Protein AF-0000000084540636 (afdb_homodimer)

Structure (mmCIF, N/CA/C/O backbone):
data_AF-0000000084540636-model_v1
#
loop_
_entity.id
_entity.type
_entity.pdbx_description
1 polymer 'Two-component response regulator, modulated diguanylate cyclase'
#
loop_
_atom_site.group_PDB
_atom_site.id
_atom_site.type_symbol
_atom_site.label_atom_id
_atom_site.label_alt_id
_atom_site.label_comp_id
_atom_site.label_asym_id
_atom_site.label_entity_id
_atom_site.label_seq_id
_atom_site.pdbx_PDB_ins_code
_atom_site.Cartn_x
_atom_site.Cartn_y
_atom_site.Cartn_z
_atom_site.occupancy
_atom_site.B_iso_or_equiv
_atom_site.auth_seq_id
_atom_site.auth_comp_id
_atom_site.auth_asym_id
_atom_site.auth_atom_id
_atom_site.pdbx_PDB_model_num
ATOM 1 N N . MET A 1 1 ? 13.938 2.492 -4.941 1 37.38 1 MET A N 1
ATOM 2 C CA . MET A 1 1 ? 12.57 2.135 -5.297 1 37.38 1 MET A CA 1
ATOM 3 C C . MET A 1 1 ? 12.508 0.732 -5.891 1 37.38 1 MET A C 1
ATOM 5 O O . MET A 1 1 ? 11.641 -0.064 -5.527 1 37.38 1 MET A O 1
ATOM 9 N N . GLU A 1 2 ? 13.32 0.681 -6.887 1 43.06 2 GLU A N 1
ATOM 10 C CA . GLU A 1 2 ? 13.453 -0.577 -7.617 1 43.06 2 GLU A CA 1
ATOM 11 C C . GLU A 1 2 ? 13.969 -1.69 -6.707 1 43.06 2 GLU A C 1
ATOM 13 O O . GLU A 1 2 ? 13.531 -2.836 -6.816 1 43.06 2 GLU A O 1
ATOM 18 N N . LEU A 1 3 ? 14.82 -1.256 -5.883 1 44.81 3 LEU A N 1
ATOM 19 C CA . LEU A 1 3 ? 15.523 -2.225 -5.043 1 44.81 3 LEU A CA 1
ATOM 20 C C . LEU A 1 3 ? 14.57 -2.832 -4.012 1 44.81 3 LEU A C 1
ATOM 22 O O . LEU A 1 3 ? 14.648 -4.027 -3.725 1 44.81 3 LEU A O 1
ATOM 26 N N . ILE A 1 4 ? 13.758 -1.897 -3.525 1 45.25 4 ILE A N 1
ATOM 27 C CA . ILE A 1 4 ? 12.922 -2.439 -2.457 1 45.25 4 ILE A CA 1
ATOM 28 C C . ILE A 1 4 ? 11.992 -3.508 -3.023 1 45.25 4 ILE A C 1
ATOM 30 O O . ILE A 1 4 ? 11.812 -4.57 -2.42 1 45.25 4 ILE A O 1
ATOM 34 N N . ALA A 1 5 ? 11.438 -3.191 -4.148 1 46.09 5 ALA A N 1
ATOM 35 C CA . ALA A 1 5 ? 10.562 -4.18 -4.773 1 46.09 5 ALA A CA 1
ATOM 36 C C . ALA A 1 5 ? 11.32 -5.473 -5.07 1 46.09 5 ALA A C 1
ATOM 38 O O . ALA A 1 5 ? 10.773 -6.566 -4.906 1 46.09 5 ALA A O 1
ATOM 39 N N . GLN A 1 6 ? 12.484 -5.102 -5.609 1 49.47 6 GLN A N 1
ATOM 40 C CA . GLN A 1 6 ? 13.281 -6.285 -5.91 1 49.47 6 GLN A CA 1
ATOM 41 C C . GLN A 1 6 ? 13.531 -7.113 -4.652 1 49.47 6 GLN A C 1
ATOM 43 O O . GLN A 1 6 ? 13.531 -8.344 -4.703 1 49.47 6 GLN A O 1
ATOM 48 N N . CYS A 1 7 ? 13.844 -6.273 -3.559 1 47.44 7 CYS A N 1
ATOM 49 C CA . CYS A 1 7 ? 14.25 -6.949 -2.33 1 47.44 7 CYS A CA 1
ATOM 50 C C . CYS A 1 7 ? 13.062 -7.645 -1.672 1 47.44 7 CYS A C 1
ATOM 52 O O . CYS A 1 7 ? 13.227 -8.688 -1.032 1 47.44 7 CYS A O 1
ATOM 54 N N . VAL A 1 8 ? 11.953 -6.879 -1.57 1 48.12 8 VAL A N 1
ATOM 55 C CA . VAL A 1 8 ? 10.883 -7.441 -0.75 1 48.12 8 VAL A CA 1
ATOM 56 C C . VAL A 1 8 ? 10.352 -8.711 -1.4 1 48.12 8 VAL A C 1
ATOM 58 O O . VAL A 1 8 ? 9.555 -9.438 -0.799 1 48.12 8 VAL A O 1
ATOM 61 N N . VAL A 1 9 ? 10.273 -8.68 -2.701 1 50.97 9 VAL A N 1
ATOM 62 C CA . VAL A 1 9 ? 9.852 -10.016 -3.127 1 50.97 9 VAL A CA 1
ATOM 63 C C . VAL A 1 9 ? 10.781 -11.062 -2.531 1 50.97 9 VAL A C 1
ATOM 65 O O . VAL A 1 9 ? 11.961 -11.133 -2.887 1 50.97 9 VAL A O 1
ATOM 68 N N . ASN A 1 10 ? 10.648 -11.195 -1.224 1 55.31 10 ASN A N 1
ATOM 69 C CA . ASN A 1 10 ? 11.281 -12.203 -0.383 1 55.31 10 ASN A CA 1
ATOM 70 C C . ASN A 1 10 ? 11.727 -13.414 -1.199 1 55.31 10 ASN A C 1
ATOM 72 O O . ASN A 1 10 ? 10.969 -13.914 -2.033 1 55.31 10 ASN A O 1
ATOM 76 N N . CYS A 1 11 ? 12.992 -13.508 -1.198 1 65.38 11 CYS A N 1
ATOM 77 C CA . CYS A 1 11 ? 13.664 -14.641 -1.815 1 65.38 11 CYS A CA 1
ATOM 78 C C . CYS A 1 11 ? 13.055 -15.961 -1.353 1 65.38 11 CYS A C 1
ATOM 80 O O . CYS A 1 11 ? 12.969 -16.219 -0.152 1 65.38 11 CYS A O 1
ATOM 82 N N . PHE A 1 12 ? 12.141 -16.516 -2.166 1 80.31 12 PHE A N 1
ATOM 83 C CA . PHE A 1 12 ? 11.68 -17.891 -1.961 1 80.31 12 PHE A CA 1
ATOM 84 C C . PHE A 1 12 ? 12.812 -18.75 -1.425 1 80.31 12 PHE A C 1
ATOM 86 O O . PHE A 1 12 ? 13.82 -18.953 -2.102 1 80.31 12 PHE A O 1
ATOM 93 N N . GLN A 1 13 ? 12.703 -19 -0.121 1 89.81 13 GLN A N 1
ATOM 94 C CA . GLN A 1 13 ? 13.656 -19.906 0.505 1 89.81 13 GLN A CA 1
ATOM 95 C C . GLN A 1 13 ? 12.992 -21.219 0.896 1 89.81 13 GLN A C 1
ATOM 97 O O . GLN A 1 13 ? 12.117 -21.25 1.77 1 89.81 13 GLN A O 1
ATOM 102 N N . PRO A 1 14 ? 13.469 -22.312 0.328 1 93.12 14 PRO A N 1
ATOM 103 C CA . PRO A 1 14 ? 12.82 -23.609 0.573 1 93.12 14 PRO A CA 1
ATOM 104 C C . PRO A 1 14 ? 12.719 -23.938 2.059 1 93.12 14 PRO A C 1
ATOM 106 O O . PRO A 1 14 ? 11.727 -24.531 2.492 1 93.12 14 PRO A O 1
ATOM 109 N N . GLU A 1 15 ? 13.688 -23.453 2.828 1 93.44 15 GLU A N 1
ATOM 110 C CA . GLU A 1 15 ? 13.75 -23.812 4.242 1 93.44 15 GLU A CA 1
ATOM 111 C C . GLU A 1 15 ? 12.586 -23.203 5.016 1 93.44 15 GLU A C 1
ATOM 113 O O . GLU A 1 15 ? 12.297 -23.609 6.141 1 93.44 15 GLU A O 1
ATOM 118 N N . ASN A 1 16 ? 11.953 -22.328 4.406 1 93.31 16 ASN A N 1
ATOM 119 C CA . ASN A 1 16 ? 10.867 -21.641 5.086 1 93.31 16 ASN A CA 1
ATOM 120 C C . ASN A 1 16 ? 9.539 -22.375 4.934 1 93.31 16 ASN A C 1
ATOM 122 O O . ASN A 1 16 ? 8.531 -21.984 5.508 1 93.31 16 ASN A O 1
ATOM 126 N N . PHE A 1 17 ? 9.523 -23.531 4.207 1 96.56 17 PHE A N 1
ATOM 127 C CA . PHE A 1 17 ? 8.266 -24.188 3.885 1 96.56 17 PHE A CA 1
ATOM 128 C C . PHE A 1 17 ? 8.242 -25.609 4.438 1 96.56 17 PHE A C 1
ATOM 130 O O . PHE A 1 17 ? 9.266 -26.297 4.418 1 96.56 17 PHE A O 1
ATOM 137 N N . LEU A 1 18 ? 7.105 -25.969 4.891 1 98.12 18 LEU A N 1
ATOM 138 C CA . LEU A 1 18 ? 6.859 -27.312 5.383 1 98.12 18 LEU A CA 1
ATOM 139 C C . LEU A 1 18 ? 5.953 -28.078 4.43 1 98.12 18 LEU A C 1
ATOM 141 O O . LEU A 1 18 ? 4.863 -27.625 4.09 1 98.12 18 LEU A O 1
ATOM 145 N N . ILE A 1 19 ? 6.434 -29.297 4.031 1 98.62 19 ILE A N 1
ATOM 146 C CA . ILE A 1 19 ? 5.68 -30.109 3.086 1 98.62 19 ILE A CA 1
ATOM 147 C C . ILE A 1 19 ? 5.227 -31.406 3.771 1 98.62 19 ILE A C 1
ATOM 149 O O . ILE A 1 19 ? 6.031 -32.094 4.406 1 98.62 19 ILE A O 1
ATOM 153 N N . LEU A 1 20 ? 3.926 -31.672 3.699 1 98.75 20 LEU A N 1
ATOM 154 C CA . LEU A 1 20 ? 3.385 -32.938 4.18 1 98.75 20 LEU A CA 1
ATOM 155 C C . LEU A 1 20 ? 3.344 -33.969 3.059 1 98.75 20 LEU A C 1
ATOM 157 O O . LEU A 1 20 ? 2.727 -33.75 2.016 1 98.75 20 LEU A O 1
ATOM 161 N N . ILE A 1 21 ? 4.031 -35.062 3.27 1 98.62 21 ILE A N 1
ATOM 162 C CA . ILE A 1 21 ? 4.016 -36.188 2.324 1 98.62 21 ILE A CA 1
ATOM 163 C C . ILE A 1 21 ? 3.145 -37.312 2.873 1 98.62 21 ILE A C 1
ATOM 165 O O . ILE A 1 21 ? 3.359 -37.781 3.992 1 98.62 21 ILE A O 1
ATOM 169 N N . VAL A 1 22 ? 2.176 -37.719 2.043 1 98.25 22 VAL A N 1
ATOM 170 C CA . VAL A 1 22 ? 1.222 -38.75 2.475 1 98.25 22 VAL A CA 1
ATOM 171 C C . VAL A 1 22 ? 1.275 -39.938 1.529 1 98.25 22 VAL A C 1
ATOM 173 O O . VAL A 1 22 ? 0.955 -39.812 0.344 1 98.25 22 VAL A O 1
ATOM 176 N N . ASP A 1 23 ? 1.665 -41 1.989 1 97 23 ASP A N 1
ATOM 177 C CA . ASP A 1 23 ? 1.778 -42.25 1.242 1 97 23 ASP A CA 1
ATOM 178 C C . ASP A 1 23 ? 1.755 -43.438 2.18 1 97 23 ASP A C 1
ATOM 180 O O . ASP A 1 23 ? 2.379 -43.406 3.242 1 97 23 ASP A O 1
ATOM 184 N N . ASP A 1 24 ? 1.032 -44.5 1.734 1 95.31 24 ASP A N 1
ATOM 185 C CA . ASP A 1 24 ? 0.935 -45.625 2.623 1 95.31 24 ASP A CA 1
ATOM 186 C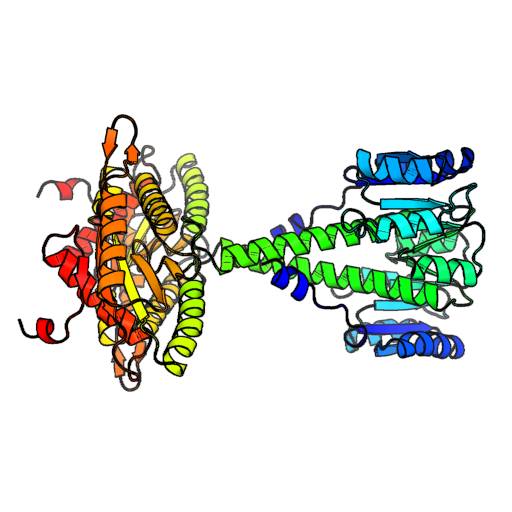 C . ASP A 1 24 ? 2.123 -46.594 2.438 1 95.31 24 ASP A C 1
ATOM 188 O O . ASP A 1 24 ? 2.324 -47.5 3.23 1 95.31 24 ASP A O 1
ATOM 192 N N . VAL A 1 25 ? 2.887 -46.375 1.412 1 95.25 25 VAL A N 1
ATOM 193 C CA . VAL A 1 25 ? 4.098 -47.156 1.162 1 95.25 25 VAL A CA 1
ATOM 194 C C . VAL A 1 25 ? 5.316 -46.375 1.661 1 95.25 25 VAL A C 1
ATOM 196 O O . VAL A 1 25 ? 5.672 -45.344 1.105 1 95.25 25 VAL A O 1
ATOM 199 N N . SER A 1 26 ? 6 -46.906 2.551 1 95.12 26 SER A N 1
ATOM 200 C CA . SER A 1 26 ? 7.098 -46.219 3.242 1 95.12 26 SER A CA 1
ATOM 201 C C . SER A 1 26 ? 8.219 -45.844 2.275 1 95.12 26 SER A C 1
ATOM 203 O O . SER A 1 26 ? 8.844 -44.781 2.418 1 95.12 26 SER A O 1
ATOM 205 N N . LYS A 1 27 ? 8.477 -46.719 1.374 1 95.69 27 LYS A N 1
ATOM 206 C CA . LYS A 1 27 ? 9.539 -46.469 0.406 1 95.69 27 LYS A CA 1
ATOM 207 C C . LYS A 1 27 ? 9.281 -45.188 -0.365 1 95.69 27 LYS A C 1
ATOM 209 O O . LYS A 1 27 ? 10.211 -44.406 -0.645 1 95.69 27 LYS A O 1
ATOM 214 N N . ASN A 1 28 ? 8.086 -44.938 -0.711 1 95.81 28 ASN A N 1
ATOM 215 C CA . ASN A 1 28 ? 7.715 -43.719 -1.42 1 95.81 28 ASN A CA 1
ATOM 216 C C . ASN A 1 28 ? 7.98 -42.469 -0.576 1 95.81 28 ASN A C 1
ATOM 218 O O . ASN A 1 28 ? 8.461 -41.469 -1.088 1 95.81 28 ASN A O 1
ATOM 222 N N . LEU A 1 29 ? 7.691 -42.562 0.691 1 96.69 29 LEU A N 1
ATOM 223 C CA . LEU A 1 29 ? 7.93 -41.469 1.617 1 96.69 29 LEU A CA 1
ATOM 224 C C . LEU A 1 29 ? 9.414 -41.125 1.686 1 96.69 29 LEU A C 1
ATOM 226 O O . LEU A 1 29 ? 9.781 -39.938 1.65 1 96.69 29 LEU A O 1
ATOM 230 N N . GLN A 1 30 ? 10.148 -42.125 1.696 1 96.19 30 GLN A N 1
ATOM 231 C CA . GLN A 1 30 ? 11.594 -41.938 1.813 1 96.19 30 GLN A CA 1
ATOM 232 C C . GLN A 1 30 ? 12.172 -41.281 0.564 1 96.19 30 GLN A C 1
ATOM 234 O O . GLN A 1 30 ? 12.961 -40.344 0.663 1 96.19 30 GLN A O 1
ATOM 239 N N . VAL A 1 31 ? 11.758 -41.812 -0.557 1 97.06 31 VAL A N 1
ATOM 240 C CA . VAL A 1 31 ? 12.281 -41.312 -1.829 1 97.06 31 VAL A CA 1
ATOM 241 C C . VAL A 1 31 ? 11.891 -39.844 -2.016 1 97.06 31 VAL A C 1
ATOM 243 O O . VAL A 1 31 ? 12.75 -39 -2.297 1 97.06 31 VAL A O 1
ATOM 246 N N . VAL A 1 32 ? 10.641 -39.531 -1.788 1 97.75 32 VAL A N 1
ATOM 247 C CA . VAL A 1 32 ? 10.141 -38.188 -1.972 1 97.75 32 VAL A CA 1
ATOM 248 C C . VAL A 1 32 ? 10.75 -37.25 -0.919 1 97.75 32 VAL A C 1
ATOM 250 O O . VAL A 1 32 ? 11.18 -36.156 -1.234 1 97.75 32 VAL A O 1
ATOM 253 N N . GLY A 1 33 ? 10.766 -37.719 0.304 1 97.75 33 GLY A N 1
ATOM 254 C CA . GLY A 1 33 ? 11.383 -36.969 1.376 1 97.75 33 GLY A CA 1
ATOM 255 C C . GLY A 1 33 ? 12.828 -36.594 1.083 1 97.75 33 GLY A C 1
ATOM 256 O O . GLY A 1 33 ? 13.234 -35.438 1.318 1 97.75 33 GLY A O 1
ATOM 257 N N . ALA A 1 34 ? 13.547 -37.531 0.508 1 97.31 34 ALA A N 1
ATOM 258 C CA . ALA A 1 34 ? 14.953 -37.312 0.186 1 97.31 34 ALA A CA 1
ATOM 259 C C . ALA A 1 34 ? 15.102 -36.25 -0.91 1 97.31 34 ALA A C 1
ATOM 261 O O . ALA A 1 34 ? 15.984 -35.406 -0.839 1 97.31 34 ALA A O 1
ATOM 262 N N . MET A 1 35 ? 14.281 -36.344 -1.886 1 96.81 35 MET A N 1
ATOM 263 C CA . MET A 1 35 ? 14.305 -35.375 -2.979 1 96.81 35 MET A CA 1
ATOM 264 C C . MET A 1 35 ? 14.086 -33.969 -2.455 1 96.81 35 MET A C 1
ATOM 266 O O . MET A 1 35 ? 14.781 -33.031 -2.863 1 96.81 35 MET A O 1
ATOM 270 N N . LEU A 1 36 ? 13.18 -33.812 -1.535 1 97.75 36 LEU A N 1
ATOM 271 C CA . LEU A 1 36 ? 12.812 -32.5 -1.003 1 97.75 36 LEU A CA 1
ATOM 272 C C . LEU A 1 36 ? 13.883 -32 -0.038 1 97.75 36 LEU A C 1
ATOM 274 O O . LEU A 1 36 ? 14.211 -30.812 -0.038 1 97.75 36 LEU A O 1
ATOM 278 N N . ASP A 1 37 ? 14.391 -32.906 0.691 1 96.44 37 ASP A N 1
ATOM 279 C CA . ASP A 1 37 ? 15.438 -32.562 1.649 1 96.44 37 ASP A CA 1
ATOM 280 C C . ASP A 1 37 ? 16.688 -32.031 0.938 1 96.44 37 ASP A C 1
ATOM 282 O O . ASP A 1 37 ? 17.375 -31.156 1.445 1 96.44 37 ASP A O 1
ATOM 286 N N . ASP A 1 38 ? 16.953 -32.531 -0.139 1 95.38 38 ASP A N 1
ATOM 287 C CA . ASP A 1 38 ? 18.141 -32.219 -0.917 1 95.38 38 ASP A CA 1
ATOM 288 C C . ASP A 1 38 ? 18.156 -30.719 -1.272 1 95.38 38 ASP A C 1
ATOM 290 O O . ASP A 1 38 ? 19.219 -30.125 -1.417 1 95.38 38 ASP A O 1
ATOM 294 N N . VAL A 1 39 ? 17 -30.203 -1.357 1 94.88 39 VAL A N 1
ATOM 295 C CA . VAL A 1 39 ? 16.953 -28.812 -1.78 1 94.88 39 VAL A CA 1
ATOM 296 C C . VAL A 1 39 ? 16.578 -27.922 -0.596 1 94.88 39 VAL A C 1
ATOM 298 O O .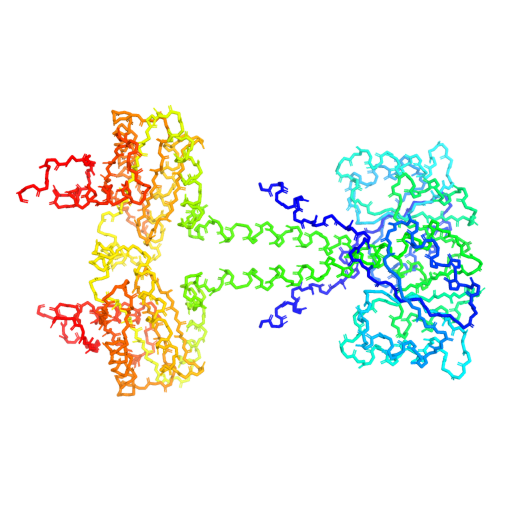 VAL A 1 39 ? 16.422 -26.703 -0.75 1 94.88 39 VAL A O 1
ATOM 301 N N . GLY A 1 40 ? 16.312 -28.516 0.541 1 96.06 40 GLY A N 1
ATOM 302 C CA . GLY A 1 40 ? 16.25 -27.719 1.764 1 96.06 40 GLY A CA 1
ATOM 303 C C . GLY A 1 40 ? 14.844 -27.609 2.324 1 96.06 40 GLY A C 1
ATOM 304 O O . GLY A 1 40 ? 14.625 -26.891 3.303 1 96.06 40 GLY A O 1
ATOM 305 N N . TYR A 1 41 ? 13.859 -28.312 1.802 1 97.62 41 TYR A N 1
ATOM 306 C CA . TYR A 1 41 ? 12.5 -28.234 2.33 1 97.62 41 TYR A CA 1
ATOM 307 C C . TYR A 1 41 ? 12.383 -28.984 3.648 1 97.62 41 TYR A C 1
ATOM 309 O O . TYR A 1 41 ? 13 -30.047 3.822 1 97.62 41 TYR A O 1
ATOM 317 N N . ALA A 1 42 ? 11.656 -28.438 4.508 1 97.5 42 ALA A N 1
ATOM 318 C CA . ALA A 1 42 ? 11.227 -29.219 5.664 1 97.5 42 ALA A CA 1
ATOM 319 C C . ALA A 1 42 ? 10.07 -30.141 5.297 1 97.5 42 ALA A C 1
ATOM 321 O O . ALA A 1 42 ? 9.203 -29.781 4.492 1 97.5 42 ALA A O 1
ATOM 322 N N . THR A 1 43 ? 10.094 -31.375 5.914 1 98.12 43 THR A N 1
ATOM 323 C CA . THR A 1 43 ? 9.047 -32.312 5.559 1 98.12 43 THR A CA 1
ATOM 324 C C . THR A 1 43 ? 8.438 -32.938 6.812 1 98.12 43 THR A C 1
ATOM 326 O O . THR A 1 43 ? 9.055 -32.969 7.875 1 98.12 43 THR A O 1
ATOM 329 N N . THR A 1 44 ? 7.227 -33.312 6.703 1 98.19 44 THR A N 1
ATOM 330 C CA . THR A 1 44 ? 6.512 -34.156 7.652 1 98.19 44 THR A CA 1
ATOM 331 C C . THR A 1 44 ? 5.723 -35.219 6.926 1 98.19 44 THR A C 1
ATOM 333 O O . THR A 1 44 ? 5.492 -35.125 5.719 1 98.19 44 THR A O 1
ATOM 336 N N . PHE A 1 45 ? 5.312 -36.312 7.719 1 98.06 45 PHE A N 1
ATOM 337 C CA . PHE A 1 45 ? 4.84 -37.5 7.016 1 98.06 45 PHE A CA 1
ATOM 338 C C . PHE A 1 45 ? 3.529 -38 7.617 1 98.06 45 PHE A C 1
ATOM 340 O O . PHE A 1 45 ? 3.264 -37.812 8.805 1 98.06 45 PHE A O 1
ATOM 347 N N . ALA A 1 46 ? 2.775 -38.594 6.762 1 97.94 46 ALA A N 1
ATOM 348 C CA . ALA A 1 46 ? 1.605 -39.375 7.145 1 97.94 46 ALA A CA 1
ATOM 349 C C . ALA A 1 46 ? 1.517 -40.656 6.328 1 97.94 46 ALA A C 1
ATOM 351 O O . ALA A 1 46 ? 1.794 -40.656 5.125 1 97.94 46 ALA A O 1
ATOM 352 N N . THR A 1 47 ? 1.05 -41.75 6.941 1 96.94 47 THR A N 1
ATOM 353 C CA . THR A 1 47 ? 1.055 -43.031 6.273 1 96.94 47 THR A CA 1
ATOM 354 C C . THR A 1 47 ? -0.367 -43.469 5.945 1 96.94 47 THR A C 1
ATOM 356 O O . THR A 1 47 ? -0.58 -44.594 5.469 1 96.94 47 THR A O 1
ATOM 359 N N . SER A 1 48 ? -1.279 -42.656 6.324 1 96.5 48 SER A N 1
ATOM 360 C CA . SER A 1 48 ? -2.68 -42.906 6.016 1 96.5 48 SER A CA 1
ATOM 361 C C . SER A 1 48 ? -3.467 -41.625 5.844 1 96.5 48 SER A C 1
ATOM 363 O O . SER A 1 48 ? -2.998 -40.562 6.227 1 96.5 48 SER A O 1
ATOM 365 N N . GLY A 1 49 ? -4.637 -41.75 5.25 1 96.56 49 GLY A N 1
ATOM 366 C CA . GLY A 1 49 ? -5.496 -40.594 5.086 1 96.56 49 GLY A CA 1
ATOM 367 C C . GLY A 1 49 ? -5.91 -39.969 6.402 1 96.56 49 GLY A C 1
ATOM 368 O O . GLY A 1 49 ? -5.906 -38.75 6.535 1 96.56 49 GLY A O 1
ATOM 369 N N . LYS A 1 50 ? -6.266 -40.781 7.273 1 96.19 50 LYS A N 1
ATOM 370 C CA . LYS A 1 50 ? -6.66 -40.312 8.594 1 96.19 50 LYS A CA 1
ATOM 371 C C . LYS A 1 50 ? -5.523 -39.562 9.266 1 96.19 50 LYS A C 1
ATOM 373 O O . LYS A 1 50 ? -5.734 -38.469 9.812 1 96.19 50 LYS A O 1
ATOM 378 N N . GLN A 1 51 ? -4.406 -40.125 9.18 1 96.94 51 GLN A N 1
ATOM 379 C CA . GLN A 1 51 ? -3.236 -39.469 9.766 1 96.94 51 GLN A CA 1
ATOM 380 C C . GLN A 1 51 ? -2.939 -38.156 9.062 1 96.94 51 GLN A C 1
ATOM 382 O O . GLN A 1 51 ? -2.506 -37.188 9.695 1 96.94 51 GLN A O 1
ATOM 387 N N . ALA A 1 52 ? -3.127 -38.156 7.812 1 97.94 52 ALA A N 1
ATOM 388 C CA . ALA A 1 52 ? -2.896 -36.938 7.031 1 97.94 52 ALA A CA 1
ATOM 389 C C . ALA A 1 52 ? -3.768 -35.781 7.531 1 97.94 52 ALA A C 1
ATOM 391 O O . ALA A 1 52 ? -3.275 -34.688 7.758 1 97.94 52 ALA A O 1
ATOM 392 N N . ILE A 1 53 ? -5.051 -36.031 7.738 1 97.19 53 ILE A N 1
ATOM 393 C CA . ILE A 1 53 ? -6.012 -35.031 8.18 1 97.19 53 ILE A CA 1
ATOM 394 C C . ILE A 1 53 ? -5.605 -34.5 9.555 1 97.19 53 ILE A C 1
ATOM 396 O O . ILE A 1 53 ? -5.617 -33.281 9.789 1 97.19 53 ILE A O 1
ATOM 400 N N . GLU A 1 54 ? -5.188 -35.375 10.383 1 96.94 54 GLU A N 1
ATOM 401 C CA . GLU A 1 54 ? -4.754 -34.969 11.719 1 96.94 54 GLU A CA 1
ATOM 402 C C . GLU A 1 54 ? -3.469 -34.156 11.656 1 96.94 54 GLU A C 1
ATOM 404 O O . GLU A 1 54 ? -3.324 -33.156 12.375 1 96.94 54 GLU A O 1
ATOM 409 N N . ARG A 1 55 ? -2.578 -34.562 10.828 1 97.56 55 ARG A N 1
ATOM 410 C CA . ARG A 1 55 ? -1.284 -33.875 10.711 1 97.56 55 ARG A CA 1
ATOM 411 C C . ARG A 1 55 ? -1.448 -32.469 10.188 1 97.56 55 ARG A C 1
ATOM 413 O O . ARG A 1 55 ? -0.726 -31.562 10.602 1 97.56 55 ARG A O 1
ATOM 420 N N . VAL A 1 56 ? -2.336 -32.25 9.305 1 98 56 VAL A N 1
ATOM 421 C CA . VAL A 1 56 ? -2.598 -30.906 8.758 1 98 56 VAL A CA 1
ATOM 422 C C . VAL A 1 56 ? -3.027 -29.969 9.875 1 98 56 VAL A C 1
ATOM 424 O O . VAL A 1 56 ? -2.572 -28.828 9.938 1 98 56 VAL A O 1
ATOM 427 N N . LYS A 1 57 ? -3.854 -30.453 10.789 1 96.25 57 LYS A N 1
ATOM 428 C CA . LYS A 1 57 ? -4.375 -29.641 11.891 1 96.25 57 LYS A CA 1
ATOM 429 C C . LYS A 1 57 ? -3.264 -29.25 12.859 1 96.25 57 LYS A C 1
ATOM 431 O O . LYS A 1 57 ? -3.27 -28.141 13.406 1 96.25 57 LYS A O 1
ATOM 436 N N . THR A 1 58 ? -2.301 -30.078 12.984 1 96.5 58 THR A N 1
ATOM 437 C CA . THR A 1 58 ? -1.294 -29.875 14.016 1 96.5 58 THR A CA 1
ATOM 438 C C . THR A 1 58 ? -0.062 -29.188 13.445 1 96.5 58 THR A C 1
ATOM 440 O O . THR A 1 58 ? 0.533 -28.328 14.094 1 96.5 58 THR A O 1
ATOM 443 N N . ALA A 1 59 ? 0.301 -29.562 12.227 1 96.75 59 ALA A N 1
ATOM 444 C CA . ALA A 1 59 ? 1.577 -29.109 11.68 1 96.75 59 ALA A CA 1
ATOM 445 C C . ALA A 1 59 ? 1.386 -27.891 10.789 1 96.75 59 ALA A C 1
ATOM 447 O O . ALA A 1 59 ? 2.334 -27.141 10.539 1 96.75 59 ALA A O 1
ATOM 448 N N . ASN A 1 60 ? 0.229 -27.734 10.203 1 95.94 60 ASN A N 1
ATOM 449 C CA . ASN A 1 60 ? -0.106 -26.609 9.32 1 95.94 60 ASN A CA 1
ATOM 450 C C . ASN A 1 60 ? 0.877 -26.516 8.156 1 95.94 60 ASN A C 1
ATOM 452 O O . ASN A 1 60 ? 1.557 -25.484 8.008 1 95.94 60 ASN A O 1
ATOM 456 N N . PRO A 1 61 ? 0.927 -27.547 7.355 1 98.25 61 PRO A N 1
ATOM 457 C CA . PRO A 1 61 ? 1.874 -27.547 6.238 1 98.25 61 PRO A CA 1
ATOM 458 C C . PRO A 1 61 ? 1.524 -26.5 5.172 1 98.25 61 PRO A C 1
ATOM 460 O O . PRO A 1 61 ? 0.375 -26.062 5.09 1 98.25 61 PRO A O 1
ATOM 463 N N . ASP A 1 62 ? 2.582 -26.172 4.359 1 97.75 62 ASP A N 1
ATOM 464 C CA . ASP A 1 62 ? 2.402 -25.203 3.283 1 97.75 62 ASP A CA 1
ATOM 465 C C . ASP A 1 62 ? 1.932 -25.891 2.002 1 97.75 62 ASP A C 1
ATOM 467 O O . ASP A 1 62 ? 1.375 -25.234 1.114 1 97.75 62 ASP A O 1
ATOM 471 N N . LEU A 1 63 ? 2.227 -27.125 1.851 1 98.56 63 LEU A N 1
ATOM 472 C CA . LEU A 1 63 ? 1.883 -27.922 0.683 1 98.56 63 LEU A CA 1
ATOM 473 C C . LEU A 1 63 ? 1.748 -29.391 1.057 1 98.56 63 LEU A C 1
ATOM 475 O O . LEU A 1 63 ? 2.455 -29.875 1.941 1 98.56 63 LEU A O 1
ATOM 479 N N . ILE A 1 64 ? 0.834 -30.078 0.383 1 98.62 64 ILE A N 1
ATOM 480 C CA . ILE A 1 64 ? 0.609 -31.5 0.657 1 98.62 64 ILE A CA 1
ATOM 481 C C . ILE A 1 64 ? 0.858 -32.312 -0.608 1 98.62 64 ILE A C 1
ATOM 483 O O . ILE A 1 64 ? 0.295 -32.031 -1.666 1 98.62 64 ILE A O 1
ATOM 487 N N . LEU A 1 65 ? 1.756 -33.25 -0.516 1 98.31 65 LEU A N 1
ATOM 488 C CA . LEU A 1 65 ? 1.889 -34.312 -1.505 1 98.31 65 LEU A CA 1
ATOM 489 C C . LEU A 1 65 ? 1.09 -35.531 -1.089 1 98.31 65 LEU A C 1
ATOM 491 O O . LEU A 1 65 ? 1.389 -36.156 -0.068 1 98.31 65 LEU A O 1
ATOM 495 N N . LEU A 1 66 ? 0.128 -35.875 -1.92 1 97.25 66 LEU A N 1
ATOM 496 C CA . LEU A 1 66 ? -0.89 -36.812 -1.479 1 97.25 66 LEU A CA 1
ATOM 497 C C . LEU A 1 66 ? -1.001 -38 -2.451 1 97.25 66 LEU A C 1
ATOM 499 O O . LEU A 1 66 ? -1.328 -37.781 -3.625 1 97.25 66 LEU A O 1
ATOM 503 N N . ASP A 1 67 ? -0.775 -39.156 -1.938 1 94.81 67 ASP A N 1
ATOM 504 C CA . ASP A 1 67 ? -0.988 -40.344 -2.748 1 94.81 67 ASP A CA 1
ATOM 505 C C . ASP A 1 67 ? -2.469 -40.531 -3.072 1 94.81 67 ASP A C 1
ATOM 507 O O . ASP A 1 67 ? -3.324 -40.375 -2.199 1 94.81 67 ASP A O 1
ATOM 511 N N . LEU A 1 68 ? -2.725 -40.875 -4.305 1 88.56 68 LEU A N 1
ATOM 512 C CA . LEU A 1 68 ? -4.102 -41.031 -4.758 1 88.56 68 LEU A CA 1
ATOM 513 C C . LEU A 1 68 ? -4.715 -42.312 -4.188 1 88.56 68 LEU A C 1
ATOM 515 O O . LEU A 1 68 ? -5.871 -42.312 -3.754 1 88.56 68 LEU A O 1
ATOM 519 N N . MET A 1 69 ? -3.924 -43.344 -4.242 1 88.19 69 MET A N 1
ATOM 520 C CA . MET A 1 69 ? -4.438 -44.656 -3.846 1 88.19 69 MET A CA 1
ATOM 521 C C . MET A 1 69 ? -3.92 -45.031 -2.465 1 88.19 69 MET A C 1
ATOM 523 O O . MET A 1 69 ? -2.748 -45.375 -2.312 1 88.19 69 MET A O 1
ATOM 527 N N . MET A 1 70 ? -4.789 -45.031 -1.494 1 89.81 70 MET A N 1
ATOM 528 C CA . MET A 1 70 ? -4.504 -45.469 -0.131 1 89.81 70 MET A CA 1
ATOM 529 C C . MET A 1 70 ? -5.68 -46.25 0.444 1 89.81 70 MET A C 1
ATOM 531 O O . MET A 1 70 ? -6.824 -46.031 0.041 1 89.81 70 MET A O 1
ATOM 535 N N . PRO A 1 71 ? -5.34 -47.156 1.359 1 91 71 PRO A N 1
ATOM 536 C CA . PRO A 1 71 ? -6.418 -47.938 1.969 1 91 71 PRO A CA 1
ATOM 537 C C . PRO A 1 71 ? -7.312 -47.094 2.883 1 91 71 PRO A C 1
ATOM 539 O O . PRO A 1 71 ? -6.906 -46.031 3.336 1 91 71 PRO A O 1
ATOM 542 N N . GLU A 1 72 ? -8.648 -47.531 3.123 1 90.56 72 GLU A N 1
ATOM 543 C CA . GLU A 1 72 ? -9.648 -46.938 4.023 1 90.56 72 GLU A CA 1
ATOM 544 C C . GLU A 1 72 ? -10.148 -45.594 3.504 1 90.56 72 GLU A C 1
ATOM 546 O O . GLU A 1 72 ? -11.234 -45.531 2.918 1 90.56 72 GLU A O 1
ATOM 551 N N . ILE A 1 73 ? -9.258 -44.562 3.68 1 91.94 73 ILE A N 1
ATOM 552 C CA . ILE A 1 73 ? -9.523 -43.25 3.123 1 91.94 73 ILE A CA 1
ATOM 553 C C . ILE A 1 73 ? -8.492 -42.938 2.041 1 91.94 73 ILE A C 1
ATOM 555 O O . ILE A 1 73 ? -7.301 -42.812 2.326 1 91.94 73 ILE A O 1
ATOM 559 N N . ASN A 1 74 ? -9.016 -42.812 0.829 1 90.5 74 ASN A N 1
ATOM 560 C CA . ASN A 1 74 ? -8.047 -42.625 -0.248 1 90.5 74 ASN A CA 1
ATOM 561 C C . ASN A 1 74 ? -7.715 -41.156 -0.436 1 90.5 74 ASN A C 1
ATOM 563 O O . ASN A 1 74 ? -8.281 -40.281 0.239 1 90.5 74 ASN A O 1
ATOM 567 N N . GLY A 1 75 ? -6.781 -40.875 -1.289 1 93.31 75 GLY A N 1
ATOM 568 C CA . GLY A 1 75 ? -6.281 -39.531 -1.479 1 93.31 75 GLY A CA 1
ATOM 569 C C . GLY A 1 75 ? -7.359 -38.531 -1.883 1 93.31 75 GLY A C 1
ATOM 570 O O . GLY A 1 75 ? -7.352 -37.375 -1.444 1 93.31 75 GLY A O 1
ATOM 571 N N . LEU A 1 76 ? -8.312 -38.969 -2.67 1 92.62 76 LEU A N 1
ATOM 572 C CA . LEU A 1 76 ? -9.391 -38.094 -3.139 1 92.62 76 LEU A CA 1
ATOM 573 C C . LEU A 1 76 ? -10.289 -37.688 -1.982 1 92.62 76 LEU A C 1
ATOM 575 O O . LEU A 1 76 ? -10.711 -36.531 -1.902 1 92.62 76 LEU A O 1
ATOM 579 N N . GLN A 1 77 ? -10.586 -38.594 -1.152 1 94.12 77 GLN A N 1
ATOM 580 C CA . GLN A 1 77 ? -11.414 -38.312 0.013 1 94.12 77 GLN A CA 1
ATOM 581 C C . GLN A 1 77 ? -10.727 -37.344 0.971 1 94.12 77 GLN A C 1
ATOM 583 O O . GLN A 1 77 ? -11.367 -36.469 1.539 1 94.12 77 GLN A O 1
ATOM 588 N N . VAL A 1 78 ? -9.453 -37.594 1.119 1 96.06 78 VAL A N 1
ATOM 589 C CA . VAL A 1 78 ? -8.672 -36.688 1.952 1 96.06 78 VAL A CA 1
ATOM 590 C C . VAL A 1 78 ? -8.742 -35.25 1.381 1 96.06 78 VAL A C 1
ATOM 592 O O . VAL A 1 78 ? -9 -34.312 2.113 1 96.06 78 VAL A O 1
ATOM 595 N N . CYS A 1 79 ? -8.508 -35.125 0.126 1 96.06 79 CYS A N 1
ATOM 596 C CA . CYS A 1 79 ? -8.531 -33.844 -0.562 1 96.06 79 CYS A CA 1
ATOM 597 C C . CYS A 1 79 ? -9.883 -33.156 -0.379 1 96.06 79 CYS A C 1
ATOM 599 O O . CYS A 1 79 ? -9.938 -31.969 -0.025 1 96.06 79 CYS A O 1
ATOM 601 N N . GLU A 1 80 ? -10.93 -33.875 -0.551 1 94.56 80 GLU A N 1
ATOM 602 C CA . GLU A 1 80 ? -12.281 -33.344 -0.391 1 94.56 80 GLU A CA 1
ATOM 603 C C . GLU A 1 80 ? -12.5 -32.812 1.023 1 94.56 80 GLU A C 1
ATOM 605 O O . GLU A 1 80 ? -13.055 -31.719 1.206 1 94.56 80 GLU A O 1
ATOM 610 N N . HIS A 1 81 ? -12.086 -33.594 1.903 1 95.62 81 HIS A N 1
ATOM 611 C CA . HIS A 1 81 ? -12.234 -33.219 3.305 1 95.62 81 HIS A CA 1
ATOM 612 C C . HIS A 1 81 ? -11.5 -31.922 3.607 1 95.62 81 HIS A C 1
ATOM 614 O O . HIS A 1 81 ? -12.062 -31.031 4.242 1 95.62 81 HIS A O 1
ATOM 620 N N . LEU A 1 82 ? -10.336 -31.781 3.178 1 96.38 82 LEU A N 1
ATOM 621 C CA . LEU A 1 82 ? -9.508 -30.609 3.475 1 96.38 82 LEU A CA 1
ATOM 622 C C . LEU A 1 82 ? -10.016 -29.375 2.74 1 96.38 82 LEU A C 1
ATOM 624 O O . LEU A 1 82 ? -10.031 -28.281 3.303 1 96.38 82 LEU A O 1
ATOM 628 N N . LYS A 1 83 ? -10.516 -29.5 1.528 1 95.94 83 LYS A N 1
ATOM 629 C CA . LYS A 1 83 ? -10.984 -28.375 0.723 1 95.94 83 LYS A CA 1
ATOM 630 C C . LYS A 1 83 ? -12.328 -27.859 1.236 1 95.94 83 LYS A C 1
ATOM 632 O O . LYS A 1 83 ? -12.688 -26.703 0.979 1 95.94 83 LYS A O 1
ATOM 637 N N . ALA A 1 84 ? -13.031 -28.656 1.964 1 94.81 84 ALA A N 1
ATOM 638 C CA . ALA A 1 84 ? -14.32 -28.266 2.525 1 94.81 84 ALA A CA 1
ATOM 639 C C . ALA A 1 84 ? -14.141 -27.391 3.756 1 94.81 84 ALA A C 1
ATOM 641 O O . ALA A 1 84 ? -15.062 -26.672 4.156 1 94.81 84 ALA A O 1
ATOM 642 N N . ASP A 1 85 ? -13.031 -27.469 4.324 1 95.25 85 ASP A N 1
ATOM 643 C CA . ASP A 1 85 ? -12.734 -26.656 5.496 1 95.25 85 ASP A CA 1
ATOM 644 C C . ASP A 1 85 ? -12.008 -25.375 5.105 1 95.25 85 ASP A C 1
ATOM 646 O O . ASP A 1 85 ? -10.875 -25.422 4.617 1 95.25 85 ASP A O 1
ATOM 650 N N . PRO A 1 86 ? -12.57 -24.25 5.395 1 93.75 86 PRO A N 1
ATOM 651 C CA . PRO A 1 86 ? -11.969 -22.969 4.992 1 93.75 86 PRO A CA 1
ATOM 652 C C . PRO A 1 86 ? -10.578 -22.766 5.582 1 93.75 86 PRO A C 1
ATOM 654 O O . PRO A 1 86 ? -9.758 -22.031 5.008 1 93.75 86 PRO A O 1
ATOM 657 N N . LEU A 1 87 ? -10.273 -23.391 6.633 1 94.38 87 LEU A N 1
ATOM 658 C CA . LEU A 1 87 ? -8.984 -23.234 7.289 1 94.38 87 LEU A CA 1
ATOM 659 C C . LEU A 1 87 ? -7.871 -23.875 6.465 1 94.38 87 LEU A C 1
ATOM 661 O O . LEU A 1 87 ? -6.727 -23.406 6.496 1 94.38 87 LEU A O 1
ATOM 665 N N . TYR A 1 88 ? -8.242 -24.953 5.695 1 96 88 TYR A N 1
ATOM 666 C CA . TYR A 1 88 ? -7.195 -25.719 5.027 1 96 88 TYR A CA 1
ATOM 667 C C . TYR A 1 88 ? -7.387 -25.688 3.514 1 96 88 TYR A C 1
ATOM 669 O O . TYR A 1 88 ? -6.551 -26.219 2.77 1 96 88 TYR A O 1
ATOM 677 N N . ALA A 1 89 ? -8.43 -25.031 3.066 1 94.5 89 ALA A N 1
ATOM 678 C CA . ALA A 1 89 ? -8.859 -25.078 1.67 1 94.5 89 ALA A CA 1
ATOM 679 C C . ALA A 1 89 ? -7.789 -24.484 0.752 1 94.5 89 ALA A C 1
ATOM 681 O O . ALA A 1 89 ? -7.66 -24.891 -0.404 1 94.5 89 ALA A O 1
ATOM 682 N N . GLU A 1 90 ? -6.961 -23.641 1.291 1 93.69 90 GLU A N 1
ATOM 683 C CA . GLU A 1 90 ? -6.023 -22.906 0.442 1 93.69 90 GLU A CA 1
ATOM 684 C C . GLU A 1 90 ? -4.688 -23.625 0.338 1 93.69 90 GLU A C 1
ATOM 686 O O . GLU A 1 90 ? -3.818 -23.234 -0.442 1 93.69 90 GLU A O 1
ATOM 691 N N . ILE A 1 91 ? -4.504 -24.688 1.11 1 97.06 91 ILE A N 1
ATOM 692 C CA . ILE A 1 91 ? -3.266 -25.453 1.02 1 97.06 91 ILE A CA 1
ATOM 693 C C . ILE A 1 91 ? -3.223 -26.203 -0.308 1 97.06 91 ILE A C 1
ATOM 695 O O . ILE A 1 91 ? -4.117 -27 -0.607 1 97.06 91 ILE A O 1
ATOM 699 N N . PRO A 1 92 ? -2.225 -25.906 -1.093 1 97.81 92 PRO A N 1
ATOM 700 C CA . PRO A 1 92 ? -2.152 -26.656 -2.352 1 97.81 92 PRO A CA 1
ATOM 701 C C . PRO A 1 92 ? -1.893 -28.141 -2.137 1 97.81 92 PRO A C 1
ATOM 703 O O . PRO A 1 92 ? -1.066 -28.516 -1.301 1 97.81 92 PRO A O 1
ATOM 706 N N . ILE A 1 93 ? -2.6 -28.953 -2.912 1 97.69 93 ILE A N 1
ATOM 707 C CA . ILE A 1 93 ? -2.453 -30.406 -2.857 1 97.69 93 ILE A CA 1
ATOM 708 C C . ILE A 1 93 ? -2.008 -30.922 -4.223 1 97.69 93 ILE A C 1
ATOM 710 O O . ILE A 1 93 ? -2.67 -30.688 -5.234 1 97.69 93 ILE A O 1
ATOM 714 N N . ILE A 1 94 ? -0.896 -31.609 -4.25 1 96.62 94 ILE A N 1
ATOM 715 C CA . ILE A 1 94 ? -0.395 -32.281 -5.441 1 96.62 94 ILE A CA 1
ATOM 716 C C . ILE A 1 94 ? -0.562 -33.781 -5.285 1 96.62 94 ILE A C 1
ATOM 718 O O . ILE A 1 94 ? -0.05 -34.375 -4.332 1 96.62 94 ILE A O 1
ATOM 722 N N . PHE A 1 95 ? -1.176 -34.375 -6.227 1 94.69 95 PHE A N 1
ATOM 723 C CA . PHE A 1 95 ? -1.392 -35.844 -6.152 1 94.69 95 PHE A CA 1
ATOM 724 C C . PHE A 1 95 ? -0.177 -36.594 -6.68 1 94.69 95 PHE A C 1
ATOM 726 O O . PHE A 1 95 ? 0.42 -36.188 -7.684 1 94.69 95 PHE A O 1
ATOM 733 N N . LEU A 1 96 ? 0.172 -37.562 -5.969 1 92.94 96 LEU A N 1
ATOM 734 C CA . LEU A 1 96 ? 1.146 -38.562 -6.43 1 92.94 96 LEU A CA 1
ATOM 735 C C . LEU A 1 96 ? 0.447 -39.781 -6.992 1 92.94 96 LEU A C 1
ATOM 737 O O . LEU A 1 96 ? -0.284 -40.469 -6.273 1 92.94 96 LEU A O 1
ATOM 741 N N . THR A 1 97 ? 0.681 -40.062 -8.32 1 86.19 97 THR A N 1
ATOM 742 C CA . THR A 1 97 ? -0.132 -41.094 -8.914 1 86.19 97 THR A CA 1
ATOM 743 C C . THR A 1 97 ? 0.737 -42.062 -9.711 1 86.19 97 THR A C 1
ATOM 745 O O . THR A 1 97 ? 1.813 -41.719 -10.188 1 86.19 97 THR A O 1
ATOM 748 N N . ALA A 1 98 ? 0.285 -43.375 -9.781 1 80.75 98 ALA A N 1
ATOM 749 C CA . ALA A 1 98 ? 0.958 -44.375 -10.586 1 80.75 98 ALA A CA 1
ATOM 750 C C . ALA A 1 98 ? 0.465 -44.344 -12.031 1 80.75 98 ALA A C 1
ATOM 752 O O . ALA A 1 98 ? 1.118 -44.906 -12.922 1 80.75 98 ALA A O 1
ATOM 753 N N . SER A 1 99 ? -0.646 -43.844 -12.141 1 74.62 99 SER A N 1
ATOM 754 C CA . SER A 1 99 ? -1.253 -43.844 -13.469 1 74.62 99 SER A CA 1
ATOM 755 C C . SER A 1 99 ? -1.52 -42.438 -13.969 1 74.62 99 SER A C 1
ATOM 757 O O . SER A 1 99 ? -1.741 -41.531 -13.172 1 74.62 99 SER A O 1
ATOM 759 N N . ASN A 1 100 ? -1.292 -42.25 -15.211 1 66.94 100 ASN A N 1
ATOM 760 C CA . ASN A 1 100 ? -1.625 -40.969 -15.82 1 66.94 100 ASN A CA 1
ATOM 761 C C . ASN A 1 100 ? -2.93 -41.062 -16.609 1 66.94 100 ASN A C 1
ATOM 763 O O . ASN A 1 100 ? -3.117 -40.344 -17.578 1 66.94 100 ASN A O 1
ATOM 767 N N . GLU A 1 101 ? -3.736 -42.031 -16.062 1 74.56 101 GLU A N 1
ATOM 768 C CA . GLU A 1 101 ? -5.023 -42.125 -16.734 1 74.56 101 GLU A CA 1
ATOM 769 C C . GLU A 1 101 ? -5.863 -40.875 -16.547 1 74.56 101 GLU A C 1
ATOM 771 O O . GLU A 1 101 ? -5.91 -40.312 -15.445 1 74.56 101 GLU A O 1
ATOM 776 N N . SER A 1 102 ? -6.504 -40.5 -17.594 1 72.75 102 SER A N 1
ATOM 777 C CA . SER A 1 102 ? -7.238 -39.219 -17.688 1 72.75 102 SER A CA 1
ATOM 778 C C . SER A 1 102 ? -8.312 -39.125 -16.609 1 72.75 102 SER A C 1
ATOM 780 O O . SER A 1 102 ? -8.539 -38.062 -16.031 1 72.75 102 SER A O 1
ATOM 782 N N . GLU A 1 103 ? -8.922 -40.219 -16.312 1 77.81 103 GLU A N 1
ATOM 783 C CA . GLU A 1 103 ? -10.023 -40.219 -15.359 1 77.81 103 GLU A CA 1
ATOM 784 C C . GLU A 1 103 ? -9.555 -39.812 -13.961 1 77.81 103 GLU A C 1
ATOM 786 O O . GLU A 1 103 ? -10.211 -39.031 -13.273 1 77.81 103 GLU A O 1
ATOM 791 N N . HIS A 1 104 ? -8.461 -40.375 -13.57 1 76.06 104 HIS A N 1
ATOM 792 C CA . HIS A 1 104 ? -7.914 -40.062 -12.25 1 76.06 104 HIS A CA 1
ATOM 793 C C . HIS A 1 104 ? -7.477 -38.594 -12.164 1 76.06 104 HIS A C 1
ATOM 795 O O . HIS A 1 104 ? -7.684 -37.938 -11.141 1 76.06 104 HIS A O 1
ATOM 801 N N . LEU A 1 105 ? -7.016 -38.156 -13.273 1 78.12 105 LEU A N 1
ATOM 802 C CA . LEU A 1 105 ? -6.555 -36.781 -13.352 1 78.12 105 LEU A CA 1
ATOM 803 C C . LEU A 1 105 ? -7.719 -35.812 -13.203 1 78.12 105 LEU A C 1
ATOM 805 O O . LEU A 1 105 ? -7.641 -34.844 -12.43 1 78.12 105 LEU A O 1
ATOM 809 N N . LEU A 1 106 ? -8.75 -36.156 -13.914 1 80.69 106 LEU A N 1
ATOM 810 C CA . LEU A 1 106 ? -9.938 -35.312 -13.891 1 80.69 106 LEU A CA 1
ATOM 811 C C . LEU A 1 106 ? -10.531 -35.25 -12.492 1 80.69 106 LEU A C 1
ATOM 813 O O . LEU A 1 106 ? -10.914 -34.156 -12.031 1 80.69 106 LEU A O 1
ATOM 817 N N . GLN A 1 107 ? -10.555 -36.344 -11.883 1 83.19 107 GLN A N 1
ATOM 818 C CA . GLN A 1 107 ? -11.125 -36.375 -10.539 1 83.19 107 GLN A CA 1
ATOM 819 C C . GLN A 1 107 ? -10.266 -35.594 -9.555 1 83.19 107 GLN A C 1
ATOM 821 O O . GLN A 1 107 ? -10.797 -34.875 -8.711 1 83.19 107 GLN A O 1
ATOM 826 N N . ALA A 1 108 ? -8.992 -35.719 -9.703 1 85.25 108 ALA A N 1
ATOM 827 C CA . ALA A 1 108 ? -8.062 -35.031 -8.812 1 85.25 108 ALA A CA 1
ATOM 828 C C . ALA A 1 108 ? -8.25 -33.531 -8.898 1 85.25 108 ALA A C 1
ATOM 830 O O . ALA A 1 108 ? -8.398 -32.844 -7.879 1 85.25 108 ALA A O 1
ATOM 831 N N . PHE A 1 109 ? -8.367 -33.031 -10.102 1 86.56 109 PHE A N 1
ATOM 832 C CA . PHE A 1 109 ? -8.492 -31.594 -10.312 1 86.56 109 PHE A CA 1
ATOM 833 C C . PHE A 1 109 ? -9.867 -31.094 -9.883 1 86.56 109 PHE A C 1
ATOM 835 O O . PHE A 1 109 ? -9.984 -30.016 -9.297 1 86.56 109 PHE A O 1
ATOM 842 N N . SER A 1 110 ? -10.867 -31.859 -10.109 1 87.38 110 SER A N 1
ATOM 843 C CA . SER A 1 110 ? -12.234 -31.484 -9.742 1 87.38 110 SER A CA 1
ATOM 844 C C . SER A 1 110 ? -12.398 -31.391 -8.234 1 87.38 110 SER A C 1
ATOM 846 O O . SER A 1 110 ? -13.219 -30.625 -7.734 1 87.38 110 SER A O 1
ATOM 848 N N . GLN A 1 111 ? -11.617 -32.156 -7.555 1 88.12 111 GLN A N 1
ATOM 849 C CA . GLN A 1 111 ? -11.734 -32.188 -6.098 1 88.12 111 GLN A CA 1
ATOM 850 C C . GLN A 1 111 ? -10.852 -31.109 -5.461 1 88.12 111 GLN A C 1
ATOM 852 O O . GLN A 1 111 ? -10.82 -30.969 -4.238 1 88.12 111 GLN A O 1
ATOM 857 N N . GLY A 1 112 ? -10.086 -30.469 -6.238 1 89.5 112 GLY A N 1
ATOM 858 C CA . GLY A 1 112 ? -9.383 -29.297 -5.715 1 89.5 112 GLY A CA 1
ATOM 859 C C . GLY A 1 112 ? -7.871 -29.453 -5.746 1 89.5 112 GLY A C 1
ATOM 860 O O . GLY A 1 112 ? -7.145 -28.594 -5.234 1 89.5 112 GLY A O 1
ATOM 861 N N . ALA A 1 113 ? -7.363 -30.562 -6.32 1 92.94 113 ALA A N 1
ATOM 862 C CA . ALA A 1 113 ? -5.922 -30.688 -6.504 1 92.94 113 ALA A CA 1
ATOM 863 C C . ALA A 1 113 ? -5.398 -29.656 -7.488 1 92.94 113 ALA A C 1
ATOM 865 O O . ALA A 1 113 ? -6.066 -29.328 -8.469 1 92.94 113 ALA A O 1
ATOM 866 N N . VAL A 1 114 ? -4.223 -29.203 -7.184 1 93.12 114 VAL A N 1
ATOM 867 C CA . VAL A 1 114 ? -3.703 -28.125 -8.031 1 93.12 114 VAL A CA 1
ATOM 868 C C . VAL A 1 114 ? -2.785 -28.719 -9.102 1 93.12 114 VAL A C 1
ATOM 870 O O . VAL A 1 114 ? -2.469 -28.047 -10.086 1 93.12 114 VAL A O 1
ATOM 873 N N . ASP A 1 115 ? -2.328 -29.953 -8.852 1 92.88 115 ASP A N 1
ATOM 874 C CA . ASP A 1 115 ? -1.404 -30.625 -9.766 1 92.88 115 ASP A CA 1
ATOM 875 C C . ASP A 1 115 ? -1.266 -32.094 -9.43 1 92.88 115 ASP A C 1
ATOM 877 O O . ASP A 1 115 ? -1.917 -32.594 -8.5 1 92.88 115 ASP A O 1
ATOM 881 N N . TYR A 1 116 ? -0.445 -32.75 -10.25 1 91.12 116 TYR A N 1
ATOM 882 C CA . TYR A 1 116 ? -0.117 -34.156 -9.984 1 91.12 116 TYR A CA 1
ATOM 883 C C . TYR A 1 116 ? 1.287 -34.469 -10.469 1 91.12 116 TYR A C 1
ATOM 885 O O . TYR A 1 116 ? 1.848 -33.75 -11.305 1 91.12 116 TYR A O 1
ATOM 893 N N . VAL A 1 117 ? 1.887 -35.5 -9.906 1 90.25 117 VAL A N 1
ATOM 894 C CA . VAL A 1 117 ? 3.168 -36.062 -10.32 1 90.25 117 VAL A CA 1
ATOM 895 C C . VAL A 1 117 ? 3.051 -37.594 -10.438 1 90.25 117 VAL A C 1
ATOM 897 O O . VAL A 1 117 ? 2.461 -38.25 -9.57 1 90.25 117 VAL A O 1
ATOM 900 N N . THR A 1 118 ? 3.654 -38.094 -11.492 1 88.06 118 THR A N 1
ATOM 901 C CA . THR A 1 118 ? 3.51 -39.531 -11.734 1 88.06 118 THR A CA 1
ATOM 902 C C . THR A 1 118 ? 4.699 -40.312 -11.164 1 88.06 118 THR A C 1
ATOM 904 O O . THR A 1 118 ? 5.828 -39.812 -11.164 1 88.06 118 THR A O 1
ATOM 907 N N . LYS A 1 119 ? 4.391 -41.531 -10.703 1 87.5 119 LYS A N 1
ATOM 908 C CA . LYS A 1 119 ? 5.414 -42.5 -10.32 1 87.5 119 LYS A CA 1
ATOM 909 C C . LYS A 1 119 ? 5.949 -43.25 -11.531 1 87.5 119 LYS A C 1
ATOM 911 O O . LYS A 1 119 ? 5.191 -43.562 -12.453 1 87.5 119 LYS A O 1
ATOM 916 N N . PRO A 1 120 ? 7.168 -43.562 -11.688 1 88.38 120 PRO A N 1
ATOM 917 C CA . PRO A 1 120 ? 8.227 -43.219 -10.742 1 88.38 120 PRO A CA 1
ATOM 918 C C . PRO A 1 120 ? 8.555 -41.719 -10.781 1 88.38 120 PRO A C 1
ATOM 920 O O . PRO A 1 120 ? 8.5 -41.094 -11.844 1 88.38 120 PRO A O 1
ATOM 923 N N . TYR A 1 121 ? 9 -41.281 -9.711 1 88.75 121 TYR A N 1
ATOM 924 C CA . TYR A 1 121 ? 9.211 -39.844 -9.531 1 88.75 121 TYR A CA 1
ATOM 925 C C . TYR A 1 121 ? 10.484 -39.375 -10.227 1 88.75 121 TYR A C 1
ATOM 927 O O . TYR A 1 121 ? 11.547 -39.969 -10.055 1 88.75 121 TYR A O 1
ATOM 935 N N . LYS A 1 122 ? 10.344 -38.406 -11.008 1 88.19 122 LYS A N 1
ATOM 936 C CA . LYS A 1 122 ? 11.508 -37.688 -11.516 1 88.19 122 LYS A CA 1
ATOM 937 C C . LYS A 1 122 ? 11.781 -36.438 -10.688 1 88.19 122 LYS A C 1
ATOM 939 O O . LYS A 1 122 ? 10.961 -35.5 -10.641 1 88.19 122 LYS A O 1
ATOM 944 N N . ALA A 1 123 ? 12.93 -36.406 -10.156 1 90.5 123 ALA A N 1
ATOM 945 C CA . ALA A 1 123 ? 13.258 -35.344 -9.18 1 90.5 123 ALA A CA 1
ATOM 946 C C . ALA A 1 123 ? 13.078 -33.969 -9.781 1 90.5 123 ALA A C 1
ATOM 948 O O . ALA A 1 123 ? 12.422 -33.094 -9.188 1 90.5 123 ALA A O 1
ATOM 949 N N . PRO A 1 124 ? 13.57 -33.656 -10.977 1 88 124 PRO A N 1
ATOM 950 C CA . PRO A 1 124 ? 13.422 -32.312 -11.523 1 88 124 PRO A CA 1
ATOM 951 C C . PRO A 1 124 ? 11.961 -31.891 -11.672 1 88 124 PRO A C 1
ATOM 953 O O . PRO A 1 124 ? 11.617 -30.719 -11.438 1 88 124 PRO A O 1
ATOM 956 N N . GLU A 1 125 ? 11.141 -32.812 -12.031 1 89.12 125 GLU A N 1
ATOM 957 C CA . GLU A 1 125 ? 9.719 -32.531 -12.219 1 89.12 125 GLU A CA 1
ATOM 958 C C . GLU A 1 125 ? 9.039 -32.25 -10.883 1 89.12 125 GLU A C 1
ATOM 960 O O . GLU A 1 125 ? 8.344 -31.25 -10.727 1 89.12 125 GLU A O 1
ATOM 965 N N . LEU A 1 126 ? 9.219 -33.219 -9.969 1 93.81 126 LEU A N 1
ATOM 966 C CA . LEU A 1 126 ? 8.594 -33.094 -8.656 1 93.81 126 LEU A CA 1
ATOM 967 C C . LEU A 1 126 ? 8.992 -31.766 -7.992 1 93.81 126 LEU A C 1
ATOM 969 O O . LEU A 1 126 ? 8.133 -31.031 -7.496 1 93.81 126 LEU A O 1
ATOM 973 N N . LEU A 1 127 ? 10.273 -31.453 -8.047 1 93.88 127 LEU A N 1
ATOM 974 C CA . LEU A 1 127 ? 10.789 -30.266 -7.383 1 93.88 127 LEU A CA 1
ATOM 975 C C . LEU A 1 127 ? 10.281 -29 -8.062 1 93.88 127 LEU A C 1
ATOM 977 O O . LEU A 1 127 ? 9.969 -28.016 -7.391 1 93.88 127 LEU A O 1
ATOM 981 N N . ALA A 1 128 ? 10.188 -28.984 -9.336 1 91.38 128 ALA A N 1
ATOM 982 C CA . ALA A 1 128 ? 9.688 -27.828 -10.07 1 91.38 128 ALA A CA 1
ATOM 983 C C . ALA A 1 128 ? 8.227 -27.547 -9.719 1 91.38 128 ALA A C 1
ATOM 985 O O . ALA A 1 128 ? 7.844 -26.391 -9.5 1 91.38 128 ALA A O 1
ATOM 986 N N . ARG A 1 129 ? 7.473 -28.594 -9.625 1 93.44 129 ARG A N 1
ATOM 987 C CA . ARG A 1 129 ? 6.047 -28.438 -9.352 1 93.44 129 ARG A CA 1
ATOM 988 C C . ARG A 1 129 ? 5.812 -27.969 -7.914 1 93.44 129 ARG A C 1
ATOM 990 O O . ARG A 1 129 ? 4.988 -27.094 -7.664 1 93.44 129 ARG A O 1
ATOM 997 N N . VAL A 1 130 ? 6.523 -28.562 -7.043 1 96.44 130 VAL A N 1
ATOM 998 C CA . VAL A 1 130 ? 6.449 -28.141 -5.645 1 96.44 130 VAL A CA 1
ATOM 999 C C . VAL A 1 130 ? 6.812 -26.672 -5.523 1 96.44 130 VAL A C 1
ATOM 1001 O O . VAL A 1 130 ? 6.09 -25.891 -4.898 1 96.44 130 VAL A O 1
ATOM 1004 N N . LYS A 1 131 ? 7.891 -26.312 -6.105 1 94.94 131 LYS A N 1
ATOM 1005 C CA . LYS A 1 131 ? 8.352 -24.922 -6.051 1 94.94 131 LYS A CA 1
ATOM 1006 C C . LYS A 1 131 ? 7.297 -23.969 -6.605 1 94.94 131 LYS A C 1
ATOM 1008 O O . LYS A 1 131 ? 7.004 -22.938 -5.996 1 94.94 131 LYS A O 1
ATOM 1013 N N . THR A 1 132 ? 6.734 -24.328 -7.688 1 95.06 132 THR A N 1
ATOM 1014 C CA . THR A 1 132 ? 5.766 -23.469 -8.367 1 95.06 132 THR A CA 1
ATOM 1015 C C . THR A 1 132 ? 4.559 -23.203 -7.473 1 95.06 132 THR A C 1
ATOM 1017 O O . THR A 1 132 ? 4.148 -22.062 -7.297 1 95.06 132 THR A O 1
ATOM 1020 N N . HIS A 1 133 ? 4.035 -24.234 -6.922 1 96.75 133 HIS A N 1
ATOM 1021 C CA . HIS A 1 133 ? 2.797 -24.078 -6.164 1 96.75 133 HIS A CA 1
ATOM 1022 C C . HIS A 1 133 ? 3.057 -23.422 -4.809 1 96.75 133 HIS A C 1
ATOM 1024 O O . HIS A 1 133 ? 2.205 -22.703 -4.293 1 96.75 133 HIS A O 1
ATOM 1030 N N . LEU A 1 134 ? 4.234 -23.656 -4.277 1 96.56 134 LEU A N 1
ATOM 1031 C CA . LEU A 1 134 ? 4.602 -22.953 -3.061 1 96.56 134 LEU A CA 1
ATOM 1032 C C . LEU A 1 134 ? 4.789 -21.469 -3.338 1 96.56 134 LEU A C 1
ATOM 1034 O O . LEU A 1 134 ? 4.328 -20.625 -2.568 1 96.56 134 LEU A O 1
ATOM 1038 N N . GLU A 1 135 ? 5.461 -21.203 -4.379 1 94.31 135 GLU A N 1
ATOM 1039 C CA . GLU A 1 135 ? 5.672 -19.812 -4.758 1 94.31 135 GLU A CA 1
ATOM 1040 C C . GLU A 1 135 ? 4.344 -19.094 -5.012 1 94.31 135 GLU A C 1
ATOM 1042 O O . GLU A 1 135 ? 4.164 -17.953 -4.613 1 94.31 135 GLU A O 1
ATOM 1047 N N . LEU A 1 136 ? 3.471 -19.797 -5.695 1 94.75 136 LEU A N 1
ATOM 1048 C CA . LEU A 1 136 ? 2.162 -19.219 -5.969 1 94.75 136 LEU A CA 1
ATOM 1049 C C . LEU A 1 136 ? 1.425 -18.906 -4.672 1 94.75 136 LEU A C 1
ATOM 1051 O O . LEU A 1 136 ? 0.919 -17.797 -4.492 1 94.75 136 LEU A O 1
ATOM 1055 N N . LYS A 1 137 ? 1.365 -19.859 -3.82 1 94.31 137 LYS A N 1
ATOM 1056 C CA . LYS A 1 137 ? 0.708 -19.641 -2.533 1 94.31 137 LYS A CA 1
ATOM 1057 C C . LYS A 1 137 ? 1.337 -18.484 -1.777 1 94.31 137 LYS A C 1
ATOM 1059 O O . LYS A 1 137 ? 0.629 -17.609 -1.275 1 94.31 137 LYS A O 1
ATOM 1064 N N . TYR A 1 138 ? 2.615 -18.516 -1.768 1 93.06 138 TYR A N 1
ATOM 1065 C CA . TYR A 1 138 ? 3.357 -17.484 -1.049 1 93.06 138 TYR A CA 1
ATOM 1066 C C . TYR A 1 138 ? 3.086 -16.109 -1.638 1 93.06 138 TYR A C 1
ATOM 1068 O O . TYR A 1 138 ? 2.791 -15.156 -0.904 1 93.06 138 TYR A O 1
ATOM 1076 N N . THR A 1 139 ? 3.199 -15.969 -2.885 1 93.25 139 THR A N 1
ATOM 1077 C CA . THR A 1 139 ? 3.006 -14.695 -3.559 1 93.25 139 THR A CA 1
ATOM 1078 C C . THR A 1 139 ? 1.578 -14.188 -3.365 1 93.25 139 THR A C 1
ATOM 1080 O O . THR A 1 139 ? 1.356 -12.992 -3.182 1 93.25 139 THR A O 1
ATOM 1083 N N . ARG A 1 140 ? 0.656 -15.07 -3.387 1 92.62 140 ARG A N 1
ATOM 1084 C CA . ARG A 1 140 ? -0.738 -14.719 -3.143 1 92.62 140 ARG A CA 1
ATOM 1085 C C . ARG A 1 140 ? -0.923 -14.164 -1.732 1 92.62 140 ARG A C 1
ATOM 1087 O O . ARG A 1 140 ? -1.605 -13.156 -1.538 1 92.62 140 ARG A O 1
ATOM 1094 N N . ASP A 1 141 ? -0.361 -14.82 -0.842 1 92.5 141 ASP A N 1
ATOM 1095 C CA . ASP A 1 141 ? -0.456 -14.391 0.548 1 92.5 141 ASP A CA 1
ATOM 1096 C C . ASP A 1 141 ? 0.173 -13.008 0.737 1 92.5 141 ASP A C 1
ATOM 1098 O O . ASP A 1 141 ? -0.391 -12.148 1.421 1 92.5 141 ASP A O 1
ATOM 1102 N N . GLU A 1 142 ? 1.289 -12.852 0.126 1 92.75 142 GLU A N 1
ATOM 1103 C CA . GLU A 1 142 ? 1.971 -11.562 0.209 1 92.75 142 GLU A CA 1
ATOM 1104 C C . GLU A 1 142 ? 1.146 -10.461 -0.444 1 92.75 142 GLU A C 1
ATOM 1106 O O . GLU A 1 142 ? 1.09 -9.336 0.063 1 92.75 142 GLU A O 1
ATOM 1111 N N . LEU A 1 143 ? 0.592 -10.797 -1.557 1 93.06 143 LEU A N 1
ATOM 1112 C CA . LEU A 1 143 ? -0.248 -9.82 -2.244 1 93.06 143 LEU A CA 1
ATOM 1113 C C . LEU A 1 143 ? -1.437 -9.422 -1.377 1 93.06 143 LEU A C 1
ATOM 1115 O O . LEU A 1 143 ? -1.736 -8.234 -1.239 1 93.06 143 LEU A O 1
ATOM 1119 N N . LYS A 1 144 ? -2.078 -10.414 -0.771 1 93.19 144 LYS A N 1
ATOM 1120 C CA . LYS A 1 144 ? -3.201 -10.133 0.121 1 93.19 144 LYS A CA 1
ATOM 1121 C C . LYS A 1 144 ? -2.789 -9.195 1.25 1 93.19 144 LYS A C 1
ATOM 1123 O O . LYS A 1 144 ? -3.488 -8.227 1.541 1 93.19 144 LYS A O 1
ATOM 1128 N N . GLN A 1 145 ? -1.693 -9.445 1.812 1 93.81 145 GLN A N 1
ATOM 1129 C CA . GLN A 1 145 ? -1.194 -8.617 2.906 1 93.81 145 GLN A CA 1
ATOM 1130 C C . GLN A 1 145 ? -0.863 -7.207 2.426 1 93.81 145 GLN A C 1
ATOM 1132 O O . GLN A 1 145 ? -1.186 -6.227 3.098 1 93.81 145 GLN A O 1
ATOM 1137 N N . ALA A 1 146 ? -0.175 -7.105 1.315 1 92.88 146 ALA A N 1
ATOM 1138 C CA . ALA A 1 146 ? 0.177 -5.809 0.744 1 92.88 146 ALA A CA 1
ATOM 1139 C C . ALA A 1 146 ? -1.07 -4.977 0.468 1 92.88 146 ALA A C 1
ATOM 1141 O O . ALA A 1 146 ? -1.086 -3.768 0.72 1 92.88 146 ALA A O 1
ATOM 1142 N N . LEU A 1 147 ? -2.068 -5.613 0.005 1 93.56 147 LEU A N 1
ATOM 1143 C CA . LEU A 1 147 ? -3.303 -4.91 -0.327 1 93.56 147 LEU A CA 1
ATOM 1144 C C . LEU A 1 147 ? -4 -4.41 0.934 1 93.56 147 LEU A C 1
ATOM 1146 O O . LEU A 1 147 ? -4.566 -3.316 0.945 1 93.56 147 LEU A O 1
ATOM 1150 N N . VAL A 1 148 ? -3.955 -5.203 1.954 1 93.62 148 VAL A N 1
ATOM 1151 C CA . VAL A 1 148 ? -4.512 -4.781 3.236 1 93.62 148 VAL A CA 1
ATOM 1152 C C . VAL A 1 148 ? -3.754 -3.562 3.756 1 93.62 148 VAL A C 1
ATOM 1154 O O . VAL A 1 148 ? -4.363 -2.584 4.191 1 93.62 148 VAL A O 1
ATOM 1157 N N . GLU A 1 149 ? -2.512 -3.602 3.738 1 93.38 149 GLU A N 1
ATOM 1158 C CA . GLU A 1 149 ? -1.681 -2.486 4.18 1 93.38 149 GLU A CA 1
ATOM 1159 C C . GLU A 1 149 ? -1.916 -1.248 3.318 1 93.38 149 GLU A C 1
ATOM 1161 O O . GLU A 1 149 ? -1.967 -0.129 3.832 1 93.38 149 GLU A O 1
ATOM 1166 N N . LEU A 1 150 ? -1.991 -1.442 2.049 1 92.62 150 LEU A N 1
ATOM 1167 C CA . LEU A 1 150 ? -2.275 -0.349 1.126 1 92.62 150 LEU A CA 1
ATOM 1168 C C . LEU A 1 150 ? -3.58 0.348 1.493 1 92.62 150 LEU A C 1
ATOM 1170 O O . LEU A 1 150 ? -3.641 1.579 1.533 1 92.62 150 LEU A O 1
ATOM 1174 N N . GLU A 1 151 ? -4.535 -0.445 1.759 1 92.5 151 GLU A N 1
ATOM 1175 C CA . GLU A 1 151 ? -5.828 0.109 2.146 1 92.5 151 GLU A CA 1
ATOM 1176 C C . GLU A 1 151 ? -5.719 0.922 3.432 1 92.5 151 GLU A C 1
ATOM 1178 O O . GLU A 1 151 ? -6.254 2.029 3.52 1 92.5 151 GLU A O 1
ATOM 1183 N N . LYS A 1 152 ? -5.062 0.407 4.324 1 93 152 LYS A N 1
ATOM 1184 C CA . LYS A 1 152 ? -4.863 1.094 5.598 1 93 152 LYS A CA 1
ATOM 1185 C C . LYS A 1 152 ? -4.156 2.432 5.398 1 93 152 LYS A C 1
ATOM 1187 O O . LYS A 1 152 ? -4.617 3.463 5.887 1 93 152 LYS A O 1
ATOM 1192 N N . LEU A 1 153 ? -3.082 2.447 4.672 1 91.25 153 LEU A N 1
ATOM 1193 C CA . LEU A 1 153 ? -2.299 3.658 4.445 1 91.25 153 LEU A CA 1
ATOM 1194 C C . LEU A 1 153 ? -3.092 4.672 3.631 1 91.25 153 LEU A C 1
ATOM 1196 O O . LEU A 1 153 ? -2.934 5.883 3.814 1 91.25 153 LEU A O 1
ATOM 1200 N N . ALA A 1 154 ? -3.912 4.172 2.797 1 91.5 154 ALA A N 1
ATOM 1201 C CA . ALA A 1 154 ? -4.676 5.043 1.905 1 91.5 154 ALA A CA 1
ATOM 1202 C C . ALA A 1 154 ? -5.863 5.664 2.631 1 91.5 154 ALA A C 1
ATOM 1204 O O . ALA A 1 154 ? -6.367 6.715 2.227 1 91.5 154 ALA A O 1
ATOM 1205 N N . THR A 1 155 ? -6.219 5.047 3.721 1 94.88 155 THR A N 1
ATOM 1206 C CA . THR A 1 155 ? -7.512 5.477 4.242 1 94.88 155 THR A CA 1
ATOM 1207 C C . THR A 1 155 ? -7.383 5.953 5.684 1 94.88 155 THR A C 1
ATOM 1209 O O . THR A 1 155 ? -8.32 6.535 6.234 1 94.88 155 THR A O 1
ATOM 1212 N N . THR A 1 156 ? -6.27 5.754 6.309 1 95 156 THR A N 1
ATOM 1213 C CA . THR A 1 156 ? -6.156 6.094 7.723 1 95 156 THR A CA 1
ATOM 1214 C C . THR A 1 156 ? -5.016 7.082 7.949 1 95 156 THR A C 1
ATOM 1216 O O . THR A 1 156 ? -4.078 7.152 7.152 1 95 156 THR A O 1
ATOM 1219 N N . ASP A 1 157 ? -5.195 7.84 9.016 1 92.56 157 ASP A N 1
ATOM 1220 C CA . ASP A 1 157 ? -4.102 8.664 9.516 1 92.56 157 ASP A CA 1
ATOM 1221 C C . ASP A 1 157 ? -3.061 7.816 10.242 1 92.56 157 ASP A C 1
ATOM 1223 O O . ASP A 1 157 ? -3.383 7.113 11.203 1 92.56 157 ASP A O 1
ATOM 1227 N N . PRO A 1 158 ? -1.851 7.91 9.781 1 87.06 158 PRO A N 1
ATOM 1228 C CA . PRO A 1 158 ? -0.842 6.988 10.305 1 87.06 158 PRO A CA 1
ATOM 1229 C C . PRO A 1 158 ? -0.58 7.184 11.797 1 87.06 158 PRO A C 1
ATOM 1231 O O . PRO A 1 158 ? -0.149 6.25 12.484 1 87.06 158 PRO A O 1
ATOM 1234 N N . LEU A 1 159 ? -0.829 8.297 12.281 1 89.62 159 LEU A N 1
ATOM 1235 C CA . LEU A 1 159 ? -0.532 8.586 13.688 1 89.62 159 LEU A CA 1
ATOM 1236 C C . LEU A 1 159 ? -1.645 8.078 14.594 1 89.62 159 LEU A C 1
ATOM 1238 O O . LEU A 1 159 ? -1.375 7.441 15.617 1 89.62 159 LEU A O 1
ATOM 1242 N N . THR A 1 160 ? -2.848 8.258 14.18 1 95.5 160 THR A N 1
ATOM 1243 C CA . THR A 1 160 ? -3.963 8.031 15.094 1 95.5 160 THR A CA 1
ATOM 1244 C C . THR A 1 160 ? -4.734 6.77 14.703 1 95.5 160 THR A C 1
ATOM 1246 O O . THR A 1 160 ? -5.516 6.242 15.5 1 95.5 160 THR A O 1
ATOM 1249 N N . GLY A 1 161 ? -4.613 6.387 13.469 1 95.19 161 GLY A N 1
ATOM 1250 C CA . GLY A 1 161 ? -5.297 5.191 13.016 1 95.19 161 GLY A CA 1
ATOM 1251 C C . GLY A 1 161 ? -6.723 5.453 12.562 1 95.19 161 GLY A C 1
ATOM 1252 O O . GLY A 1 161 ? -7.387 4.559 12.031 1 95.19 161 GLY A O 1
ATOM 1253 N N . ILE A 1 162 ? -7.203 6.641 12.734 1 96.81 162 ILE A N 1
ATOM 1254 C CA . ILE A 1 162 ? -8.555 6.969 12.281 1 96.81 162 ILE A CA 1
ATOM 1255 C C . ILE A 1 162 ? -8.516 7.391 10.812 1 96.81 162 ILE A C 1
ATOM 1257 O O . ILE A 1 162 ? -7.449 7.43 10.195 1 96.81 162 ILE A O 1
ATOM 1261 N N . ALA A 1 163 ? -9.758 7.652 10.25 1 97 163 ALA A N 1
ATOM 1262 C CA . ALA A 1 163 ? -9.836 8.008 8.836 1 97 163 ALA A CA 1
ATOM 1263 C C . ALA A 1 163 ? -9.008 9.25 8.539 1 97 163 ALA A C 1
ATOM 1265 O O . ALA A 1 163 ? -9.016 10.219 9.305 1 97 163 ALA A O 1
ATOM 1266 N N . ASN A 1 164 ? -8.258 9.164 7.465 1 93.75 164 ASN A N 1
ATOM 1267 C CA . ASN A 1 164 ? -7.586 10.375 7.008 1 93.75 164 ASN A CA 1
ATOM 1268 C C . ASN A 1 164 ? -8.555 11.312 6.297 1 93.75 164 ASN A C 1
ATOM 1270 O O . ASN A 1 164 ? -9.727 10.977 6.098 1 93.75 164 ASN A O 1
ATOM 1274 N N . ARG A 1 165 ? -8.102 12.438 5.969 1 91.38 165 ARG A N 1
ATOM 1275 C CA . ARG A 1 165 ? -8.969 13.484 5.438 1 91.38 165 ARG A CA 1
ATOM 1276 C C . ARG A 1 165 ? -9.695 13.008 4.184 1 91.38 165 ARG A C 1
ATOM 1278 O O . ARG A 1 165 ? -10.914 13.164 4.07 1 91.38 165 ARG A O 1
ATOM 1285 N N . ARG A 1 166 ? -8.977 12.453 3.283 1 89.31 166 ARG A N 1
ATOM 1286 C CA . ARG A 1 166 ? -9.555 12.023 2.014 1 89.31 166 ARG A CA 1
ATOM 1287 C C . ARG A 1 166 ? -10.656 10.992 2.238 1 89.31 166 ARG A C 1
ATOM 1289 O O . ARG A 1 166 ? -11.75 11.117 1.687 1 89.31 166 ARG A O 1
ATOM 1296 N N . HIS A 1 167 ? -10.242 10.008 3.014 1 94.94 167 HIS A N 1
ATOM 1297 C CA . HIS A 1 167 ? -11.211 8.953 3.283 1 94.94 167 HIS A CA 1
ATOM 1298 C C . HIS A 1 167 ? -12.406 9.484 4.062 1 94.94 167 HIS A C 1
ATOM 1300 O O . HIS A 1 167 ? -13.547 9.102 3.801 1 94.94 167 HIS A O 1
ATOM 1306 N N . LEU A 1 168 ? -12.188 10.312 4.984 1 96.38 168 LEU A N 1
ATOM 1307 C CA . LEU A 1 168 ? -13.234 10.961 5.762 1 96.38 168 LEU A CA 1
ATOM 1308 C C . LEU A 1 168 ? -14.242 11.648 4.848 1 96.38 168 LEU A C 1
ATOM 1310 O O . LEU A 1 168 ? -15.453 11.445 4.988 1 96.38 168 LEU A O 1
ATOM 1314 N N . LEU A 1 169 ? -13.758 12.375 3.947 1 93.75 169 LEU A N 1
ATOM 1315 C CA . LEU A 1 169 ? -14.617 13.141 3.053 1 93.75 169 LEU A CA 1
ATOM 1316 C C . LEU A 1 169 ? -15.383 12.219 2.107 1 93.75 169 LEU A C 1
ATOM 1318 O O . LEU A 1 169 ? -16.531 12.484 1.772 1 93.75 169 LEU A O 1
ATOM 1322 N N . THR A 1 170 ? -14.758 11.18 1.681 1 94.94 170 THR A N 1
ATOM 1323 C CA . THR A 1 170 ? -15.43 10.195 0.84 1 94.94 170 THR A CA 1
ATOM 1324 C C . THR A 1 170 ? -16.625 9.578 1.57 1 94.94 170 THR A C 1
ATOM 1326 O O . THR A 1 170 ? -17.719 9.5 1.02 1 94.94 170 THR A O 1
ATOM 1329 N N . LEU A 1 171 ? -16.375 9.188 2.77 1 95.69 171 LEU A N 1
ATOM 1330 C CA . LEU A 1 171 ? -17.453 8.609 3.582 1 95.69 171 LEU A CA 1
ATOM 1331 C C . LEU A 1 171 ? -18.547 9.633 3.844 1 95.69 171 LEU A C 1
ATOM 1333 O O . LEU A 1 171 ? -19.734 9.305 3.764 1 95.69 171 LEU A O 1
ATOM 1337 N N . ALA A 1 172 ? -18.109 10.789 4.152 1 95.62 172 ALA A N 1
ATOM 1338 C CA . ALA A 1 172 ? -19.062 11.852 4.477 1 95.62 172 ALA A CA 1
ATOM 1339 C C . ALA A 1 172 ? -19.938 12.188 3.273 1 95.62 172 ALA A C 1
ATOM 1341 O O . ALA A 1 172 ? -21.141 12.406 3.42 1 95.62 172 ALA A O 1
ATOM 1342 N N . GLU A 1 173 ? -19.328 12.273 2.123 1 94.38 173 GLU A N 1
ATOM 1343 C CA . GLU A 1 173 ? -20.062 12.602 0.908 1 94.38 173 GLU A CA 1
ATOM 1344 C C . GLU A 1 173 ? -21.156 11.562 0.633 1 94.38 173 GLU A C 1
ATOM 1346 O O . GLU A 1 173 ? -22.281 11.914 0.27 1 94.38 173 GLU A O 1
ATOM 1351 N N . ARG A 1 174 ? -20.828 10.305 0.76 1 93.88 174 ARG A N 1
ATOM 1352 C CA . ARG A 1 174 ? -21.781 9.219 0.566 1 93.88 174 ARG A CA 1
ATOM 1353 C C . ARG A 1 174 ? -22.969 9.359 1.526 1 93.88 174 ARG A C 1
ATOM 1355 O O . ARG A 1 174 ? -24.125 9.258 1.114 1 93.88 174 ARG A O 1
ATOM 1362 N N . GLU A 1 175 ? -22.641 9.586 2.752 1 92.06 175 GLU A N 1
ATOM 1363 C CA . GLU A 1 175 ? -23.672 9.727 3.768 1 92.06 175 GLU A CA 1
ATOM 1364 C C . GLU A 1 175 ? -24.5 10.992 3.541 1 92.06 175 GLU A C 1
ATOM 1366 O O . GLU A 1 175 ? -25.703 11.008 3.773 1 92.06 175 GLU A O 1
ATOM 1371 N N . PHE A 1 176 ? -23.844 12.008 3.141 1 90.94 176 PHE A N 1
ATOM 1372 C CA . PHE A 1 176 ? -24.5 13.281 2.891 1 90.94 176 PHE A CA 1
ATOM 1373 C C . PHE A 1 176 ? -25.516 13.156 1.759 1 90.94 176 PHE A C 1
ATOM 1375 O O . PHE A 1 176 ? -26.609 13.711 1.832 1 90.94 176 PHE A O 1
ATOM 1382 N N . GLN A 1 177 ? -25.172 12.445 0.734 1 90.56 177 GLN A N 1
ATOM 1383 C CA . GLN A 1 177 ? -26.094 12.203 -0.374 1 90.56 177 GLN A CA 1
ATOM 1384 C C . GLN A 1 177 ? -27.328 11.453 0.093 1 90.56 177 GLN A C 1
ATOM 1386 O O . GLN A 1 177 ? -28.453 11.758 -0.328 1 90.56 177 GLN A O 1
ATOM 1391 N N . ARG A 1 178 ? -27.109 10.547 0.922 1 87.94 178 ARG A N 1
ATOM 1392 C CA . ARG A 1 178 ? -28.219 9.797 1.493 1 87.94 178 ARG A CA 1
ATOM 1393 C C . ARG A 1 178 ? -29.125 10.703 2.334 1 87.94 178 ARG A C 1
ATOM 1395 O O . ARG A 1 178 ? -30.344 10.648 2.227 1 87.94 178 ARG A O 1
ATOM 1402 N N . THR A 1 179 ? -28.5 11.469 3.125 1 84.56 179 THR A N 1
ATOM 1403 C CA . THR A 1 179 ? -29.188 12.414 3.988 1 84.56 179 THR A CA 1
ATOM 1404 C C . THR A 1 179 ? -30.016 13.398 3.158 1 84.56 179 THR A C 1
ATOM 1406 O O . THR A 1 179 ? -31.156 13.711 3.502 1 84.56 179 THR A O 1
ATOM 1409 N N . HIS A 1 180 ? -29.391 13.844 2.129 1 84.38 180 HIS A N 1
ATOM 1410 C CA . HIS A 1 180 ? -30.031 14.812 1.247 1 84.38 180 HIS A CA 1
ATOM 1411 C C . HIS A 1 180 ? -31.25 14.203 0.562 1 84.38 180 HIS A C 1
ATOM 1413 O O . HIS A 1 180 ? -32.281 14.867 0.435 1 84.38 180 HIS A O 1
ATOM 1419 N N . ARG A 1 181 ? -31.156 12.992 0.2 1 85.44 181 ARG A N 1
ATOM 1420 C CA . ARG A 1 181 ? -32.219 12.297 -0.5 1 85.44 181 ARG A CA 1
ATOM 1421 C C . ARG A 1 181 ? -33.438 12.086 0.414 1 85.44 181 ARG A C 1
ATOM 1423 O O . ARG A 1 181 ? -34.594 12.203 -0.023 1 85.44 181 ARG A O 1
ATOM 1430 N N . TYR A 1 182 ? -33.219 11.914 1.696 1 86.5 182 TYR A N 1
ATOM 1431 C CA . TYR A 1 182 ? -34.312 11.539 2.598 1 86.5 182 TYR A CA 1
ATOM 1432 C C . TYR A 1 182 ? -34.625 12.672 3.568 1 86.5 182 TYR A C 1
ATOM 1434 O O . TYR A 1 182 ? -35.5 12.531 4.438 1 86.5 182 TYR A O 1
ATOM 1442 N N . ASN A 1 183 ? -33.906 13.734 3.537 1 85.44 183 ASN A N 1
ATOM 1443 C CA . ASN A 1 183 ? -34.094 14.914 4.363 1 85.44 183 ASN A CA 1
ATOM 1444 C C . ASN A 1 183 ? -33.938 14.594 5.848 1 85.44 183 ASN A C 1
ATOM 1446 O O . ASN A 1 183 ? -34.781 14.984 6.664 1 85.44 183 ASN A O 1
ATOM 1450 N N . ASN A 1 184 ? -32.969 13.773 6.102 1 88.38 184 ASN A N 1
ATOM 1451 C CA . ASN A 1 184 ? -32.656 13.43 7.48 1 88.38 184 ASN A CA 1
ATOM 1452 C C . ASN A 1 184 ? -31.75 14.477 8.125 1 88.38 184 ASN A C 1
ATOM 1454 O O . ASN A 1 184 ? -31.047 15.211 7.422 1 88.38 184 ASN A O 1
ATOM 1458 N N . PRO A 1 185 ? -31.906 14.617 9.43 1 90.44 185 PRO A N 1
ATOM 1459 C CA . PRO A 1 185 ? -30.969 15.523 10.102 1 90.44 185 PRO A CA 1
ATOM 1460 C C . PRO A 1 185 ? -29.516 15.055 9.992 1 90.44 185 PRO A C 1
ATOM 1462 O O . PRO A 1 185 ? -29.25 13.852 9.906 1 90.44 185 PRO A O 1
ATOM 1465 N N . PHE A 1 186 ? -28.625 16 9.93 1 93.06 186 PHE A N 1
ATOM 1466 C CA . PHE A 1 186 ? -27.203 15.766 9.773 1 93.06 186 PHE A CA 1
ATOM 1467 C C . PHE A 1 186 ? -26.391 16.875 10.453 1 93.06 186 PHE A C 1
ATOM 1469 O O . PHE A 1 186 ? -26.641 18.062 10.227 1 93.06 186 PHE A O 1
ATOM 1476 N N . SER A 1 187 ? -25.484 16.438 11.383 1 96 187 SER A N 1
ATOM 1477 C CA . SER A 1 187 ? -24.672 17.422 12.094 1 96 187 SER A CA 1
ATOM 1478 C C . SER A 1 187 ? -23.188 17.156 11.906 1 96 187 SER A C 1
ATOM 1480 O O . SER A 1 187 ? -22.781 16.031 11.609 1 96 187 SER A O 1
ATOM 1482 N N . VAL A 1 188 ? -22.391 18.234 12.039 1 97.19 188 VAL A N 1
ATOM 1483 C CA . VAL A 1 188 ? -20.938 18.172 11.875 1 97.19 188 VAL A CA 1
ATOM 1484 C C . VAL A 1 188 ? -20.25 18.797 13.086 1 97.19 188 VAL A C 1
ATOM 1486 O O . VAL A 1 188 ? -20.641 19.859 13.547 1 97.19 188 VAL A O 1
ATOM 1489 N N . LEU A 1 189 ? -19.281 18.078 13.633 1 98.38 189 LEU A N 1
ATOM 1490 C CA . LEU A 1 189 ? -18.422 18.609 14.695 1 98.38 189 LEU A CA 1
ATOM 1491 C C . LEU A 1 189 ? -17 18.828 14.172 1 98.38 189 LEU A C 1
ATOM 1493 O O . LEU A 1 189 ? -16.375 17.922 13.656 1 98.38 189 LEU A O 1
ATOM 1497 N N . MET A 1 190 ? -16.547 19.984 14.305 1 97.88 190 MET A N 1
ATOM 1498 C CA . MET A 1 190 ? -15.141 20.297 14.078 1 97.88 190 MET A CA 1
ATOM 1499 C C . MET A 1 190 ? -14.398 20.469 15.398 1 97.88 190 MET A C 1
ATOM 1501 O O . MET A 1 190 ? -14.758 21.328 16.203 1 97.88 190 MET A O 1
ATOM 1505 N N . ILE A 1 191 ? -13.375 19.703 15.555 1 98.31 191 ILE A N 1
ATOM 1506 C CA . ILE A 1 191 ? -12.672 19.656 16.844 1 98.31 191 ILE A CA 1
ATOM 1507 C C . ILE A 1 191 ? -11.227 20.078 16.656 1 98.31 191 ILE A C 1
ATOM 1509 O O . ILE A 1 191 ? -10.562 19.672 15.695 1 98.31 191 ILE A O 1
ATOM 1513 N N . ASP A 1 192 ? -10.727 20.828 17.516 1 97.38 192 ASP A N 1
ATOM 1514 C CA . ASP A 1 192 ? -9.344 21.281 17.5 1 97.38 192 ASP A CA 1
ATOM 1515 C C . ASP A 1 192 ? -8.734 21.234 18.906 1 97.38 192 ASP A C 1
ATOM 1517 O O . ASP A 1 192 ? -9.383 21.625 19.875 1 97.38 192 ASP A O 1
ATOM 1521 N N . ILE A 1 193 ? -7.527 20.844 18.984 1 97.31 193 ILE A N 1
ATOM 1522 C CA . ILE A 1 193 ? -6.832 20.828 20.266 1 97.31 193 ILE A CA 1
ATOM 1523 C C . ILE A 1 193 ? -6.375 22.234 20.625 1 97.31 193 ILE A C 1
ATOM 1525 O O . ILE A 1 193 ? -5.676 22.891 19.844 1 97.31 193 ILE A O 1
ATOM 1529 N N . ASP A 1 194 ? -6.746 22.656 21.844 1 97.25 194 ASP A N 1
ATOM 1530 C CA . ASP A 1 194 ? -6.398 24 22.297 1 97.25 194 ASP A CA 1
ATOM 1531 C C . ASP A 1 194 ? -4.898 24.109 22.578 1 97.25 194 ASP A C 1
ATOM 1533 O O . ASP A 1 194 ? -4.336 23.281 23.312 1 97.25 194 ASP A O 1
ATOM 1537 N N . HIS A 1 195 ? -4.297 25.141 21.984 1 94.38 195 HIS A N 1
ATOM 1538 C CA . HIS A 1 195 ? -2.898 25.484 22.219 1 94.38 195 HIS A CA 1
ATOM 1539 C C . HIS A 1 195 ? -1.988 24.297 21.891 1 94.38 195 HIS A C 1
ATOM 1541 O O . HIS A 1 195 ? -1.096 23.969 22.672 1 94.38 195 HIS A O 1
ATOM 1547 N N . PHE A 1 196 ? -2.217 23.719 20.859 1 93.31 196 PHE A N 1
ATOM 1548 C CA . PHE A 1 196 ? -1.45 22.531 20.484 1 93.31 196 PHE A CA 1
ATOM 1549 C C . PHE A 1 196 ? 0.02 22.875 20.281 1 93.31 196 PHE A C 1
ATOM 1551 O O . PHE A 1 196 ? 0.903 22.109 20.672 1 93.31 196 PHE A O 1
ATOM 1558 N N . LYS A 1 197 ? 0.251 23.922 19.594 1 86 197 LYS A N 1
ATOM 1559 C CA . LYS A 1 197 ? 1.635 24.344 19.406 1 86 197 LYS A CA 1
ATOM 1560 C C . LYS A 1 197 ? 2.359 24.5 20.734 1 86 197 LYS A C 1
ATOM 1562 O O . LYS A 1 197 ? 3.537 24.156 20.844 1 86 197 LYS A O 1
ATOM 1567 N N . LEU A 1 198 ? 1.696 25.047 21.656 1 89.38 198 LEU A N 1
ATOM 1568 C CA . LEU A 1 198 ? 2.293 25.234 22.984 1 89.38 198 LEU A CA 1
ATOM 1569 C C . LEU A 1 198 ? 2.631 23.875 23.609 1 89.38 198 LEU A C 1
ATOM 1571 O O . LEU A 1 198 ? 3.617 23.766 24.344 1 89.38 198 LEU A O 1
ATOM 1575 N N . ILE A 1 199 ? 1.816 22.938 23.422 1 91.44 199 ILE A N 1
ATOM 1576 C CA . ILE A 1 199 ? 2.092 21.594 23.906 1 91.44 199 ILE A CA 1
ATOM 1577 C C . ILE A 1 199 ? 3.389 21.078 23.297 1 91.44 199 ILE A C 1
ATOM 1579 O O . ILE A 1 199 ? 4.266 20.578 24 1 91.44 199 ILE A O 1
ATOM 1583 N N . ASN A 1 200 ? 3.527 21.219 22.047 1 86 200 ASN A N 1
ATOM 1584 C CA . ASN A 1 200 ? 4.734 20.797 21.344 1 86 200 ASN A CA 1
ATOM 1585 C C . ASN A 1 200 ? 5.969 21.547 21.844 1 86 200 ASN A C 1
ATOM 1587 O O . ASN A 1 200 ? 7.023 20.953 22.047 1 86 200 ASN A O 1
ATOM 1591 N N . ASP A 1 201 ? 5.77 22.781 22.016 1 82.81 201 ASP A N 1
ATOM 1592 C CA . ASP A 1 201 ? 6.879 23.641 22.406 1 82.81 201 ASP A CA 1
ATOM 1593 C C . ASP A 1 201 ? 7.359 23.312 23.812 1 82.81 201 ASP A C 1
ATOM 1595 O O . ASP A 1 201 ? 8.562 23.328 24.094 1 82.81 201 ASP A O 1
ATOM 1599 N N . ASN A 1 202 ? 6.465 23.062 24.625 1 87.25 202 ASN A N 1
ATOM 1600 C CA . ASN A 1 202 ? 6.785 22.875 26.031 1 87.25 202 ASN A CA 1
ATOM 1601 C C . ASN A 1 202 ? 7.246 21.438 26.312 1 87.25 202 ASN A C 1
ATOM 1603 O O . ASN A 1 202 ? 8.102 21.219 27.172 1 87.25 202 ASN A O 1
ATOM 1607 N N . TYR A 1 203 ? 6.664 20.547 25.594 1 87.94 203 TYR A N 1
ATOM 1608 C CA . TYR A 1 203 ? 6.891 19.172 26 1 87.94 203 TYR A CA 1
ATOM 1609 C C . TYR A 1 203 ? 7.492 18.359 24.875 1 87.94 203 TYR A C 1
ATOM 1611 O O . TYR A 1 203 ? 7.859 17.188 25.047 1 87.94 203 TYR A O 1
ATOM 1619 N N . GLY A 1 204 ? 7.535 18.891 23.766 1 82.88 204 GLY A N 1
ATOM 1620 C CA . GLY A 1 204 ? 8.094 18.188 22.609 1 82.88 204 GLY A CA 1
ATOM 1621 C C . GLY A 1 204 ? 7.035 17.625 21.688 1 82.88 204 GLY A C 1
ATOM 1622 O O . GLY A 1 204 ? 5.895 17.406 22.094 1 82.88 204 GLY A O 1
ATOM 1623 N N . HIS A 1 205 ? 7.441 17.281 20.453 1 82 205 HIS A N 1
ATOM 1624 C CA . HIS A 1 205 ? 6.531 16.812 19.422 1 82 205 HIS A CA 1
ATOM 1625 C C . HIS A 1 205 ? 5.996 15.414 19.75 1 82 205 HIS A C 1
ATOM 1627 O O . HIS A 1 205 ? 4.891 15.055 19.344 1 82 205 HIS A O 1
ATOM 1633 N N . ASN A 1 206 ? 6.766 14.688 20.453 1 85.31 206 ASN A N 1
ATOM 1634 C CA . ASN A 1 206 ? 6.301 13.359 20.844 1 85.31 206 ASN A CA 1
ATOM 1635 C C . ASN A 1 206 ? 5.066 13.438 21.734 1 85.31 206 ASN A C 1
ATOM 1637 O O . ASN A 1 206 ? 4.152 12.625 21.609 1 85.31 206 ASN A O 1
ATOM 1641 N N . ILE A 1 207 ? 5.125 14.359 22.547 1 89.75 207 ILE A N 1
ATOM 1642 C CA . ILE A 1 207 ? 3.988 14.547 23.438 1 89.75 207 ILE A CA 1
ATOM 1643 C C . ILE A 1 207 ? 2.801 15.102 22.656 1 89.75 207 ILE A C 1
ATOM 1645 O O . ILE A 1 207 ? 1.651 14.75 22.922 1 89.75 207 ILE A O 1
ATOM 1649 N N . GLY A 1 208 ? 3.098 15.93 21.703 1 92.94 208 GLY A N 1
ATOM 16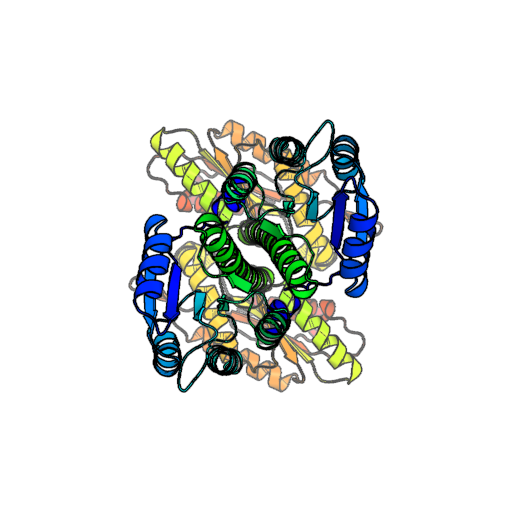50 C CA . GLY A 1 208 ? 2.053 16.359 20.797 1 92.94 208 GLY A CA 1
ATOM 1651 C C . GLY A 1 208 ? 1.385 15.203 20.078 1 92.94 208 GLY A C 1
ATOM 1652 O O . GLY A 1 208 ? 0.157 15.148 19.969 1 92.94 208 GLY A O 1
ATOM 1653 N N . ASP A 1 209 ? 2.156 14.305 19.688 1 91.25 209 ASP A N 1
ATOM 1654 C CA . ASP A 1 209 ? 1.635 13.109 19.031 1 91.25 209 ASP A CA 1
ATOM 1655 C C . ASP A 1 209 ? 0.738 12.305 19.984 1 91.25 209 ASP A C 1
ATOM 1657 O O . ASP A 1 209 ? -0.311 11.805 19.578 1 91.25 209 ASP A O 1
ATOM 1661 N N . GLU A 1 210 ? 1.194 12.211 21.109 1 94.5 210 GLU A N 1
ATOM 1662 C CA . GLU A 1 210 ? 0.409 11.492 22.109 1 94.5 210 GLU A CA 1
ATOM 1663 C C . GLU A 1 210 ? -0.929 12.188 22.359 1 94.5 210 GLU A C 1
ATOM 1665 O O . GLU A 1 210 ? -1.952 11.523 22.547 1 94.5 210 GLU A O 1
ATOM 1670 N N . ALA A 1 211 ? -0.87 13.453 22.406 1 96.12 211 ALA A N 1
ATOM 1671 C CA . ALA A 1 211 ? -2.098 14.227 22.578 1 96.12 211 ALA A CA 1
ATOM 1672 C C . ALA A 1 211 ? -3.088 13.945 21.453 1 96.12 211 ALA A C 1
ATOM 1674 O O . ALA A 1 211 ? -4.281 13.758 21.703 1 96.12 211 ALA A O 1
ATOM 1675 N N . LEU A 1 212 ? -2.576 13.914 20.281 1 96.56 212 LEU A N 1
ATOM 1676 C CA . LEU A 1 212 ? -3.408 13.633 19.125 1 96.56 212 LEU A CA 1
ATOM 1677 C C . LEU A 1 212 ? -4.02 12.234 19.219 1 96.56 212 LEU A C 1
ATOM 1679 O O . LEU A 1 212 ? -5.203 12.055 18.922 1 96.56 212 LEU A O 1
ATOM 1683 N N . LYS A 1 213 ? -3.268 11.258 19.656 1 96.81 213 LYS A N 1
ATOM 1684 C CA . LYS A 1 213 ? -3.738 9.883 19.812 1 96.81 213 LYS A CA 1
ATOM 1685 C C . LYS A 1 213 ? -4.84 9.789 20.859 1 96.81 213 LYS A C 1
ATOM 1687 O O . LYS A 1 213 ? -5.855 9.125 20.641 1 96.81 213 LYS A O 1
ATOM 1692 N N . ILE A 1 214 ? -4.605 10.445 21.891 1 95.5 214 ILE A N 1
ATOM 1693 C CA . ILE A 1 214 ? -5.566 10.438 22.984 1 95.5 214 ILE A CA 1
ATOM 1694 C C . ILE A 1 214 ? -6.875 11.086 22.531 1 95.5 214 ILE A C 1
ATOM 1696 O O . ILE A 1 214 ? -7.957 10.562 22.797 1 95.5 214 ILE A O 1
ATOM 1700 N N . MET A 1 215 ? -6.715 12.188 21.922 1 95.94 215 MET A N 1
ATOM 1701 C CA . MET A 1 215 ? -7.883 12.867 21.375 1 95.94 215 MET A CA 1
ATOM 1702 C C . MET A 1 215 ? -8.688 11.93 20.469 1 95.94 215 MET A C 1
ATOM 1704 O O . MET A 1 215 ? -9.906 11.852 20.594 1 95.94 215 MET A O 1
ATOM 1708 N N . ALA A 1 216 ? -8.031 11.234 19.625 1 97.81 216 ALA A N 1
ATOM 1709 C CA . ALA A 1 216 ? -8.68 10.32 18.703 1 97.81 216 ALA A CA 1
ATOM 1710 C C . ALA A 1 216 ? -9.352 9.172 19.438 1 97.81 216 ALA A C 1
ATOM 1712 O O . ALA A 1 216 ? -10.523 8.859 19.188 1 97.81 216 ALA A O 1
ATOM 1713 N N . ASP A 1 217 ? -8.68 8.594 20.391 1 97.38 217 ASP A N 1
ATOM 1714 C CA . ASP A 1 217 ? -9.18 7.441 21.125 1 97.38 217 ASP A CA 1
ATOM 1715 C C . ASP A 1 217 ? -10.414 7.801 21.938 1 97.38 217 ASP A C 1
ATOM 1717 O O . ASP A 1 217 ? -11.414 7.074 21.922 1 97.38 217 ASP A O 1
ATOM 1721 N N . VAL A 1 218 ? -10.336 8.859 22.578 1 97.31 218 VAL A N 1
ATOM 1722 C CA . VAL A 1 218 ? -11.438 9.32 23.422 1 97.31 218 VAL A CA 1
ATOM 1723 C C . VAL A 1 218 ? -12.664 9.602 22.547 1 97.31 218 VAL A C 1
ATOM 1725 O O . VAL A 1 218 ? -13.781 9.234 22.922 1 97.31 218 VAL A O 1
ATOM 1728 N N . THR A 1 219 ? -12.461 10.219 21.484 1 98.25 219 THR A N 1
ATOM 1729 C CA . THR A 1 219 ? -13.562 10.586 20.609 1 98.25 219 THR A CA 1
ATOM 1730 C C . THR A 1 219 ? -14.219 9.336 20.016 1 98.25 219 THR A C 1
ATOM 1732 O O . THR A 1 219 ? -15.453 9.234 19.984 1 98.25 219 THR A O 1
ATOM 1735 N N . VAL A 1 220 ? -13.406 8.375 19.625 1 97.62 220 VAL A N 1
ATOM 1736 C CA . VAL A 1 220 ? -13.93 7.133 19.078 1 97.62 220 VAL A CA 1
ATOM 1737 C C . VAL A 1 220 ? -14.852 6.465 20.094 1 97.62 220 VAL A C 1
ATOM 1739 O O . VAL A 1 220 ? -15.922 5.969 19.734 1 97.62 220 VAL A O 1
ATOM 1742 N N . ASN A 1 221 ? -14.477 6.516 21.281 1 96.44 221 ASN A N 1
ATOM 1743 C CA . ASN A 1 221 ? -15.219 5.848 22.344 1 96.44 221 ASN A CA 1
ATOM 1744 C C . ASN A 1 221 ? -16.531 6.57 22.656 1 96.44 221 ASN A C 1
ATOM 1746 O O . ASN A 1 221 ? -17.438 6 23.266 1 96.44 221 ASN A O 1
ATOM 1750 N N . ALA A 1 222 ? -16.625 7.773 22.203 1 96.38 222 ALA A N 1
ATOM 1751 C CA . ALA A 1 222 ? -17.812 8.578 22.484 1 96.38 222 ALA A CA 1
ATOM 1752 C C . ALA A 1 222 ? -18.797 8.516 21.328 1 96.38 222 ALA A C 1
ATOM 1754 O O . ALA A 1 222 ? -19.906 9.062 21.406 1 96.38 222 ALA A O 1
ATOM 1755 N N . LEU A 1 223 ? -18.453 7.863 20.234 1 97.19 223 LEU A N 1
ATOM 1756 C CA . LEU A 1 223 ? -19.25 7.906 19.016 1 97.19 223 LEU A CA 1
ATOM 1757 C C . LEU A 1 223 ? -19.922 6.566 18.766 1 97.19 223 LEU A C 1
ATOM 1759 O O . LEU A 1 223 ? -19.516 5.539 19.312 1 97.19 223 LEU A O 1
ATOM 1763 N N . ARG A 1 224 ? -21.016 6.57 17.922 1 94.38 224 ARG A N 1
ATOM 1764 C CA . ARG A 1 224 ? -21.672 5.363 17.438 1 94.38 224 ARG A CA 1
ATOM 1765 C C . ARG A 1 224 ? -20.922 4.797 16.234 1 94.38 224 ARG A C 1
ATOM 1767 O O . ARG A 1 224 ? -20.109 5.484 15.609 1 94.38 224 ARG A O 1
ATOM 1774 N N . LYS A 1 225 ? -21.281 3.611 15.875 1 93.38 225 LYS A N 1
ATOM 1775 C CA . LYS A 1 225 ? -20.672 2.928 14.742 1 93.38 225 LYS A CA 1
ATOM 1776 C C . LYS A 1 225 ? -20.984 3.641 13.43 1 93.38 225 LYS A C 1
ATOM 1778 O O . LYS A 1 225 ? -20.172 3.639 12.508 1 93.38 225 LYS A O 1
ATOM 1783 N N . VAL A 1 226 ? -22.109 4.246 13.32 1 94 226 VAL A N 1
ATOM 1784 C CA . VAL A 1 226 ? -22.562 4.859 12.086 1 94 226 VAL A CA 1
ATOM 1785 C C . VAL A 1 226 ? -21.938 6.242 11.922 1 94 226 VAL A C 1
ATOM 1787 O O . VAL A 1 226 ? -22 6.84 10.844 1 94 226 VAL A O 1
ATOM 1790 N N . ASP A 1 227 ? -21.422 6.816 13.047 1 97.38 227 ASP A N 1
ATOM 1791 C CA . ASP A 1 227 ? -20.781 8.125 12.977 1 97.38 227 ASP A CA 1
ATOM 1792 C C . ASP A 1 227 ? -19.469 8.047 12.203 1 97.38 227 ASP A C 1
ATOM 1794 O O . ASP A 1 227 ? -18.812 7.004 12.18 1 97.38 227 ASP A O 1
ATOM 1798 N N . ILE A 1 228 ? -19.172 9.133 11.531 1 97.94 228 ILE A N 1
ATOM 1799 C CA . ILE A 1 228 ? -17.984 9.188 10.695 1 97.94 228 ILE A CA 1
ATOM 1800 C C . ILE A 1 228 ? -16.953 10.133 11.328 1 97.94 228 ILE A C 1
ATOM 1802 O O . ILE A 1 228 ? -17.234 11.32 11.516 1 97.94 228 ILE A O 1
ATOM 1806 N N . PHE A 1 229 ? -15.836 9.609 11.656 1 98.38 229 PHE A N 1
ATOM 1807 C CA . PHE A 1 229 ? -14.812 10.344 12.391 1 98.38 229 PHE A CA 1
ATOM 1808 C C . PHE A 1 229 ? -13.461 10.227 11.695 1 98.38 229 PHE A C 1
ATOM 1810 O O . PHE A 1 229 ? -13.086 9.156 11.219 1 98.38 229 PHE A O 1
ATOM 1817 N N . GLY A 1 230 ? -12.758 11.375 11.562 1 98.06 230 GLY A N 1
ATOM 1818 C CA . GLY A 1 230 ? -11.445 11.352 10.93 1 98.06 230 GLY A CA 1
ATOM 1819 C C . GLY A 1 230 ? -10.617 12.586 11.242 1 98.06 230 GLY A C 1
ATOM 1820 O O . GLY A 1 230 ? -11.117 13.547 11.82 1 98.06 230 GLY A O 1
ATOM 1821 N N . ARG A 1 231 ? -9.359 12.492 10.961 1 95.69 231 ARG A N 1
ATOM 1822 C CA . ARG A 1 231 ? -8.438 13.617 11.117 1 95.69 231 ARG A CA 1
ATOM 1823 C C . ARG A 1 231 ? -8.453 14.508 9.883 1 95.69 231 ARG A C 1
ATOM 1825 O O . ARG A 1 231 ? -8.25 14.031 8.758 1 95.69 231 ARG A O 1
ATOM 1832 N N . PHE A 1 232 ? -8.734 15.742 10.031 1 91.69 232 PHE A N 1
ATOM 1833 C CA . PHE A 1 232 ? -8.984 16.672 8.938 1 91.69 232 PHE A CA 1
ATOM 1834 C C . PHE A 1 232 ? -7.75 17.516 8.641 1 91.69 232 PHE A C 1
ATOM 1836 O O . PHE A 1 232 ? -7.527 17.922 7.5 1 91.69 232 PHE A O 1
ATOM 1843 N N . GLY A 1 233 ? -6.98 17.766 9.602 1 86.69 233 GLY A N 1
ATOM 1844 C CA . GLY A 1 233 ? -5.754 18.547 9.531 1 86.69 233 GLY A CA 1
ATOM 1845 C C . GLY A 1 233 ? -4.723 18.125 10.562 1 86.69 233 GLY A C 1
ATOM 1846 O O . GLY A 1 233 ? -4.727 16.984 11.023 1 86.69 233 GLY A O 1
ATOM 1847 N N . GLY A 1 234 ? -3.738 19 10.75 1 85.69 234 GLY A N 1
ATOM 1848 C CA . GLY A 1 234 ? -2.713 18.672 11.727 1 85.69 234 GLY A CA 1
ATOM 1849 C C . GLY A 1 234 ? -3.275 18.359 13.102 1 85.69 234 GLY A C 1
ATOM 1850 O O . GLY A 1 234 ? -3.102 17.25 13.609 1 85.69 234 GLY A O 1
ATOM 1851 N N . GLU A 1 235 ? -3.973 19.281 13.625 1 92.56 235 GLU A N 1
ATOM 1852 C CA . GLU A 1 235 ? -4.562 19.094 14.953 1 92.56 235 GLU A CA 1
ATOM 1853 C C . GLU A 1 235 ? -6.086 19.156 14.891 1 92.56 235 GLU A C 1
ATOM 1855 O O . GLU A 1 235 ? -6.75 19.281 15.922 1 92.56 235 GLU A O 1
ATOM 1860 N N . GLU A 1 236 ? -6.578 19.094 13.719 1 93.69 236 GLU A N 1
ATOM 1861 C CA . GLU A 1 236 ? -8.016 19.25 13.5 1 93.69 236 GLU A CA 1
ATOM 1862 C C . GLU A 1 236 ? -8.664 17.906 13.172 1 93.69 236 GLU A C 1
ATOM 1864 O O . GLU A 1 236 ? -8.102 17.109 12.414 1 93.69 236 GLU A O 1
ATOM 1869 N N . PHE A 1 237 ? -9.828 17.688 13.781 1 97.88 237 PHE A N 1
ATOM 1870 C CA . PHE A 1 237 ? -10.625 16.484 13.586 1 97.88 237 PHE A CA 1
ATOM 1871 C C . PHE A 1 237 ? -12.07 16.828 13.242 1 97.88 237 PHE A C 1
ATOM 1873 O O . PHE A 1 237 ? -12.547 17.922 13.594 1 97.88 237 PHE A O 1
ATOM 1880 N N . VAL A 1 238 ? -12.711 15.93 12.57 1 98.12 238 VAL A N 1
ATOM 1881 C CA . VAL A 1 238 ? -14.102 16.172 12.195 1 98.12 238 VAL A CA 1
ATOM 1882 C C . VAL A 1 238 ? -14.938 14.93 12.492 1 98.12 238 VAL A C 1
ATOM 1884 O O . VAL A 1 238 ? -14.477 13.805 12.305 1 98.12 238 VAL A O 1
ATOM 1887 N N . VAL A 1 239 ? -16.141 15.156 12.961 1 98.44 239 VAL A N 1
ATOM 1888 C CA . VAL A 1 239 ? -17.141 14.109 13.133 1 98.44 239 VAL A CA 1
ATOM 1889 C C . VAL A 1 239 ? -18.391 14.453 12.336 1 98.44 239 VAL A C 1
ATOM 1891 O O . VAL A 1 239 ? -18.922 15.562 12.453 1 98.44 239 VAL A O 1
ATOM 1894 N N . PHE A 1 240 ? -18.812 13.547 11.57 1 97.62 240 PHE A N 1
ATOM 1895 C CA . PHE A 1 240 ? -20.109 13.633 10.93 1 97.62 240 PHE A CA 1
ATOM 1896 C C . PHE A 1 240 ? -21.141 12.75 11.641 1 97.62 240 PHE A C 1
ATOM 1898 O O . PHE A 1 240 ? -20.891 11.562 11.867 1 97.62 240 PHE A O 1
ATOM 1905 N N . LEU A 1 241 ? -22.234 13.328 11.992 1 97.25 241 LEU A N 1
ATOM 1906 C CA . LEU A 1 241 ? -23.281 12.648 12.75 1 97.25 241 LEU A CA 1
ATOM 1907 C C . LEU A 1 241 ? -24.547 12.516 11.922 1 97.25 241 LEU A C 1
ATOM 1909 O O . LEU A 1 241 ? -25.391 13.414 11.93 1 97.25 241 LEU A O 1
ATOM 1913 N N . PRO A 1 242 ? -24.656 11.359 11.312 1 94.88 242 PRO A N 1
ATOM 1914 C CA . PRO A 1 242 ? -25.906 11.148 10.578 1 94.88 242 PRO A CA 1
ATOM 1915 C C . PRO A 1 242 ? -27.125 11.039 11.492 1 94.88 242 PRO A C 1
ATOM 1917 O O . PRO A 1 242 ? -27 10.594 12.641 1 94.88 242 PRO A O 1
ATOM 1920 N N . GLU A 1 243 ? -28.219 11.492 11.016 1 92.75 243 GLU A N 1
ATOM 1921 C CA . GLU A 1 243 ? -29.516 11.375 11.703 1 92.75 243 GLU A CA 1
ATOM 1922 C C . GLU A 1 243 ? -29.438 11.961 13.109 1 92.75 243 GLU A C 1
ATOM 1924 O O . GLU A 1 243 ? -29.906 11.344 14.07 1 92.75 243 GLU A O 1
ATOM 1929 N N . THR A 1 244 ? -28.734 13.008 13.172 1 94 244 THR A N 1
ATOM 1930 C CA . THR A 1 244 ? -28.516 13.633 14.469 1 94 244 THR A CA 1
ATOM 1931 C C . THR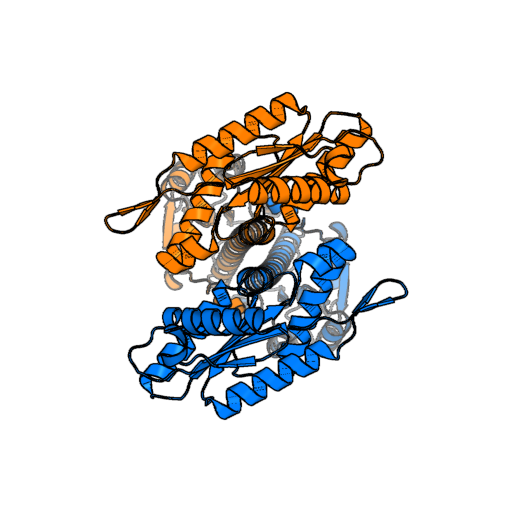 A 1 244 ? -28.922 15.102 14.438 1 94 244 THR A C 1
ATOM 1933 O O . THR A 1 244 ? -28.406 15.875 13.633 1 94 244 THR A O 1
ATOM 1936 N N . GLN A 1 245 ? -29.781 15.492 15.383 1 92.62 245 GLN A N 1
ATOM 1937 C CA . GLN A 1 245 ? -30.25 16.875 15.484 1 92.62 245 GLN A CA 1
ATOM 1938 C C . GLN A 1 245 ? -29.312 17.719 16.344 1 92.62 245 GLN A C 1
ATOM 1940 O O . GLN A 1 245 ? -28.375 17.188 16.953 1 92.62 245 GLN A O 1
ATOM 1945 N N . ALA A 1 246 ? -29.656 18.953 16.406 1 91.5 246 ALA A N 1
ATOM 1946 C CA . ALA A 1 246 ? -28.781 19.938 17.062 1 91.5 246 ALA A CA 1
ATOM 1947 C C . ALA A 1 246 ? -28.578 19.578 18.531 1 91.5 246 ALA A C 1
ATOM 1949 O O . ALA A 1 246 ? -27.453 19.625 19.031 1 91.5 246 ALA A O 1
ATOM 1950 N N . ASP A 1 247 ? -29.625 19.266 19.188 1 93.94 247 ASP A N 1
ATOM 1951 C CA . ASP A 1 247 ? -29.562 19 20.625 1 93.94 247 ASP A CA 1
ATOM 1952 C C . ASP A 1 247 ? -28.688 17.766 20.906 1 93.94 247 ASP A C 1
ATOM 1954 O O . ASP A 1 247 ? -27.859 17.797 21.812 1 93.94 247 ASP A O 1
ATOM 1958 N N . GLU A 1 248 ? -28.922 16.781 20.125 1 95.5 248 GLU A N 1
ATOM 1959 C CA . GLU A 1 248 ? -28.141 15.562 20.297 1 95.5 248 GLU A CA 1
ATOM 1960 C C . GLU A 1 248 ? -26.672 15.812 19.938 1 95.5 248 GLU A C 1
ATOM 1962 O O . GLU A 1 248 ? -25.766 15.281 20.609 1 95.5 248 GLU A O 1
ATOM 1967 N N . ALA A 1 249 ? -26.422 16.562 18.922 1 97 249 ALA A N 1
ATOM 1968 C CA . ALA A 1 249 ? -25.062 16.875 18.484 1 97 249 ALA A CA 1
ATOM 1969 C C . ALA A 1 249 ? -24.312 17.609 19.578 1 97 249 ALA A C 1
ATOM 1971 O O . ALA A 1 249 ? -23.125 17.344 19.812 1 97 249 ALA A O 1
ATOM 1972 N N . LEU A 1 250 ? -25 18.5 20.203 1 97.12 250 LEU A N 1
ATOM 1973 C CA . LEU A 1 250 ? -24.391 19.266 21.281 1 97.12 250 LEU A CA 1
ATOM 1974 C C . LEU A 1 250 ? -24.016 18.359 22.453 1 97.12 250 LEU A C 1
ATOM 1976 O O . LEU A 1 250 ? -22.969 18.547 23.078 1 97.12 250 LEU A O 1
ATOM 1980 N N . LEU A 1 251 ? -24.875 17.5 22.719 1 97.38 251 LEU A N 1
ATOM 1981 C CA . LEU A 1 251 ? -24.609 16.547 23.797 1 97.38 251 LEU A CA 1
ATOM 1982 C C . LEU A 1 251 ? -23.359 15.727 23.484 1 97.38 251 LEU A C 1
ATOM 1984 O O . LEU A 1 251 ? -22.516 15.523 24.375 1 97.38 251 LEU A O 1
ATOM 1988 N N . VAL A 1 252 ? -23.312 15.219 22.297 1 97.81 252 VAL A N 1
ATOM 1989 C CA . VAL A 1 252 ? -22.156 14.43 21.891 1 97.81 252 VAL A CA 1
ATOM 1990 C C . VAL A 1 252 ? -20.891 15.281 21.969 1 97.81 252 VAL A C 1
ATOM 1992 O O . VAL A 1 252 ? -19.859 14.836 22.469 1 97.81 252 VAL A O 1
ATOM 1995 N N . ALA A 1 253 ? -20.922 16.5 21.516 1 98.5 253 ALA A N 1
ATOM 1996 C CA . ALA A 1 253 ? -19.797 17.406 21.516 1 98.5 253 ALA A CA 1
ATOM 1997 C C . ALA A 1 253 ? -19.297 17.672 22.938 1 98.5 253 ALA A C 1
ATOM 1999 O O . ALA A 1 253 ? -18.094 17.641 23.203 1 98.5 253 ALA A O 1
ATOM 2000 N N . GLU A 1 254 ? -20.25 17.906 23.75 1 98.38 254 GLU A N 1
ATOM 2001 C CA . GLU A 1 254 ? -19.906 18.188 25.141 1 98.38 254 GLU A CA 1
ATOM 2002 C C . GLU A 1 254 ? -19.297 16.953 25.812 1 98.38 254 GLU A C 1
ATOM 2004 O O . GLU A 1 254 ? -18.375 17.062 26.625 1 98.38 254 GLU A O 1
ATOM 2009 N N . ARG A 1 255 ? -19.859 15.859 25.531 1 98 255 ARG A N 1
ATOM 2010 C CA . ARG A 1 255 ? -19.312 14.609 26.062 1 98 255 ARG A CA 1
ATOM 2011 C C . ARG A 1 255 ? -17.859 14.422 25.641 1 98 255 ARG A C 1
ATOM 2013 O O . ARG A 1 255 ? -17.016 14.055 26.453 1 98 255 ARG A O 1
ATOM 2020 N N . ILE A 1 256 ? -17.578 14.664 24.422 1 98.25 256 ILE A N 1
ATOM 2021 C CA . ILE A 1 256 ? -16.219 14.555 23.875 1 98.25 256 ILE A CA 1
ATOM 2022 C C . ILE A 1 256 ? -15.305 15.562 24.562 1 98.25 256 ILE A C 1
ATOM 2024 O O . ILE A 1 256 ? -14.227 15.211 25.047 1 98.25 256 ILE A O 1
ATOM 2028 N N . ARG A 1 257 ? -15.75 16.766 24.625 1 98.44 257 ARG A N 1
ATOM 2029 C CA . ARG A 1 257 ? -14.961 17.844 25.219 1 98.44 257 ARG A CA 1
ATOM 2030 C C . ARG A 1 257 ? -14.578 17.5 26.656 1 98.44 257 ARG A C 1
ATOM 2032 O O . ARG A 1 257 ? -13.406 17.594 27.031 1 98.44 257 ARG A O 1
ATOM 2039 N N . GLU A 1 258 ? -15.555 17.094 27.391 1 98.12 258 GLU A N 1
ATOM 2040 C CA . GLU A 1 258 ? -15.344 16.781 28.812 1 98.12 258 GLU A CA 1
ATOM 2041 C C . GLU A 1 258 ? -14.422 15.57 28.969 1 98.12 258 GLU A C 1
ATOM 2043 O O . GLU A 1 258 ? -13.555 15.555 29.844 1 98.12 258 GLU A O 1
ATOM 2048 N N . ALA A 1 259 ? -14.664 14.586 28.219 1 97.81 259 ALA A N 1
ATOM 2049 C CA . ALA A 1 259 ? -13.859 13.375 28.297 1 97.81 259 ALA A CA 1
ATOM 2050 C C . ALA A 1 259 ?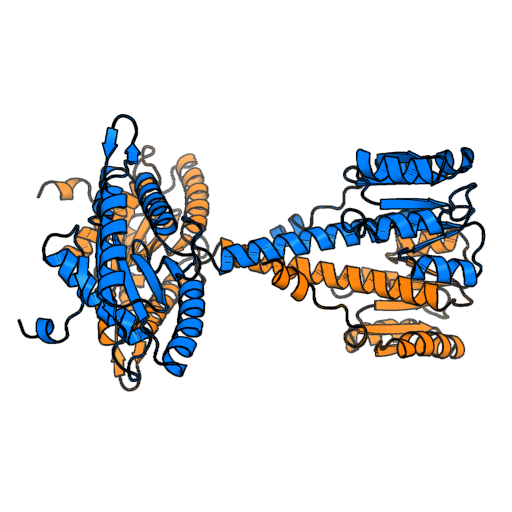 -12.391 13.664 28 1 97.81 259 ALA A C 1
ATOM 2052 O O . ALA A 1 259 ? -11.5 13.148 28.688 1 97.81 259 ALA A O 1
ATOM 2053 N N . ILE A 1 260 ? -12.117 14.445 27.031 1 97.75 260 ILE A N 1
ATOM 2054 C CA . ILE A 1 260 ? -10.75 14.789 26.672 1 97.75 260 ILE A CA 1
ATOM 2055 C C . ILE A 1 260 ? -10.102 15.594 27.797 1 97.75 260 ILE A C 1
ATOM 2057 O O . ILE A 1 260 ? -8.961 15.312 28.188 1 97.75 260 ILE A O 1
ATOM 2061 N N . ALA A 1 261 ? -10.844 16.484 28.328 1 97.12 261 ALA A N 1
ATOM 2062 C CA . ALA A 1 261 ? -10.32 17.375 29.359 1 97.12 261 ALA A CA 1
ATOM 2063 C C . ALA A 1 261 ? -9.953 16.594 30.625 1 97.12 261 ALA A C 1
ATOM 2065 O O . ALA A 1 261 ? -9.078 17 31.391 1 97.12 261 ALA A O 1
ATOM 2066 N N . THR A 1 262 ? -10.539 15.5 30.797 1 96.25 262 THR A N 1
ATOM 2067 C CA . THR A 1 262 ? -10.344 14.742 32.031 1 96.25 262 THR A CA 1
ATOM 2068 C C . THR A 1 262 ? -9.344 13.609 31.812 1 96.25 262 THR A C 1
ATOM 2070 O O . THR A 1 262 ? -8.93 12.945 32.781 1 96.25 262 THR A O 1
ATOM 2073 N N . THR A 1 263 ? -8.977 13.32 30.672 1 96.62 263 THR A N 1
ATOM 2074 C CA . THR A 1 263 ? -8.023 12.25 30.391 1 96.62 263 THR A CA 1
ATOM 2075 C C . THR A 1 263 ? -6.59 12.75 30.547 1 96.62 263 THR A C 1
ATOM 2077 O O . THR A 1 263 ? -6.164 13.688 29.875 1 96.62 263 THR A O 1
ATOM 2080 N N . PRO A 1 264 ? -5.82 12.141 31.359 1 95.31 264 PRO A N 1
ATOM 2081 C CA . PRO A 1 264 ? -4.457 12.617 31.609 1 95.31 264 PRO A CA 1
ATOM 2082 C C . PRO A 1 264 ? -3.467 12.141 30.547 1 95.31 264 PRO A C 1
ATOM 2084 O O . PRO A 1 264 ? -3.652 11.078 29.953 1 95.31 264 PRO A O 1
ATOM 2087 N N . ILE A 1 265 ? -2.486 12.938 30.281 1 94.25 265 ILE A N 1
ATOM 2088 C CA . ILE A 1 265 ? -1.303 12.578 29.516 1 94.25 265 ILE A CA 1
ATOM 2089 C C . ILE A 1 265 ? -0.076 12.562 30.422 1 94.25 265 ILE A C 1
ATOM 2091 O O . ILE A 1 265 ? 0.223 13.555 31.078 1 94.25 265 ILE A O 1
ATOM 2095 N N . TYR A 1 266 ? 0.62 11.477 30.391 1 91.88 266 TYR A N 1
ATOM 2096 C CA . TYR A 1 266 ? 1.764 11.328 31.281 1 91.88 266 TYR A CA 1
ATOM 2097 C C . TYR A 1 266 ? 3.055 11.75 30.594 1 91.88 266 TYR A C 1
ATOM 2099 O O . TYR A 1 266 ? 3.391 11.219 29.531 1 91.88 266 TYR A O 1
ATOM 2107 N N . VAL A 1 267 ? 3.711 12.656 31.109 1 89.19 267 VAL A N 1
ATOM 2108 C CA . VAL A 1 267 ? 4.996 13.148 30.641 1 89.19 267 VAL A CA 1
ATOM 2109 C C . VAL A 1 267 ? 6.039 13.047 31.75 1 89.19 267 VAL A C 1
ATOM 2111 O O . VAL A 1 267 ? 6.062 13.875 32.656 1 89.19 267 VAL A O 1
ATOM 2114 N N . ASP A 1 268 ? 6.938 12.102 31.531 1 84.38 268 ASP A N 1
ATOM 2115 C CA . ASP A 1 268 ? 7.941 11.883 32.562 1 84.38 268 ASP A CA 1
ATOM 2116 C C . ASP A 1 268 ? 7.297 11.82 33.969 1 84.38 268 ASP A C 1
ATOM 2118 O O . ASP A 1 268 ? 6.457 10.953 34.219 1 84.38 268 ASP A O 1
ATOM 2122 N N . ASP A 1 269 ? 7.559 12.82 34.812 1 85.31 269 ASP A N 1
ATOM 2123 C CA . ASP A 1 269 ? 7.055 12.758 36.156 1 85.31 269 ASP A CA 1
ATOM 2124 C C . ASP A 1 269 ? 5.898 13.734 36.375 1 85.31 269 ASP A C 1
ATOM 2126 O O . ASP A 1 269 ? 5.566 14.094 37.5 1 85.31 269 ASP A O 1
ATOM 2130 N N . GLN A 1 270 ? 5.383 14.102 35.219 1 90.94 270 GLN A N 1
ATOM 2131 C CA . GLN A 1 270 ? 4.266 15.031 35.344 1 90.94 270 GLN A CA 1
ATOM 2132 C C . GLN A 1 270 ? 3.061 14.539 34.531 1 90.94 270 GLN A C 1
ATOM 2134 O O . GLN A 1 270 ? 3.199 13.688 33.656 1 90.94 270 GLN A O 1
ATOM 2139 N N . THR A 1 271 ? 1.912 15.008 35.031 1 93.94 271 THR A N 1
ATOM 2140 C CA . THR A 1 271 ? 0.663 14.758 34.312 1 93.94 271 THR A CA 1
ATOM 2141 C C . THR A 1 271 ? 0.113 16.047 33.719 1 93.94 271 THR A C 1
ATOM 2143 O O . THR A 1 271 ? 0.009 17.062 34.406 1 93.94 271 THR A O 1
ATOM 2146 N N . ILE A 1 272 ? -0.138 15.969 32.438 1 93.12 272 ILE A N 1
ATOM 2147 C CA . ILE A 1 272 ? -0.727 17.156 31.812 1 93.12 272 ILE A CA 1
ATOM 2148 C C . ILE A 1 272 ? -2.102 16.812 31.234 1 93.12 272 ILE A C 1
ATOM 2150 O O . ILE A 1 272 ? -2.428 15.633 31.062 1 93.12 272 ILE A O 1
ATOM 2154 N N . HIS A 1 273 ? -2.934 17.922 31.078 1 95.19 273 HIS A N 1
ATOM 2155 C CA . HIS A 1 273 ? -4.254 17.797 30.469 1 95.19 273 HIS A CA 1
ATOM 2156 C C . HIS A 1 273 ? -4.375 18.703 29.25 1 95.19 273 HIS A C 1
ATOM 2158 O O . HIS A 1 273 ? -3.779 19.781 29.203 1 95.19 273 HIS A O 1
ATOM 2164 N N . ILE A 1 274 ? -5.105 18.219 28.344 1 96.19 274 ILE A N 1
ATOM 2165 C CA . ILE A 1 274 ? -5.363 19.047 27.172 1 96.19 274 ILE A CA 1
ATOM 2166 C C . ILE A 1 274 ? -6.859 19.328 27.062 1 96.19 274 ILE A C 1
ATOM 2168 O O . ILE A 1 274 ? -7.68 18.625 27.656 1 96.19 274 ILE A O 1
ATOM 2172 N N . THR A 1 275 ? -7.191 20.406 26.438 1 97.81 275 THR A N 1
ATOM 2173 C CA . THR A 1 275 ? -8.578 20.75 26.156 1 97.81 275 THR A CA 1
ATOM 2174 C C . THR A 1 275 ? -8.797 20.922 24.656 1 97.81 275 THR A C 1
ATOM 2176 O O . THR A 1 275 ? -7.84 21.016 23.891 1 97.81 275 THR A O 1
ATOM 2179 N N . VAL A 1 276 ? -10.055 20.828 24.312 1 98.44 276 VAL A N 1
ATOM 2180 C CA . VAL A 1 276 ? -10.391 21 22.906 1 98.44 276 VAL A CA 1
ATOM 2181 C C . VAL A 1 276 ? -11.516 22.031 22.766 1 98.44 276 VAL A C 1
ATOM 2183 O O . VAL A 1 276 ? -12.289 22.25 23.703 1 98.44 276 VAL A O 1
ATOM 2186 N N . SER A 1 277 ? -11.547 22.688 21.656 1 98.75 277 SER A N 1
ATOM 2187 C CA . SER A 1 277 ? -12.664 23.516 21.219 1 98.75 277 SER A CA 1
ATOM 2188 C C . SER A 1 277 ? -13.422 22.859 20.078 1 98.75 277 SER A C 1
ATOM 2190 O O . SER A 1 277 ? -12.82 22.234 19.188 1 98.75 277 SER A O 1
ATOM 2192 N N . ILE A 1 278 ? -14.766 22.984 20.125 1 98.62 278 ILE A N 1
ATOM 2193 C CA . ILE A 1 278 ? -15.57 22.266 19.156 1 98.62 278 ILE A CA 1
ATOM 2194 C C . ILE A 1 278 ? -16.578 23.203 18.516 1 98.62 278 ILE A C 1
ATOM 2196 O O . ILE A 1 278 ? -17.297 23.922 19.203 1 98.62 278 ILE A O 1
ATOM 2200 N N . GLY A 1 279 ? -16.531 23.266 17.203 1 98.31 279 GLY A N 1
ATOM 2201 C CA . GLY A 1 279 ? -17.578 23.922 16.438 1 98.31 279 GLY A CA 1
ATOM 2202 C C . GLY A 1 279 ? -18.625 22.953 15.898 1 98.31 279 GLY A C 1
ATOM 2203 O O . GLY A 1 279 ? -18.281 21.922 15.32 1 98.31 279 GLY A O 1
ATOM 2204 N N . VAL A 1 280 ? -19.922 23.312 16.078 1 97.88 280 VAL A N 1
ATOM 2205 C CA . VAL A 1 280 ? -21.016 22.422 15.672 1 97.88 280 VAL A CA 1
ATOM 2206 C C . VAL A 1 280 ? -21.875 23.125 14.617 1 97.88 280 VAL A C 1
ATOM 2208 O O . VAL A 1 280 ? -22.141 24.328 14.719 1 97.88 280 VAL A O 1
ATOM 2211 N N . THR A 1 281 ? -22.156 22.375 13.602 1 95.38 281 THR A N 1
ATOM 2212 C CA . THR A 1 281 ? -23.125 22.844 12.609 1 95.38 281 THR A CA 1
ATOM 2213 C C . THR A 1 281 ? -24.172 21.781 12.305 1 95.38 281 THR A C 1
ATOM 2215 O O . THR A 1 281 ? -23.906 20.578 12.461 1 95.38 281 THR A O 1
ATOM 2218 N N . ILE A 1 282 ? -25.344 22.266 11.93 1 91.06 282 ILE A N 1
ATOM 2219 C CA . ILE A 1 282 ? -26.453 21.375 11.617 1 91.06 282 ILE A CA 1
ATOM 2220 C C . ILE A 1 282 ? -26.922 21.609 10.18 1 91.06 282 ILE A C 1
ATOM 2222 O O . ILE A 1 282 ? -26.984 22.766 9.727 1 91.06 282 ILE A O 1
ATOM 2226 N N . TYR A 1 283 ? -27.109 20.516 9.594 1 84.62 283 TYR A N 1
ATOM 2227 C CA . TYR A 1 283 ? -27.703 20.594 8.266 1 84.62 283 TYR A CA 1
ATOM 2228 C C . TYR A 1 283 ? -29.156 21.062 8.336 1 84.62 283 TYR A C 1
ATOM 2230 O O . TYR A 1 283 ? -29.984 20.438 9.008 1 84.62 283 TYR A O 1
ATOM 2238 N N . GLU A 1 284 ? -29.531 22.188 7.793 1 73.94 284 GLU A N 1
ATOM 2239 C CA . GLU A 1 284 ? -30.859 22.781 7.879 1 73.94 284 GLU A CA 1
ATOM 2240 C C . GLU A 1 284 ? -31.594 22.688 6.547 1 73.94 284 GLU A C 1
ATOM 2242 O O . GLU A 1 284 ? -32.812 22.734 6.504 1 73.94 284 GLU A O 1
ATOM 2247 N N . SER A 1 285 ? -30.812 22.906 5.547 1 69.75 285 SER A N 1
ATOM 2248 C CA . SER A 1 285 ? -31.547 23.047 4.293 1 69.75 285 SER A CA 1
ATOM 2249 C C . SER A 1 285 ? -30.906 22.219 3.182 1 69.75 285 SER A C 1
ATOM 2251 O O . SER A 1 285 ? -29.719 21.938 3.225 1 69.75 285 SER A O 1
ATOM 2253 N N . SER A 1 286 ? -31.719 21.969 2.195 1 65.19 286 SER A N 1
ATOM 2254 C CA . SER A 1 286 ? -31.344 21.172 1.025 1 65.19 286 SER A CA 1
ATOM 2255 C C . SER A 1 286 ? -30.266 21.891 0.197 1 65.19 286 SER A C 1
ATOM 2257 O O . SER A 1 286 ? -29.578 21.25 -0.606 1 65.19 286 SER A O 1
ATOM 2259 N N . GLU A 1 287 ? -30.031 23.094 0.503 1 71.12 287 GLU A N 1
ATOM 2260 C CA . GLU A 1 287 ? -29.125 23.812 -0.396 1 71.12 287 GLU A CA 1
ATOM 2261 C C . GLU A 1 287 ? -27.703 23.797 0.118 1 71.12 287 GLU A C 1
ATOM 2263 O O . GLU A 1 287 ? -26.781 24.25 -0.56 1 71.12 287 GLU A O 1
ATOM 2268 N N . MET A 1 288 ? -27.547 23.156 1.116 1 80.81 288 MET A N 1
ATOM 2269 C CA . MET A 1 288 ? -26.203 23.188 1.688 1 80.81 288 MET A CA 1
ATOM 2270 C C . MET A 1 288 ? -25.344 22.062 1.123 1 80.81 288 MET A C 1
ATOM 2272 O O . MET A 1 288 ? -25.828 20.953 0.924 1 80.81 288 MET A O 1
ATOM 2276 N N . SER A 1 289 ? -24.125 22.469 0.783 1 87.06 289 SER A N 1
ATOM 2277 C CA . SER A 1 289 ? -23.125 21.469 0.389 1 87.06 289 SER A CA 1
ATOM 2278 C C . SER A 1 289 ? -22.312 21 1.588 1 87.06 289 SER A C 1
ATOM 2280 O O . SER A 1 289 ? -22.312 21.641 2.641 1 87.06 289 SER A O 1
ATOM 2282 N N . LEU A 1 290 ? -21.672 19.906 1.431 1 89.44 290 LEU A N 1
ATOM 2283 C CA . LEU A 1 290 ? -20.812 19.406 2.488 1 89.44 290 LEU A CA 1
ATOM 2284 C C . LEU A 1 290 ? -19.703 20.406 2.816 1 89.44 290 LEU A C 1
ATOM 2286 O O . LEU A 1 290 ? -19.391 20.609 3.988 1 89.44 290 LEU A O 1
ATOM 2290 N N . ASP A 1 291 ? -19.188 20.969 1.811 1 86.5 291 ASP A N 1
ATOM 2291 C CA . ASP A 1 291 ? -18.156 22 1.994 1 86.5 291 ASP A CA 1
ATOM 2292 C C . ASP A 1 291 ? -18.703 23.188 2.779 1 86.5 291 ASP A C 1
ATOM 2294 O O . ASP A 1 291 ? -18 23.766 3.609 1 86.5 291 ASP A O 1
ATOM 2298 N N . GLY A 1 292 ? -19.859 23.531 2.436 1 87.06 292 GLY A N 1
ATOM 2299 C CA . GLY A 1 292 ? -20.5 24.594 3.18 1 87.06 292 GLY A CA 1
ATOM 2300 C C . GLY A 1 292 ? -20.672 24.281 4.652 1 87.06 292 GLY A C 1
ATOM 2301 O O . GLY A 1 292 ? -20.422 25.125 5.512 1 87.06 292 GLY A O 1
ATOM 2302 N N . LEU A 1 293 ? -21.047 23.094 4.934 1 90.06 293 LEU A N 1
ATOM 2303 C CA . LEU A 1 293 ? -21.203 22.656 6.312 1 90.06 293 LEU A CA 1
ATOM 2304 C C . LEU A 1 293 ? -19.875 22.703 7.059 1 90.06 293 LEU A C 1
ATOM 2306 O O . LEU A 1 293 ? -19.828 23.141 8.211 1 90.06 293 LEU A O 1
ATOM 2310 N N . LEU A 1 294 ? -18.891 22.281 6.445 1 91.31 294 LEU A N 1
ATOM 2311 C CA . LEU A 1 294 ? -17.562 22.266 7.047 1 91.31 294 LEU A CA 1
ATOM 2312 C C . LEU A 1 294 ? -17.094 23.688 7.328 1 91.31 294 LEU A C 1
ATOM 2314 O O . LEU A 1 294 ? -16.484 23.953 8.367 1 91.31 294 LEU A O 1
ATOM 2318 N N . MET A 1 295 ? -17.391 24.531 6.43 1 88.44 295 MET A N 1
ATOM 2319 C CA . MET A 1 295 ? -17.016 25.938 6.613 1 88.44 295 MET A CA 1
ATOM 2320 C C . MET A 1 295 ? -17.75 26.547 7.809 1 88.44 295 MET A C 1
ATOM 2322 O O . MET A 1 295 ? -17.141 27.266 8.602 1 88.44 295 MET A O 1
ATOM 2326 N N . GLU A 1 296 ? -18.969 26.234 7.895 1 91.69 296 GLU A N 1
ATOM 2327 C CA . GLU A 1 296 ? -19.766 26.734 9.016 1 91.69 296 GLU A CA 1
ATOM 2328 C C . GLU A 1 296 ? -19.25 26.172 10.344 1 91.69 296 GLU A C 1
ATOM 2330 O O . GLU A 1 296 ? -19.156 26.891 11.336 1 91.69 296 GLU A O 1
ATOM 2335 N N . ALA A 1 297 ? -18.984 24.906 10.344 1 94.81 297 ALA A N 1
ATOM 2336 C CA . ALA A 1 297 ? -18.453 24.281 11.547 1 94.81 297 ALA A CA 1
ATOM 2337 C C . ALA A 1 297 ? -17.109 24.922 11.938 1 94.81 297 ALA A C 1
ATOM 2339 O O . ALA A 1 297 ? -16.828 25.109 13.125 1 94.81 297 ALA A O 1
ATOM 2340 N N . ASP A 1 298 ? -16.344 25.219 11 1 92.38 298 ASP A N 1
ATOM 2341 C CA . ASP A 1 298 ? -15.047 25.859 11.227 1 92.38 298 ASP A CA 1
ATOM 2342 C C . ASP A 1 298 ? -15.219 27.25 11.82 1 92.38 298 ASP A C 1
ATOM 2344 O O . ASP A 1 298 ? -14.438 27.672 12.68 1 92.38 298 ASP A O 1
ATOM 2348 N N . LYS A 1 299 ? -16.172 27.938 11.305 1 92.44 299 LYS A N 1
ATOM 2349 C CA . LYS A 1 299 ? -16.469 29.266 11.859 1 92.44 299 LYS A CA 1
ATOM 2350 C C . LYS A 1 299 ? -16.891 29.156 13.32 1 92.44 299 LYS A C 1
ATOM 2352 O O . LYS A 1 299 ? -16.484 29.984 14.148 1 92.44 299 LYS A O 1
ATOM 2357 N N . ALA A 1 300 ? -17.719 28.219 13.555 1 96.44 300 ALA A N 1
ATOM 2358 C CA . ALA A 1 300 ? -18.125 27.984 14.938 1 96.44 300 ALA A CA 1
ATOM 2359 C C . ALA A 1 300 ? -16.938 27.625 15.82 1 96.44 300 ALA A C 1
ATOM 2361 O O . ALA A 1 300 ? -16.844 28.062 16.969 1 96.44 300 ALA A O 1
ATOM 2362 N N . LEU A 1 301 ? -16.078 26.859 15.328 1 96.44 301 LEU A N 1
ATOM 2363 C CA . LEU A 1 301 ? -14.852 26.516 16.047 1 96.44 301 LEU A CA 1
ATOM 2364 C C . LEU A 1 301 ? -14.023 27.766 16.344 1 96.44 301 LEU A C 1
ATOM 2366 O O . LEU A 1 301 ? -13.492 27.922 17.438 1 96.44 301 LEU A O 1
ATOM 2370 N N . TYR A 1 302 ? -13.914 28.562 15.344 1 93.69 302 TYR A N 1
ATOM 2371 C CA . TYR A 1 302 ? -13.195 29.828 15.508 1 93.69 302 TYR A CA 1
ATOM 2372 C C . TYR A 1 302 ? -13.773 30.641 16.656 1 93.69 302 TYR A C 1
ATOM 2374 O O . TYR A 1 302 ? -13.031 31.203 17.469 1 93.69 302 TYR A O 1
ATOM 2382 N N . ASP A 1 303 ? -15.055 30.703 16.688 1 96 303 ASP A N 1
ATOM 2383 C CA . ASP A 1 303 ? -15.742 31.422 17.766 1 96 303 ASP A CA 1
ATOM 2384 C C . ASP A 1 303 ? -15.453 30.781 19.125 1 96 303 ASP A C 1
ATOM 2386 O O . ASP A 1 303 ? -15.25 31.484 20.109 1 96 303 ASP A O 1
ATOM 2390 N N . ALA A 1 304 ? -15.422 29.5 19.156 1 97.5 304 ALA A N 1
ATOM 2391 C CA . ALA A 1 304 ? -15.117 28.781 20.391 1 97.5 304 ALA A CA 1
ATOM 2392 C C . ALA A 1 304 ? -13.727 29.141 20.906 1 97.5 304 ALA A C 1
ATOM 2394 O O . ALA A 1 304 ? -13.539 29.375 22.094 1 97.5 304 ALA A O 1
ATOM 2395 N N . LYS A 1 305 ? -12.797 29.188 20.031 1 95.5 305 LYS A N 1
ATOM 2396 C CA . LYS A 1 305 ? -11.43 29.547 20.391 1 95.5 305 LYS A CA 1
ATOM 2397 C C . LYS A 1 305 ? -11.344 31 20.859 1 95.5 305 LYS A C 1
ATOM 2399 O O . LYS A 1 305 ? -10.688 31.297 21.859 1 95.5 305 LYS A O 1
ATOM 2404 N N . LYS A 1 306 ? -12.031 31.891 20.234 1 94.88 306 LYS A N 1
ATOM 2405 C CA . LYS A 1 306 ? -12 33.312 20.562 1 94.88 306 LYS A CA 1
ATOM 2406 C C . LYS A 1 306 ? -12.672 33.594 21.906 1 94.88 306 LYS A C 1
ATOM 2408 O O . LYS A 1 306 ? -12.297 34.531 22.609 1 94.88 306 LYS A O 1
ATOM 2413 N N . GLN A 1 307 ? -13.617 32.781 22.219 1 96.25 307 GLN A N 1
ATOM 2414 C CA . GLN A 1 307 ? -14.406 33 23.438 1 96.25 307 GLN A CA 1
ATOM 2415 C C . GLN A 1 307 ? -13.734 32.344 24.641 1 96.25 307 GLN A C 1
ATOM 2417 O O . GLN A 1 307 ? -14.312 32.281 25.734 1 96.25 307 GLN A O 1
ATOM 2422 N N . GLY A 1 308 ? -12.516 31.828 24.484 1 96.12 308 GLY A N 1
ATOM 2423 C CA . GLY A 1 308 ? -11.781 31.359 25.641 1 96.12 308 GLY A CA 1
ATOM 2424 C C . GLY A 1 308 ? -11.359 29.906 25.547 1 96.12 308 GLY A C 1
ATOM 2425 O O . GLY A 1 308 ? -10.688 29.391 26.438 1 96.12 308 GLY A O 1
ATOM 2426 N N . ARG A 1 309 ? -11.766 29.234 24.5 1 97.06 309 ARG A N 1
ATOM 2427 C CA . ARG A 1 309 ? -11.383 27.859 24.234 1 97.06 309 ARG A CA 1
ATOM 2428 C C . ARG A 1 309 ? -12.031 26.906 25.25 1 97.06 309 ARG A C 1
ATOM 2430 O O . ARG A 1 309 ? -12.805 27.344 26.094 1 97.06 309 ARG A O 1
ATOM 2437 N N . ASN A 1 310 ? -11.891 25.656 25.062 1 98.06 310 ASN A N 1
ATOM 2438 C CA . ASN A 1 310 ? -12.469 24.625 25.922 1 98.06 310 ASN A CA 1
ATOM 2439 C C . ASN A 1 310 ? -13.984 24.766 26.016 1 98.06 310 ASN A C 1
ATOM 2441 O O . ASN A 1 310 ? -14.531 24.828 27.125 1 98.06 310 ASN A O 1
ATOM 2445 N N . GLN A 1 311 ? -14.586 24.812 24.891 1 98.44 311 GLN A N 1
ATOM 2446 C CA . GLN A 1 311 ? -16.047 24.953 24.875 1 98.44 311 GLN A CA 1
ATOM 2447 C C . GLN A 1 311 ? -16.609 24.5 23.531 1 98.44 311 GLN A C 1
ATOM 2449 O O . GLN A 1 311 ? -15.867 24.328 22.562 1 98.44 311 GLN A O 1
ATOM 2454 N N . VAL A 1 312 ? -17.891 24.344 23.5 1 98.44 312 VAL A N 1
ATOM 2455 C CA . VAL A 1 312 ? -18.641 23.984 22.297 1 98.44 312 VAL A CA 1
ATOM 2456 C C . VAL A 1 312 ? -19.469 25.172 21.844 1 98.44 312 VAL A C 1
ATOM 2458 O O . VAL A 1 312 ? -20.156 25.812 22.641 1 98.44 312 VAL A O 1
ATOM 2461 N N . VAL A 1 313 ? -19.375 25.484 20.562 1 97.81 313 VAL A N 1
ATOM 2462 C CA . VAL A 1 313 ? -20.156 26.578 20.016 1 97.81 313 VAL A CA 1
ATOM 2463 C C . VAL A 1 313 ? -20.922 26.094 18.781 1 97.81 313 VAL A C 1
ATOM 2465 O O . VAL A 1 313 ? -20.375 25.391 17.922 1 97.81 313 VAL A O 1
ATOM 2468 N N . ILE A 1 314 ? -22.172 26.453 18.672 1 96.06 314 ILE A N 1
ATOM 2469 C CA . ILE A 1 314 ? -23.016 26.094 17.531 1 96.06 314 ILE A CA 1
ATOM 2470 C C . ILE A 1 314 ? -23.031 27.266 16.531 1 96.06 314 ILE A C 1
ATOM 2472 O O . ILE A 1 314 ? -23.125 28.422 16.938 1 96.06 314 ILE A O 1
ATOM 2476 N N . TYR A 1 315 ? -22.906 26.844 15.312 1 93.5 315 TYR A N 1
ATOM 2477 C CA . TYR A 1 315 ? -22.969 27.875 14.273 1 93.5 315 TYR A CA 1
ATOM 2478 C C . TYR A 1 315 ? -24.375 28.453 14.172 1 93.5 315 TYR A C 1
ATOM 2480 O O . TYR A 1 315 ? -25.359 27.719 14.125 1 93.5 315 TYR A O 1
ATOM 2488 N N . THR A 1 316 ? -24.516 29.766 14.328 1 83.38 316 THR A N 1
ATOM 2489 C CA . THR A 1 316 ? -25.766 30.484 14.102 1 83.38 316 THR A CA 1
ATOM 2490 C C . THR A 1 316 ? -25.562 31.594 13.07 1 83.38 316 THR A C 1
ATOM 2492 O O . THR A 1 316 ? -24.547 32.281 13.086 1 83.38 316 THR A O 1
ATOM 2495 N N . LYS A 1 317 ? -26.328 31.656 11.953 1 71.75 317 LYS A N 1
ATOM 2496 C CA . LYS A 1 317 ? -26.234 32.688 10.93 1 71.75 317 LYS A CA 1
ATOM 2497 C C . LYS A 1 317 ? -26.219 34.094 11.547 1 71.75 317 LYS A C 1
ATOM 2499 O O . LYS A 1 317 ? -25.578 35 11.023 1 71.75 317 LYS A O 1
ATOM 2504 N N . PHE A 1 318 ? -26.875 34.375 12.57 1 51.81 318 PHE A N 1
ATOM 2505 C CA . PHE A 1 318 ? -26.969 35.719 13.156 1 51.81 318 PHE A CA 1
ATOM 2506 C C . PHE A 1 318 ? -25.656 36.125 13.812 1 51.81 318 PHE A C 1
ATOM 2508 O O . PHE A 1 318 ? -25.406 37.312 14.016 1 51.81 318 PHE A O 1
ATOM 2515 N N . ASN A 1 319 ? -24.922 35.406 14.203 1 49.62 319 ASN A N 1
ATOM 2516 C CA . ASN A 1 319 ? -23.719 35.781 14.938 1 49.62 319 ASN A CA 1
ATOM 2517 C C . ASN A 1 319 ? -22.672 36.406 14.008 1 49.62 319 ASN A C 1
ATOM 2519 O O . ASN A 1 319 ? -21.562 36.719 14.445 1 49.62 319 ASN A O 1
ATOM 2523 N N . GLN A 1 320 ? -22.75 36.562 12.789 1 44.69 320 GLN A N 1
ATOM 2524 C CA . GLN A 1 320 ? -21.75 37.156 11.891 1 44.69 320 GLN A CA 1
ATOM 2525 C C . GLN A 1 320 ? -21.75 38.656 11.984 1 44.69 320 GLN A C 1
ATOM 2527 O O . GLN A 1 320 ? -20.938 39.344 11.352 1 44.69 320 GLN A O 1
ATOM 2532 N N . VAL A 1 321 ? -22.797 39.5 12.453 1 39.09 321 VAL A N 1
ATOM 2533 C CA . VAL A 1 321 ? -22.859 40.938 12.297 1 39.09 321 VAL A CA 1
ATOM 2534 C C . VAL A 1 321 ? -21.938 41.625 13.32 1 39.09 321 VAL A C 1
ATOM 2536 O O . VAL A 1 321 ? -21.734 42.844 13.281 1 39.09 321 VAL A O 1
ATOM 2539 N N . ASN A 1 322 ? -21.375 41.062 14.398 1 33.62 322 ASN A N 1
ATOM 2540 C CA . ASN A 1 322 ? -20.562 42 15.156 1 33.62 322 ASN A CA 1
ATOM 2541 C C . ASN A 1 322 ? -19.094 41.938 14.727 1 33.62 322 ASN A C 1
ATOM 2543 O O . ASN A 1 322 ? -18.547 40.844 14.539 1 33.62 322 ASN A O 1
ATOM 2547 N N . MET B 1 1 ? -13.25 -4.457 4.168 1 37.03 1 MET B N 1
ATOM 2548 C CA . MET B 1 1 ? -11.82 -4.758 4.234 1 37.03 1 MET B CA 1
ATOM 2549 C C . MET B 1 1 ? -11.508 -6.078 3.533 1 37.03 1 MET B C 1
ATOM 2551 O O . MET B 1 1 ? -10.547 -6.168 2.775 1 37.03 1 MET B O 1
ATOM 2555 N N . GLU B 1 2 ? -12.273 -6.965 4.043 1 43.09 2 GLU B N 1
ATOM 2556 C CA . GLU B 1 2 ? -12.172 -8.32 3.516 1 43.09 2 GLU B CA 1
ATOM 2557 C C . GLU B 1 2 ? -12.539 -8.375 2.035 1 43.09 2 GLU B C 1
ATOM 2559 O O . GLU B 1 2 ? -11.922 -9.109 1.261 1 43.09 2 GLU B O 1
ATOM 2564 N N . LEU B 1 3 ? -13.484 -7.598 1.734 1 44.31 3 LEU B N 1
ATOM 2565 C CA . LEU B 1 3 ? -14.062 -7.637 0.397 1 44.31 3 LEU B CA 1
ATOM 2566 C C . LEU B 1 3 ? -13.094 -7.086 -0.637 1 44.31 3 LEU B C 1
ATOM 2568 O O . LEU B 1 3 ? -13 -7.609 -1.75 1 44.31 3 LEU B O 1
ATOM 2572 N N . ILE B 1 4 ? -12.453 -6.051 -0.188 1 45.16 4 ILE B N 1
ATOM 2573 C CA . ILE B 1 4 ? -11.617 -5.438 -1.209 1 45.16 4 ILE B CA 1
ATOM 2574 C C . ILE B 1 4 ? -10.492 -6.402 -1.6 1 45.16 4 ILE B C 1
ATOM 2576 O O . ILE B 1 4 ? -10.188 -6.559 -2.783 1 45.16 4 ILE B O 1
ATOM 2580 N N . ALA B 1 5 ? -9.969 -6.918 -0.582 1 45.84 5 ALA B N 1
ATOM 2581 C CA . ALA B 1 5 ? -8.914 -7.887 -0.871 1 45.84 5 ALA B CA 1
ATOM 2582 C C . ALA B 1 5 ? -9.438 -9.023 -1.739 1 45.84 5 ALA B C 1
ATOM 2584 O O . ALA B 1 5 ? -8.734 -9.508 -2.633 1 45.84 5 ALA B O 1
ATOM 2585 N N . GLN B 1 6 ? -10.602 -9.375 -1.222 1 49.5 6 GLN B N 1
ATOM 2586 C CA . GLN B 1 6 ? -11.203 -10.445 -2.018 1 49.5 6 GLN B CA 1
ATOM 2587 C C . GLN B 1 6 ? -11.398 -10 -3.465 1 49.5 6 GLN B C 1
ATOM 2589 O O . GLN B 1 6 ? -11.219 -10.797 -4.391 1 49.5 6 GLN B O 1
ATOM 2594 N N . CYS B 1 7 ? -11.898 -8.742 -3.516 1 47.19 7 CYS B N 1
ATOM 2595 C CA . CYS B 1 7 ? -12.25 -8.266 -4.844 1 47.19 7 CYS B CA 1
ATOM 2596 C C . CYS B 1 7 ? -11.008 -8.039 -5.695 1 47.19 7 CYS B C 1
ATOM 2598 O O . CYS B 1 7 ? -11.039 -8.227 -6.91 1 47.19 7 CYS B O 1
ATOM 2600 N N . VAL B 1 8 ? -10.062 -7.266 -5.062 1 48.81 8 VAL B N 1
ATOM 2601 C CA . VAL B 1 8 ? -8.961 -6.848 -5.922 1 48.81 8 VAL B CA 1
ATOM 2602 C C . VAL B 1 8 ? -8.211 -8.078 -6.434 1 48.81 8 VAL B C 1
ATOM 2604 O O . VAL B 1 8 ? -7.336 -7.965 -7.293 1 48.81 8 VAL B O 1
ATOM 2607 N N . VAL B 1 9 ? -8.086 -9.008 -5.516 1 51.22 9 VAL B N 1
ATOM 2608 C CA . VAL B 1 9 ? -7.453 -10.117 -6.215 1 51.22 9 VAL B CA 1
ATOM 2609 C C . VAL B 1 9 ? -8.258 -10.477 -7.457 1 51.22 9 VAL B C 1
ATOM 2611 O O . VAL B 1 9 ? -9.391 -10.953 -7.355 1 51.22 9 VAL B O 1
ATOM 2614 N N . ASN B 1 10 ? -8.211 -9.602 -8.414 1 55.22 10 ASN B N 1
ATOM 2615 C CA . ASN B 1 10 ? -8.727 -9.703 -9.781 1 55.22 10 ASN B CA 1
ATOM 2616 C C . ASN B 1 10 ? -8.93 -11.156 -10.195 1 55.22 10 ASN B C 1
ATOM 2618 O O . ASN B 1 10 ? -8.055 -11.992 -9.969 1 55.22 10 ASN B O 1
ATOM 2622 N N . CYS B 1 11 ? -10.156 -11.406 -10.375 1 65.12 11 CYS B N 1
ATOM 2623 C CA . CYS B 1 11 ? -10.633 -12.672 -10.922 1 65.12 11 CYS B CA 1
ATOM 2624 C C . CYS B 1 11 ? -9.844 -13.047 -12.172 1 65.12 11 CYS B C 1
ATOM 2626 O O . CYS B 1 11 ? -9.789 -12.281 -13.133 1 65.12 11 CYS B O 1
ATOM 2628 N N . PHE B 1 12 ? -8.805 -13.867 -11.977 1 80.25 12 PHE B N 1
ATOM 2629 C CA . PHE B 1 12 ? -8.156 -14.508 -13.117 1 80.25 12 PHE B CA 1
ATOM 2630 C C . PHE B 1 12 ? -9.172 -14.82 -14.211 1 80.25 12 PHE B C 1
ATOM 2632 O O . PHE B 1 12 ? -10.086 -15.633 -14 1 80.25 12 PHE B O 1
ATOM 2639 N N . GLN B 1 13 ? -9.125 -13.945 -15.227 1 89.81 13 GLN B N 1
ATOM 2640 C CA . GLN B 1 13 ? -9.969 -14.188 -16.391 1 89.81 13 GLN B CA 1
ATOM 2641 C C . GLN B 1 13 ? -9.133 -14.609 -17.594 1 89.81 13 GLN B C 1
ATOM 2643 O O . GLN B 1 13 ? -8.344 -13.828 -18.125 1 89.81 13 GLN B O 1
ATOM 2648 N N . PRO B 1 14 ? -9.406 -15.82 -18.109 1 93.06 14 PRO B N 1
ATOM 2649 C CA . PRO B 1 14 ? -8.594 -16.344 -19.203 1 93.06 14 PRO B CA 1
ATOM 2650 C C . PRO B 1 14 ? -8.547 -15.414 -20.406 1 93.06 14 PRO B C 1
ATOM 2652 O O . PRO B 1 14 ? -7.512 -15.305 -21.078 1 93.06 14 PRO B O 1
ATOM 2655 N N . GLU B 1 15 ? -9.633 -14.68 -20.609 1 93.38 15 GLU B N 1
ATOM 2656 C CA . GLU B 1 15 ? -9.742 -13.828 -21.797 1 93.38 15 GLU B CA 1
ATOM 2657 C C . GLU B 1 15 ? -8.742 -12.68 -21.75 1 93.38 15 GLU B C 1
ATOM 2659 O O . GLU B 1 15 ? -8.477 -12.039 -22.766 1 93.38 15 GLU B O 1
ATOM 2664 N N . ASN B 1 16 ? -8.211 -12.492 -20.641 1 93.38 16 ASN B N 1
ATOM 2665 C CA . ASN B 1 16 ? -7.289 -11.367 -20.469 1 93.38 16 ASN B CA 1
ATOM 2666 C C . ASN B 1 16 ? -5.859 -11.758 -20.844 1 93.38 16 ASN B C 1
ATOM 2668 O O . ASN B 1 16 ? -4.965 -10.906 -20.828 1 93.38 16 ASN B O 1
ATOM 2672 N N . PHE B 1 17 ? -5.617 -13.023 -21.234 1 96.56 17 PHE B N 1
ATOM 2673 C CA . PHE B 1 17 ? -4.254 -13.492 -21.438 1 96.56 17 PHE B CA 1
ATOM 2674 C C . PHE B 1 17 ? -4.047 -13.961 -22.875 1 96.56 17 PHE B C 1
ATOM 2676 O O . PHE B 1 17 ? -4.945 -14.562 -23.469 1 96.56 17 PHE B O 1
ATOM 2683 N N . LEU B 1 18 ? -2.896 -13.664 -23.344 1 98.12 18 LEU B N 1
ATOM 2684 C CA . LEU B 1 18 ? -2.48 -14.094 -24.688 1 98.12 18 LEU B CA 1
ATOM 2685 C C . LEU B 1 18 ? -1.403 -15.164 -24.594 1 98.12 18 LEU B C 1
ATOM 2687 O O . LEU B 1 18 ? -0.375 -14.969 -23.938 1 98.12 18 LEU B O 1
ATOM 2691 N N . ILE B 1 19 ? -1.658 -16.312 -25.297 1 98.62 19 ILE B N 1
ATOM 2692 C CA . ILE B 1 19 ? -0.721 -17.422 -25.266 1 98.62 19 ILE B CA 1
ATOM 2693 C C . ILE B 1 19 ? -0.127 -17.641 -26.656 1 98.62 19 ILE B C 1
ATOM 2695 O O . ILE B 1 19 ? -0.858 -17.719 -27.641 1 98.62 19 ILE B O 1
ATOM 2699 N N . LEU B 1 20 ? 1.21 -17.656 -26.719 1 98.75 20 LEU B N 1
ATOM 2700 C CA . LEU B 1 20 ? 1.903 -18 -27.953 1 98.75 20 LEU B CA 1
ATOM 2701 C C . LEU B 1 20 ? 2.186 -19.5 -28.016 1 98.75 20 LEU B C 1
ATOM 2703 O O . LEU B 1 20 ? 2.832 -20.062 -27.125 1 98.75 20 LEU B O 1
ATOM 2707 N N . ILE B 1 21 ? 1.653 -20.141 -29.047 1 98.62 21 ILE B N 1
ATOM 2708 C CA . ILE B 1 21 ? 1.911 -21.562 -29.281 1 98.62 21 ILE B CA 1
ATOM 2709 C C . ILE B 1 21 ? 2.906 -21.719 -30.438 1 98.62 21 ILE B C 1
ATOM 2711 O O . ILE B 1 21 ? 2.689 -21.188 -31.531 1 98.62 21 ILE B O 1
ATOM 2715 N N . VAL B 1 22 ? 3.984 -22.453 -30.156 1 98.25 22 VAL B N 1
ATOM 2716 C CA . VAL B 1 22 ? 5.051 -22.625 -31.141 1 98.25 22 VAL B CA 1
ATOM 2717 C C . VAL B 1 22 ? 5.246 -24.109 -31.453 1 98.25 22 VAL B C 1
ATOM 2719 O O . VAL B 1 22 ? 5.621 -24.891 -30.578 1 98.25 22 VAL B O 1
ATOM 2722 N N . ASP B 1 23 ? 4.988 -24.484 -32.594 1 96.94 23 ASP B N 1
ATOM 2723 C CA . ASP B 1 23 ? 5.113 -25.844 -33.062 1 96.94 23 ASP B CA 1
ATOM 2724 C C . ASP B 1 23 ? 5.25 -25.891 -34.594 1 96.94 23 ASP B C 1
ATOM 2726 O O . ASP B 1 23 ? 4.547 -25.172 -35.281 1 96.94 23 ASP B O 1
ATOM 2730 N N . ASP B 1 24 ? 6.164 -26.75 -35.031 1 95.31 24 ASP B N 1
ATOM 2731 C CA . ASP B 1 24 ? 6.371 -26.781 -36.5 1 95.31 24 ASP B CA 1
ATOM 2732 C C . ASP B 1 24 ? 5.355 -27.703 -37.156 1 95.31 24 ASP B C 1
ATOM 2734 O O . ASP B 1 24 ? 5.242 -27.703 -38.406 1 95.31 24 ASP B O 1
ATOM 2738 N N . VAL B 1 25 ? 4.648 -28.484 -36.406 1 95.12 25 VAL B N 1
ATOM 2739 C CA . VAL B 1 25 ? 3.596 -29.344 -36.906 1 95.12 25 VAL B CA 1
ATOM 2740 C C . VAL B 1 25 ? 2.236 -28.672 -36.75 1 95.12 25 VAL B C 1
ATOM 2742 O O . VAL B 1 25 ? 1.767 -28.5 -35.625 1 95.12 25 VAL B O 1
ATOM 2745 N N . SER B 1 26 ? 1.58 -28.422 -37.75 1 94.94 26 SER B N 1
ATOM 2746 C CA . SER B 1 26 ? 0.348 -27.641 -37.781 1 94.94 26 SER B CA 1
ATOM 2747 C C . SER B 1 26 ? -0.744 -28.312 -36.938 1 94.94 26 SER B C 1
ATOM 2749 O O . SER B 1 26 ? -1.533 -27.641 -36.281 1 94.94 26 SER B O 1
ATOM 2751 N N . LYS B 1 27 ? -0.797 -29.594 -37.062 1 95.56 27 LYS B N 1
ATOM 2752 C CA . LYS B 1 27 ? -1.814 -30.344 -36.312 1 95.56 27 LYS B CA 1
ATOM 2753 C C . LYS B 1 27 ? -1.707 -30.078 -34.812 1 95.56 27 LYS B C 1
ATOM 2755 O O . LYS B 1 27 ? -2.723 -29.953 -34.125 1 95.56 27 LYS B O 1
ATOM 2760 N N . ASN B 1 28 ? -0.542 -30 -34.312 1 95.69 28 ASN B N 1
ATOM 2761 C CA . ASN B 1 28 ? -0.312 -29.719 -32.906 1 95.69 28 ASN B CA 1
ATOM 2762 C C . ASN B 1 28 ? -0.825 -28.344 -32.5 1 95.69 28 ASN B C 1
ATOM 2764 O O . ASN B 1 28 ? -1.42 -28.172 -31.453 1 95.69 28 ASN B O 1
ATOM 2768 N N . LEU B 1 29 ? -0.624 -27.375 -33.375 1 96.56 29 LEU B N 1
ATOM 2769 C CA . LEU B 1 29 ? -1.092 -26.016 -33.156 1 96.56 29 LEU B CA 1
ATOM 2770 C C . LEU B 1 29 ? -2.611 -25.984 -33.031 1 96.56 29 LEU B C 1
ATOM 2772 O O . LEU B 1 29 ? -3.154 -25.328 -32.125 1 96.56 29 LEU B O 1
ATOM 2776 N N . GLN B 1 30 ? -3.188 -26.719 -33.875 1 96.12 30 GLN B N 1
ATOM 2777 C CA . GLN B 1 30 ? -4.645 -26.734 -33.906 1 96.12 30 GLN B CA 1
ATOM 2778 C C . GLN B 1 30 ? -5.227 -27.359 -32.656 1 96.12 30 GLN B C 1
ATOM 2780 O O . GLN B 1 30 ? -6.156 -26.828 -32.062 1 96.12 30 GLN B O 1
ATOM 2785 N N . VAL B 1 31 ? -4.648 -28.484 -32.281 1 97 31 VAL B N 1
ATOM 2786 C CA . VAL B 1 31 ? -5.145 -29.219 -31.141 1 97 31 VAL B CA 1
ATOM 2787 C C . VAL B 1 31 ? -4.98 -28.391 -29.875 1 97 31 VAL B C 1
ATOM 2789 O O . VAL B 1 31 ? -5.934 -28.203 -29.109 1 97 31 VAL B O 1
ATOM 2792 N N . VAL B 1 32 ? -3.805 -27.828 -29.703 1 97.69 32 VAL B N 1
ATOM 2793 C CA . VAL B 1 32 ? -3.506 -27.047 -28.5 1 97.69 32 VAL B CA 1
ATOM 2794 C C . VAL B 1 32 ? -4.324 -25.75 -28.516 1 97.69 32 VAL B C 1
ATOM 2796 O O . VAL B 1 32 ? -4.898 -25.359 -27.5 1 97.69 32 VAL B O 1
ATOM 2799 N N . GLY B 1 33 ? -4.355 -25.109 -29.656 1 97.69 33 GLY B N 1
ATOM 2800 C CA . GLY B 1 33 ? -5.164 -23.922 -29.812 1 97.69 33 GLY B CA 1
ATOM 2801 C C . GLY B 1 33 ? -6.621 -24.125 -29.438 1 97.69 33 GLY B C 1
ATOM 2802 O O . GLY B 1 33 ? -7.219 -23.297 -28.75 1 97.69 33 GLY B O 1
ATOM 2803 N N . ALA B 1 34 ? -7.152 -25.266 -29.844 1 97.25 34 ALA B N 1
ATOM 2804 C CA . ALA B 1 34 ? -8.547 -25.578 -29.562 1 97.25 34 ALA B CA 1
ATOM 2805 C C . ALA B 1 34 ? -8.773 -25.781 -28.078 1 97.25 34 ALA B C 1
ATOM 2807 O O . ALA B 1 34 ? -9.781 -25.328 -27.531 1 97.25 34 ALA B O 1
ATOM 2808 N N . MET B 1 35 ? -7.879 -26.453 -27.453 1 96.75 35 MET B N 1
ATOM 2809 C CA . MET B 1 35 ? -7.969 -26.688 -26.016 1 96.75 35 MET B CA 1
ATOM 2810 C C . MET B 1 35 ? -8.008 -25.359 -25.25 1 96.75 35 MET B C 1
ATOM 2812 O O . MET B 1 35 ? -8.805 -25.203 -24.328 1 96.75 35 MET B O 1
ATOM 2816 N N . LEU B 1 36 ? -7.203 -24.438 -25.672 1 97.81 36 LEU B N 1
ATOM 2817 C CA . LEU B 1 36 ? -7.086 -23.156 -24.984 1 97.81 36 LEU B CA 1
ATOM 2818 C C . LEU B 1 36 ? -8.289 -22.266 -25.297 1 97.81 36 LEU B C 1
ATOM 2820 O O . LEU B 1 36 ? -8.789 -21.562 -24.406 1 97.81 36 LEU B O 1
ATOM 2824 N N . ASP B 1 37 ? -8.703 -22.344 -26.484 1 96.44 37 ASP B N 1
ATOM 2825 C CA . ASP B 1 37 ? -9.859 -21.562 -26.922 1 96.44 37 ASP B CA 1
ATOM 2826 C C . ASP B 1 37 ? -11.117 -21.969 -26.156 1 96.44 37 ASP B C 1
ATOM 2828 O O . ASP B 1 37 ? -11.969 -21.125 -25.859 1 96.44 37 ASP B O 1
ATOM 2832 N N . ASP B 1 38 ? -11.219 -23.156 -25.875 1 95.38 38 ASP B N 1
ATOM 2833 C CA . ASP B 1 38 ? -12.391 -23.719 -25.203 1 95.38 38 ASP B CA 1
ATOM 2834 C C . ASP B 1 38 ? -12.609 -23.062 -23.844 1 95.38 38 ASP B C 1
ATOM 2836 O O . ASP B 1 38 ? -13.742 -22.953 -23.359 1 95.38 38 ASP B O 1
ATOM 2840 N N . VAL B 1 39 ? -11.547 -22.609 -23.297 1 94.88 39 VAL B N 1
ATOM 2841 C CA . VAL B 1 39 ? -11.688 -22.062 -21.953 1 94.88 39 VAL B CA 1
ATOM 2842 C C . VAL B 1 39 ? -11.539 -20.531 -22.016 1 94.88 39 VAL B C 1
ATOM 2844 O O . VAL B 1 39 ? -11.555 -19.875 -20.984 1 94.88 39 VAL B O 1
ATOM 2847 N N . GLY B 1 40 ? -11.273 -20 -23.172 1 96.06 40 GLY B N 1
ATOM 2848 C CA . GLY B 1 40 ? -11.422 -18.562 -23.359 1 96.06 40 GLY B CA 1
ATOM 2849 C C . GLY B 1 40 ? -10.094 -17.844 -23.531 1 96.06 40 GLY B C 1
ATOM 2850 O O . GLY B 1 40 ? -10.055 -16.625 -23.594 1 96.06 40 GLY B O 1
ATOM 2851 N N . TYR B 1 41 ? -8.969 -18.531 -23.656 1 97.62 41 TYR B N 1
ATOM 2852 C CA . TYR B 1 41 ? -7.684 -17.875 -23.844 1 97.62 41 TYR B CA 1
ATOM 2853 C C . TYR B 1 41 ? -7.543 -17.328 -25.25 1 97.62 41 TYR B C 1
ATOM 2855 O O . TYR B 1 41 ? -7.996 -17.953 -26.219 1 97.62 41 TYR B O 1
ATOM 2863 N N . ALA B 1 42 ? -6.969 -16.203 -25.344 1 97.5 42 ALA B N 1
ATOM 2864 C CA . ALA B 1 42 ? -6.508 -15.75 -26.641 1 97.5 42 ALA B CA 1
ATOM 2865 C C . ALA B 1 42 ? -5.199 -16.438 -27.031 1 97.5 42 ALA B C 1
ATOM 2867 O O . ALA B 1 42 ? -4.352 -16.688 -26.172 1 97.5 42 ALA B O 1
ATOM 2868 N N . THR B 1 43 ? -5.082 -16.75 -28.375 1 98.12 43 THR B N 1
ATOM 2869 C CA . THR B 1 43 ? -3.879 -17.453 -28.797 1 98.12 43 THR B CA 1
ATOM 2870 C C . THR B 1 43 ? -3.27 -16.797 -30.031 1 98.12 43 THR B C 1
ATOM 2872 O O . THR B 1 43 ? -3.959 -16.078 -30.766 1 98.12 43 THR B O 1
ATOM 2875 N N . THR B 1 44 ? -2.014 -16.906 -30.141 1 98.12 44 THR B N 1
ATOM 2876 C CA . THR B 1 44 ? -1.246 -16.594 -31.344 1 98.12 44 THR B CA 1
ATOM 2877 C C . THR B 1 44 ? -0.246 -17.719 -31.641 1 98.12 44 THR B C 1
ATOM 2879 O O . THR B 1 44 ? 0.051 -18.531 -30.781 1 98.12 44 THR B O 1
ATOM 2882 N N . PHE B 1 45 ? 0.264 -17.734 -32.969 1 98 45 PHE B N 1
ATOM 2883 C CA . PHE B 1 45 ? 0.965 -18.953 -33.375 1 98 45 PHE B CA 1
ATOM 2884 C C . PHE B 1 45 ? 2.289 -18.594 -34.062 1 98 45 PHE B C 1
ATOM 2886 O O . PHE B 1 45 ? 2.432 -17.516 -34.625 1 98 45 PHE B O 1
ATOM 2893 N N . ALA B 1 46 ? 3.182 -19.5 -33.906 1 97.88 46 ALA B N 1
ATOM 2894 C CA . ALA B 1 46 ? 4.43 -19.516 -34.656 1 97.88 46 ALA B CA 1
ATOM 2895 C C . ALA B 1 46 ? 4.77 -20.938 -35.094 1 97.88 46 ALA B C 1
ATOM 2897 O O . ALA B 1 46 ? 4.586 -21.891 -34.344 1 97.88 46 ALA B O 1
ATOM 2898 N N . THR B 1 47 ? 5.348 -21.078 -36.281 1 96.94 47 THR B N 1
ATOM 2899 C CA . THR B 1 47 ? 5.594 -22.406 -36.844 1 96.94 47 THR B CA 1
ATOM 2900 C C . THR B 1 47 ? 7.086 -22.703 -36.875 1 96.94 47 THR B C 1
ATOM 2902 O O . THR B 1 47 ? 7.5 -23.734 -37.406 1 96.94 47 THR B O 1
ATOM 2905 N N . SER B 1 48 ? 7.84 -21.75 -36.406 1 96.44 48 SER B N 1
ATOM 2906 C CA . SER B 1 48 ? 9.281 -21.938 -36.312 1 96.44 48 SER B CA 1
ATOM 2907 C C . SER B 1 48 ? 9.875 -21.141 -35.156 1 96.44 48 SER B C 1
ATOM 2909 O O . SER B 1 48 ? 9.219 -20.25 -34.625 1 96.44 48 SER B O 1
ATOM 2911 N N . GLY B 1 49 ? 11.086 -21.516 -34.812 1 96.56 49 GLY B N 1
ATOM 2912 C CA . GLY B 1 49 ? 11.766 -20.781 -33.75 1 96.56 49 GLY B CA 1
ATOM 2913 C C . GLY B 1 49 ? 11.984 -19.312 -34.062 1 96.56 49 GLY B C 1
ATOM 2914 O O . GLY B 1 49 ? 11.781 -18.453 -33.219 1 96.56 49 GLY B O 1
ATOM 2915 N N . LYS B 1 50 ? 12.398 -19.109 -35.25 1 96.12 50 LYS B N 1
ATOM 2916 C CA . LYS B 1 50 ? 12.625 -17.75 -35.688 1 96.12 50 LYS B CA 1
ATOM 2917 C C . LYS B 1 50 ? 11.336 -16.922 -35.625 1 96.12 50 LYS B C 1
ATOM 2919 O O . LYS B 1 50 ? 11.336 -15.797 -35.125 1 96.12 50 LYS B O 1
ATOM 2924 N N . GLN B 1 51 ? 10.328 -17.516 -36.094 1 96.88 51 GLN B N 1
ATOM 2925 C CA . GLN B 1 51 ? 9.031 -16.844 -36.062 1 96.88 51 GLN B CA 1
ATOM 2926 C C . GLN B 1 51 ? 8.586 -16.594 -34.625 1 96.88 51 GLN B C 1
ATOM 2928 O O . GLN B 1 51 ? 7.965 -15.57 -34.312 1 96.88 51 GLN B O 1
ATOM 2933 N N . ALA B 1 52 ? 8.859 -17.516 -33.781 1 97.88 52 ALA B N 1
ATOM 2934 C CA . ALA B 1 52 ? 8.5 -17.391 -32.375 1 97.88 52 ALA B CA 1
ATOM 2935 C C . ALA B 1 52 ? 9.148 -16.156 -31.766 1 97.88 52 ALA B C 1
ATOM 2937 O O . ALA B 1 52 ? 8.477 -15.367 -31.094 1 97.88 52 ALA B O 1
ATOM 2938 N N . ILE B 1 53 ? 10.438 -15.945 -31.984 1 97.12 53 ILE B N 1
ATOM 2939 C CA . ILE B 1 53 ? 11.195 -14.836 -31.438 1 97.12 53 ILE B CA 1
ATOM 2940 C C . ILE B 1 53 ? 10.617 -13.516 -31.938 1 97.12 53 ILE B C 1
ATOM 2942 O O . ILE B 1 53 ? 10.43 -12.57 -31.156 1 97.12 53 ILE B O 1
ATOM 2946 N N . GLU B 1 54 ? 10.266 -13.492 -33.156 1 96.94 54 GLU B N 1
ATOM 2947 C CA . GLU B 1 54 ? 9.68 -12.297 -33.75 1 96.94 54 GLU B CA 1
ATOM 2948 C C . GLU B 1 54 ? 8.297 -12.023 -33.188 1 96.94 54 GLU B C 1
ATOM 2950 O O . GLU B 1 54 ? 7.945 -10.875 -32.906 1 96.94 54 GLU B O 1
ATOM 2955 N N . ARG B 1 55 ? 7.535 -13.047 -33.031 1 97.56 55 ARG B N 1
ATOM 2956 C CA . ARG B 1 55 ? 6.168 -12.914 -32.531 1 97.56 55 ARG B CA 1
ATOM 2957 C C . ARG B 1 55 ? 6.148 -12.398 -31.094 1 97.56 55 ARG B C 1
ATOM 2959 O O . ARG B 1 55 ? 5.27 -11.617 -30.719 1 97.56 55 ARG B O 1
ATOM 2966 N N . VAL B 1 56 ? 7.059 -12.789 -30.297 1 98 56 VAL B N 1
ATOM 2967 C CA . VAL B 1 56 ? 7.152 -12.336 -28.906 1 98 56 VAL B CA 1
ATOM 2968 C C . VAL B 1 56 ? 7.348 -10.828 -28.875 1 98 56 VAL B C 1
ATOM 2970 O O . VAL B 1 56 ? 6.719 -10.133 -28.078 1 98 56 VAL B O 1
ATOM 2973 N N . LYS B 1 57 ? 8.164 -10.297 -29.766 1 96.25 57 LYS B N 1
ATOM 2974 C CA . LYS B 1 57 ? 8.477 -8.875 -29.828 1 96.25 57 LYS B CA 1
ATOM 2975 C C . LYS B 1 57 ? 7.25 -8.062 -30.219 1 96.25 57 LYS B C 1
ATOM 2977 O O . LYS B 1 57 ? 7.043 -6.949 -29.734 1 96.25 57 LYS B O 1
ATOM 2982 N N . THR B 1 58 ? 6.418 -8.633 -31.016 1 96.44 58 THR B N 1
ATOM 2983 C CA . THR B 1 58 ? 5.316 -7.871 -31.594 1 96.44 58 THR B CA 1
ATOM 2984 C C . THR B 1 58 ? 4.039 -8.07 -30.781 1 96.44 58 THR B C 1
ATOM 2986 O O . THR B 1 58 ? 3.271 -7.125 -30.578 1 96.44 58 THR B O 1
ATOM 2989 N N . ALA B 1 59 ? 3.83 -9.305 -30.312 1 96.75 59 ALA B N 1
ATOM 2990 C CA . ALA B 1 59 ? 2.541 -9.625 -29.719 1 96.75 59 ALA B CA 1
ATOM 2991 C C . ALA B 1 59 ? 2.605 -9.508 -28.188 1 96.75 59 ALA B C 1
ATOM 2993 O O . ALA B 1 59 ? 1.573 -9.375 -27.531 1 96.75 59 ALA B O 1
ATOM 2994 N N . ASN B 1 60 ? 3.76 -9.656 -27.609 1 95.94 60 ASN B N 1
ATOM 2995 C CA . ASN B 1 60 ? 3.98 -9.578 -26.172 1 95.94 60 ASN B CA 1
ATOM 2996 C C . ASN B 1 60 ? 3.082 -10.555 -25.422 1 95.94 60 ASN B C 1
ATOM 2998 O O . ASN B 1 60 ? 2.266 -10.141 -24.594 1 95.94 60 ASN B O 1
ATOM 3002 N N . PRO B 1 61 ? 3.262 -11.828 -25.688 1 98.25 61 PRO B N 1
ATOM 3003 C CA . PRO B 1 61 ? 2.408 -12.828 -25.047 1 98.25 61 PRO B CA 1
ATOM 3004 C C . PRO B 1 61 ? 2.67 -12.938 -23.531 1 98.25 61 PRO B C 1
ATOM 3006 O O . PRO B 1 61 ? 3.742 -12.555 -23.062 1 98.25 61 PRO B O 1
ATOM 3009 N N . ASP B 1 62 ? 1.635 -13.516 -22.844 1 97.75 62 ASP B N 1
ATOM 3010 C CA . ASP B 1 62 ? 1.739 -13.703 -21.406 1 97.75 62 ASP B CA 1
ATOM 3011 C C . ASP B 1 62 ? 2.398 -15.039 -21.062 1 97.75 62 ASP B C 1
ATOM 3013 O O . ASP B 1 62 ? 2.902 -15.227 -19.953 1 97.75 62 ASP B O 1
ATOM 3017 N N . LEU B 1 63 ? 2.307 -15.961 -21.938 1 98.56 63 LEU B N 1
ATOM 3018 C CA . LEU B 1 63 ? 2.854 -17.297 -21.781 1 98.56 63 LEU B CA 1
ATOM 3019 C C . LEU B 1 63 ? 3.188 -17.922 -23.125 1 98.56 63 LEU B C 1
ATOM 3021 O O . LEU B 1 63 ? 2.504 -17.656 -24.125 1 98.56 63 LEU B O 1
ATOM 3025 N N . ILE B 1 64 ? 4.25 -18.734 -23.156 1 98.62 64 ILE B N 1
ATOM 3026 C CA . ILE B 1 64 ? 4.668 -19.375 -24.406 1 98.62 64 ILE B CA 1
ATOM 3027 C C . ILE B 1 64 ? 4.641 -20.891 -24.234 1 98.62 64 ILE B C 1
ATOM 3029 O O . ILE B 1 64 ? 5.223 -21.422 -23.281 1 98.62 64 ILE B O 1
ATOM 3033 N N . LEU B 1 65 ? 3.889 -21.547 -25.062 1 98.31 65 LEU B N 1
ATOM 3034 C CA . LEU B 1 65 ? 3.992 -22.984 -25.25 1 98.31 65 LEU B CA 1
ATOM 3035 C C . LEU B 1 65 ? 4.941 -23.312 -26.391 1 98.31 65 LEU B C 1
ATOM 3037 O O . LEU B 1 65 ? 4.668 -22.969 -27.547 1 98.31 65 LEU B O 1
ATOM 3041 N N . LEU B 1 66 ? 6 -24.016 -26.047 1 97.25 66 LEU B N 1
ATOM 3042 C CA . LEU B 1 66 ? 7.117 -24.109 -26.969 1 97.25 66 LEU B CA 1
ATOM 3043 C C . LEU B 1 66 ? 7.473 -25.578 -27.234 1 97.25 66 LEU B C 1
ATOM 3045 O O . LEU B 1 66 ? 7.844 -26.312 -26.312 1 97.25 66 LEU B O 1
ATOM 3049 N N . ASP B 1 67 ? 7.375 -25.953 -28.469 1 94.75 67 ASP B N 1
ATOM 3050 C CA . ASP B 1 67 ? 7.828 -27.281 -28.844 1 94.75 67 ASP B CA 1
ATOM 3051 C C . ASP B 1 67 ? 9.336 -27.422 -28.672 1 94.75 67 ASP B C 1
ATOM 3053 O O . ASP B 1 67 ? 10.094 -26.516 -29.047 1 94.75 67 ASP B O 1
ATOM 3057 N N . LEU B 1 68 ? 9.734 -28.531 -28.125 1 88.38 68 LEU B N 1
ATOM 3058 C CA . LEU B 1 68 ? 11.148 -28.766 -27.859 1 88.38 68 LEU B CA 1
ATOM 3059 C C . LEU B 1 68 ? 11.906 -29.031 -29.156 1 88.38 68 LEU B C 1
ATOM 3061 O O . LEU B 1 68 ? 13.008 -28.531 -29.359 1 88.38 68 LEU B O 1
ATOM 3065 N N . MET B 1 69 ? 11.281 -29.859 -29.953 1 88.06 69 MET B N 1
ATOM 3066 C CA . MET B 1 69 ? 11.961 -30.297 -31.172 1 88.06 69 MET B CA 1
ATOM 3067 C C . MET B 1 69 ? 11.406 -29.578 -32.406 1 88.06 69 MET B C 1
ATOM 3069 O O . MET B 1 69 ? 10.297 -29.859 -32.844 1 88.06 69 MET B O 1
ATOM 3073 N N . MET B 1 70 ? 12.203 -28.703 -32.969 1 89.75 70 MET B N 1
ATOM 3074 C CA . MET B 1 70 ? 11.898 -27.984 -34.188 1 89.75 70 MET B CA 1
ATOM 3075 C C . MET B 1 70 ? 13.133 -27.859 -35.062 1 89.75 70 MET B C 1
ATOM 3077 O O . MET B 1 70 ? 14.258 -27.875 -34.562 1 89.75 70 MET B O 1
ATOM 3081 N N . PRO B 1 71 ? 12.867 -27.766 -36.375 1 90.94 71 PRO B N 1
ATOM 3082 C CA . PRO B 1 71 ? 14 -27.625 -37.281 1 90.94 71 PRO B CA 1
ATOM 3083 C C . PRO B 1 71 ? 14.695 -26.266 -37.156 1 90.94 71 PRO B C 1
ATOM 3085 O O . PRO B 1 71 ? 14.102 -25.312 -36.656 1 90.94 71 PRO B O 1
ATOM 3088 N N . GLU B 1 72 ? 16.062 -26.141 -37.531 1 90.62 72 GLU B N 1
ATOM 3089 C CA . GLU B 1 72 ? 16.891 -24.953 -37.594 1 90.62 72 GLU B CA 1
ATOM 3090 C C . GLU B 1 72 ? 17.219 -24.422 -36.219 1 90.62 72 GLU B C 1
ATOM 3092 O O . GLU B 1 72 ? 18.312 -24.656 -35.688 1 90.62 72 GLU B O 1
ATOM 3097 N N . ILE B 1 73 ? 16.156 -23.766 -35.594 1 91.94 73 ILE B N 1
ATOM 3098 C CA . ILE B 1 73 ? 16.266 -23.328 -34.219 1 91.94 73 ILE B CA 1
ATOM 3099 C C . ILE B 1 73 ? 15.273 -24.109 -33.344 1 91.94 73 ILE B C 1
ATOM 3101 O O . ILE B 1 73 ? 14.062 -24 -33.531 1 91.94 73 ILE B O 1
ATOM 3105 N N . ASN B 1 74 ? 15.867 -24.875 -32.438 1 90.5 74 ASN B N 1
ATOM 3106 C CA . ASN B 1 74 ? 14.961 -25.734 -31.672 1 90.5 74 ASN B CA 1
ATOM 3107 C C . ASN B 1 74 ? 14.422 -25 -30.453 1 90.5 74 ASN B C 1
ATOM 3109 O O . ASN B 1 74 ? 14.805 -23.859 -30.188 1 90.5 74 ASN B O 1
ATOM 3113 N N . GLY B 1 75 ? 13.523 -25.609 -29.766 1 93.25 75 GLY B N 1
ATOM 3114 C CA . GLY B 1 75 ? 12.836 -24.984 -28.641 1 93.25 75 GLY B CA 1
ATOM 3115 C C . GLY B 1 75 ? 13.781 -24.516 -27.562 1 93.25 75 GLY B C 1
ATOM 3116 O O . GLY B 1 75 ? 13.562 -23.453 -26.953 1 93.25 75 GLY B O 1
ATOM 3117 N N . LEU B 1 76 ? 14.844 -25.25 -27.312 1 92.56 76 LEU B N 1
ATOM 3118 C CA . LEU B 1 76 ? 15.805 -24.891 -26.281 1 92.56 76 LEU B CA 1
ATOM 3119 C C . LEU B 1 76 ? 16.547 -23.609 -26.641 1 92.56 76 LEU B C 1
ATOM 3121 O O . LEU B 1 76 ? 16.781 -22.766 -25.766 1 92.56 76 LEU B O 1
ATOM 3125 N N . GLN B 1 77 ? 16.906 -23.5 -27.828 1 94.06 77 GLN B N 1
ATOM 3126 C CA . GLN B 1 77 ? 17.609 -22.312 -28.312 1 94.06 77 GLN B CA 1
ATOM 3127 C C . GLN B 1 77 ? 16.703 -21.078 -28.234 1 94.06 77 GLN B C 1
ATOM 3129 O O . GLN B 1 77 ? 17.172 -19.984 -27.875 1 94.06 77 GLN B O 1
ATOM 3134 N N . VAL B 1 78 ? 15.477 -21.312 -28.609 1 96.06 78 VAL B N 1
ATOM 3135 C CA . VAL B 1 78 ? 14.508 -20.219 -28.5 1 96.06 78 VAL B CA 1
ATOM 3136 C C . VAL B 1 78 ? 14.406 -19.75 -27.047 1 96.06 78 VAL B C 1
ATOM 3138 O O . VAL B 1 78 ? 14.469 -18.562 -26.766 1 96.06 78 VAL B O 1
ATOM 3141 N N . CYS B 1 79 ? 14.234 -20.656 -26.141 1 96.06 79 CYS B N 1
ATOM 3142 C CA . CYS B 1 79 ? 14.117 -20.375 -24.719 1 96.06 79 CYS B CA 1
ATOM 3143 C C . CYS B 1 79 ? 15.328 -19.594 -24.219 1 96.06 79 CYS B C 1
ATOM 3145 O O . CYS B 1 79 ? 15.18 -18.578 -23.531 1 96.06 79 CYS B O 1
ATOM 3147 N N . GLU B 1 80 ? 16.5 -20.016 -24.578 1 94.56 80 GLU B N 1
ATOM 3148 C CA . GLU B 1 80 ? 17.734 -19.359 -24.188 1 94.56 80 GLU B CA 1
ATOM 3149 C C . GLU B 1 80 ? 17.766 -17.906 -24.672 1 94.56 80 GLU B C 1
ATOM 3151 O O . GLU B 1 80 ? 18.141 -17 -23.922 1 94.56 80 GLU B O 1
ATOM 3156 N N . HIS B 1 81 ? 17.406 -17.797 -25.875 1 95.56 81 HIS B N 1
ATOM 3157 C CA . HIS B 1 81 ? 17.391 -16.469 -26.484 1 95.56 81 HIS B CA 1
ATOM 3158 C C . HIS B 1 81 ? 16.453 -15.539 -25.719 1 95.56 81 HIS B C 1
ATOM 3160 O O . HIS B 1 81 ? 16.828 -14.406 -25.406 1 95.56 81 HIS B O 1
ATOM 3166 N N . LEU B 1 82 ? 15.312 -15.953 -25.422 1 96.38 82 LEU B N 1
ATOM 3167 C CA . LEU B 1 82 ? 14.297 -15.125 -24.781 1 96.38 82 LEU B CA 1
ATOM 3168 C C . LEU B 1 82 ? 14.664 -14.828 -23.328 1 96.38 82 LEU B C 1
ATOM 3170 O O . LEU B 1 82 ? 14.477 -13.711 -22.859 1 96.38 82 LEU B O 1
ATOM 3174 N N . LYS B 1 83 ? 15.266 -15.758 -22.609 1 95.94 83 LYS B N 1
ATOM 3175 C CA . LYS B 1 83 ? 15.617 -15.594 -21.203 1 95.94 83 LYS B CA 1
ATOM 3176 C C . LYS B 1 83 ? 16.812 -14.672 -21.047 1 95.94 83 LYS B C 1
ATOM 3178 O O . LYS B 1 83 ? 17.016 -14.086 -19.969 1 95.94 83 LYS B O 1
ATOM 3183 N N . ALA B 1 84 ? 17.578 -14.516 -22.078 1 94.69 84 ALA B N 1
ATOM 3184 C CA . ALA B 1 84 ? 18.766 -13.648 -22.047 1 94.69 84 ALA B CA 1
ATOM 3185 C C . ALA B 1 84 ? 18.359 -12.18 -22.172 1 94.69 84 ALA B C 1
ATOM 3187 O O . ALA B 1 84 ? 19.125 -11.289 -21.828 1 94.69 84 ALA B O 1
ATOM 3188 N N . ASP B 1 85 ? 17.234 -11.977 -22.688 1 95.19 85 ASP B N 1
ATOM 3189 C CA . ASP B 1 85 ? 16.734 -10.617 -22.844 1 95.19 85 ASP B CA 1
ATOM 3190 C C . ASP B 1 85 ? 15.852 -10.219 -21.656 1 95.19 85 ASP B C 1
ATOM 3192 O O . ASP B 1 85 ? 14.773 -10.789 -21.453 1 95.19 85 ASP B O 1
ATOM 3196 N N . PRO B 1 86 ? 16.203 -9.195 -20.938 1 93.56 86 PRO B N 1
ATOM 3197 C CA . PRO B 1 86 ? 15.445 -8.797 -19.75 1 93.56 86 PRO B CA 1
ATOM 3198 C C . PRO B 1 86 ? 14 -8.43 -20.062 1 93.56 86 PRO B C 1
ATOM 3200 O O . PRO B 1 86 ? 13.125 -8.531 -19.203 1 93.56 86 PRO B O 1
ATOM 3203 N N . LEU B 1 87 ? 13.727 -8.07 -21.234 1 94.31 87 LEU B N 1
ATOM 3204 C CA . LEU B 1 87 ? 12.383 -7.664 -21.625 1 94.31 87 LEU B CA 1
ATOM 3205 C C . LEU B 1 87 ? 11.438 -8.867 -21.672 1 94.31 87 LEU B C 1
ATOM 3207 O O . LEU B 1 87 ? 10.242 -8.727 -21.422 1 94.31 87 LEU B O 1
ATOM 3211 N N . TYR B 1 88 ? 12.016 -10.07 -21.969 1 96 88 TYR B N 1
ATOM 3212 C CA . TYR B 1 88 ? 11.156 -11.227 -22.203 1 96 88 TYR B CA 1
ATOM 3213 C C . TYR B 1 88 ? 11.445 -12.336 -21.203 1 96 88 TYR B C 1
ATOM 3215 O O . TYR B 1 88 ? 10.75 -13.359 -21.188 1 96 88 TYR B O 1
ATOM 3223 N N . ALA B 1 89 ? 12.398 -12.102 -20.344 1 94.5 89 ALA B N 1
ATOM 3224 C CA . ALA B 1 89 ? 12.922 -13.125 -19.438 1 94.5 89 ALA B CA 1
ATOM 3225 C C . ALA B 1 89 ? 11.852 -13.617 -18.484 1 94.5 89 ALA B C 1
ATOM 3227 O O . ALA B 1 89 ? 11.867 -14.773 -18.062 1 94.5 89 ALA B O 1
ATOM 3228 N N . GLU B 1 90 ? 10.859 -12.797 -18.25 1 93.69 90 GLU B N 1
ATOM 3229 C CA . GLU B 1 90 ? 9.883 -13.125 -17.203 1 93.69 90 GLU B CA 1
ATOM 3230 C C . GLU B 1 90 ? 8.688 -13.867 -17.797 1 93.69 90 GLU B C 1
ATOM 3232 O O . GLU B 1 90 ? 7.824 -14.352 -17.047 1 93.69 90 GLU B O 1
ATOM 3237 N N . ILE B 1 91 ? 8.617 -13.969 -19.094 1 97.06 91 ILE B N 1
ATOM 3238 C CA . ILE B 1 91 ? 7.523 -14.711 -19.719 1 97.06 91 ILE B CA 1
ATOM 3239 C C . ILE B 1 91 ? 7.691 -16.203 -19.438 1 97.06 91 ILE B C 1
ATOM 3241 O O . ILE B 1 91 ? 8.719 -16.797 -19.781 1 97.06 91 ILE B O 1
ATOM 3245 N N . PRO B 1 92 ? 6.703 -16.781 -18.797 1 97.75 92 PRO B N 1
ATOM 3246 C CA . PRO B 1 92 ? 6.836 -18.219 -18.562 1 97.75 92 PRO B CA 1
ATOM 3247 C C . PRO B 1 92 ? 6.797 -19.031 -19.859 1 97.75 92 PRO B C 1
ATOM 3249 O O . PRO B 1 92 ? 5.98 -18.75 -20.734 1 97.75 92 PRO B O 1
ATOM 3252 N N . ILE B 1 93 ? 7.691 -20 -19.922 1 97.69 93 ILE B N 1
ATOM 3253 C CA . ILE B 1 93 ? 7.766 -20.891 -21.078 1 97.69 93 ILE B CA 1
ATOM 3254 C C . ILE B 1 93 ? 7.508 -22.344 -20.641 1 97.69 93 ILE B C 1
ATOM 3256 O O . ILE B 1 93 ? 8.195 -22.859 -19.75 1 97.69 93 ILE B O 1
ATOM 3260 N N . ILE B 1 94 ? 6.512 -22.953 -21.219 1 96.62 94 ILE B N 1
ATOM 3261 C CA . ILE B 1 94 ? 6.207 -24.359 -21.016 1 96.62 94 ILE B CA 1
ATOM 3262 C C . ILE B 1 94 ? 6.594 -25.172 -22.25 1 96.62 94 ILE B C 1
ATOM 3264 O O . ILE B 1 94 ? 6.113 -24.891 -23.344 1 96.62 94 ILE B O 1
ATOM 3268 N N . PHE B 1 95 ? 7.363 -26.172 -22.062 1 94.62 95 PHE B N 1
ATOM 3269 C CA . PHE B 1 95 ? 7.793 -26.984 -23.188 1 94.62 95 PHE B CA 1
ATOM 3270 C C . PHE B 1 95 ? 6.75 -28.047 -23.516 1 94.62 95 PHE B C 1
ATOM 3272 O O . PHE B 1 95 ? 6.176 -28.656 -22.625 1 94.62 95 PHE B O 1
ATOM 3279 N N . LEU B 1 96 ? 6.508 -28.172 -24.75 1 92.88 96 LEU B N 1
ATOM 3280 C CA . LEU B 1 96 ? 5.734 -29.297 -25.281 1 92.88 96 LEU B CA 1
ATOM 3281 C C . LEU B 1 96 ? 6.656 -30.391 -25.812 1 92.88 96 LEU B C 1
ATOM 3283 O O . LEU B 1 96 ? 7.434 -30.156 -26.734 1 92.88 96 LEU B O 1
ATOM 3287 N N . THR B 1 97 ? 6.551 -31.609 -25.172 1 86.12 97 THR B N 1
ATOM 3288 C CA . THR B 1 97 ? 7.559 -32.594 -25.531 1 86.12 97 THR B CA 1
ATOM 3289 C C . THR B 1 97 ? 6.906 -33.938 -25.828 1 86.12 97 THR B C 1
ATOM 3291 O O . THR B 1 97 ? 5.828 -34.25 -25.312 1 86.12 97 THR B O 1
ATOM 3294 N N . ALA B 1 98 ? 7.551 -34.75 -26.75 1 80.69 98 ALA B N 1
ATOM 3295 C CA . ALA B 1 98 ? 7.102 -36.094 -27.062 1 80.69 98 ALA B CA 1
ATOM 3296 C C . ALA B 1 98 ? 7.684 -37.125 -26.078 1 80.69 98 ALA B C 1
ATOM 3298 O O . ALA B 1 98 ? 7.18 -38.219 -25.953 1 80.69 98 ALA B O 1
ATOM 3299 N N . SER B 1 99 ? 8.711 -36.719 -25.531 1 74.62 99 SER B N 1
ATOM 3300 C CA . SER B 1 99 ? 9.398 -37.656 -24.641 1 74.62 99 SER B CA 1
ATOM 3301 C C . SER B 1 99 ? 9.492 -37.094 -23.234 1 74.62 99 SER B C 1
ATOM 3303 O O . SER B 1 99 ? 9.539 -35.875 -23.047 1 74.62 99 SER B O 1
ATOM 3305 N N . ASN B 1 100 ? 9.328 -37.938 -22.312 1 67.12 100 ASN B N 1
ATOM 3306 C CA . ASN B 1 100 ? 9.508 -37.562 -20.922 1 67.12 100 ASN B CA 1
ATOM 3307 C C . ASN B 1 100 ? 10.867 -38 -20.375 1 67.12 100 ASN B C 1
ATOM 3309 O O . ASN B 1 100 ? 11.008 -38.281 -19.188 1 67.12 100 ASN B O 1
ATOM 3313 N N . GLU B 1 101 ? 11.758 -38.062 -21.406 1 74.25 101 GLU B N 1
ATOM 3314 C CA . GLU B 1 101 ? 13.094 -38.438 -20.953 1 74.25 101 GLU B CA 1
ATOM 3315 C C . GLU B 1 101 ? 13.719 -37.375 -20.062 1 74.25 101 GLU B C 1
ATOM 3317 O O . GLU B 1 101 ? 13.602 -36.188 -20.328 1 74.25 101 GLU B O 1
ATOM 3322 N N . SER B 1 102 ? 14.359 -37.844 -19.047 1 72.31 102 SER B N 1
ATOM 3323 C CA . SER B 1 102 ? 14.898 -37.031 -17.969 1 72.31 102 SER B CA 1
ATOM 3324 C C . SER B 1 102 ? 15.867 -35.969 -18.516 1 72.31 102 SER B C 1
ATOM 3326 O O . SER B 1 102 ? 15.883 -34.844 -18.047 1 72.31 102 SER B O 1
ATOM 3328 N N . GLU B 1 103 ? 16.609 -36.344 -19.5 1 77.62 103 GLU B N 1
ATOM 3329 C CA . GLU B 1 103 ? 17.641 -35.438 -20.016 1 77.62 103 GLU B CA 1
ATOM 3330 C C . GLU B 1 103 ? 17.016 -34.188 -20.641 1 77.62 103 GLU B C 1
ATOM 3332 O O . GLU B 1 103 ? 17.5 -33.094 -20.438 1 77.62 103 GLU B O 1
ATOM 3337 N N . HIS B 1 104 ? 15.992 -34.406 -21.391 1 75.88 104 HIS B N 1
ATOM 3338 C CA . HIS B 1 104 ? 15.312 -33.281 -22.047 1 75.88 104 HIS B CA 1
ATOM 3339 C C . HIS B 1 104 ? 14.648 -32.375 -21.016 1 75.88 104 HIS B C 1
ATOM 3341 O O . HIS B 1 104 ? 14.68 -31.156 -21.156 1 75.88 104 HIS B O 1
ATOM 3347 N N . LEU B 1 105 ? 14.227 -33.031 -20 1 78.19 105 LEU B N 1
ATOM 3348 C CA . LEU B 1 105 ? 13.555 -32.281 -18.938 1 78.19 105 LEU B CA 1
ATOM 3349 C C . LEU B 1 105 ? 14.539 -31.391 -18.203 1 78.19 105 LEU B C 1
ATOM 3351 O O . LEU B 1 105 ? 14.258 -30.203 -17.969 1 78.19 105 LEU B O 1
ATOM 3355 N N . LEU B 1 106 ? 15.664 -31.984 -17.938 1 80.44 106 LEU B N 1
ATOM 3356 C CA . LEU B 1 106 ? 16.703 -31.266 -17.203 1 80.44 106 LEU B CA 1
ATOM 3357 C C . LEU B 1 106 ? 17.172 -30.047 -18 1 80.44 106 LEU B C 1
ATOM 3359 O O . LEU B 1 106 ? 17.344 -28.969 -17.453 1 80.44 106 LEU B O 1
ATOM 3363 N N . GLN B 1 107 ? 17.328 -30.281 -19.234 1 83.19 107 GLN B N 1
ATOM 3364 C CA . GLN B 1 107 ? 17.797 -29.188 -20.094 1 83.19 107 GLN B CA 1
ATOM 3365 C C . GLN B 1 107 ? 16.75 -28.078 -20.172 1 83.19 107 GLN B C 1
ATOM 3367 O O . GLN B 1 107 ? 17.094 -26.891 -20.125 1 83.19 107 GLN B O 1
ATOM 3372 N N . ALA B 1 108 ? 15.531 -28.469 -20.281 1 85.12 108 ALA B N 1
ATOM 3373 C CA . ALA B 1 108 ? 14.445 -27.5 -20.391 1 85.12 108 ALA B CA 1
ATOM 3374 C C . ALA B 1 108 ? 14.398 -26.594 -19.172 1 85.12 108 ALA B C 1
ATOM 3376 O O . ALA B 1 108 ? 14.367 -25.359 -19.297 1 85.12 108 ALA B O 1
ATOM 3377 N N . PHE B 1 109 ? 14.523 -27.172 -18.016 1 86.5 109 PHE B N 1
ATOM 3378 C CA . PHE B 1 109 ? 14.438 -26.406 -16.766 1 86.5 109 PHE B CA 1
ATOM 3379 C C . PHE B 1 109 ? 15.68 -25.547 -16.578 1 86.5 109 PHE B C 1
ATOM 3381 O O . PHE B 1 109 ? 15.594 -24.406 -16.125 1 86.5 109 PHE B O 1
ATOM 3388 N N . SER B 1 110 ? 16.812 -26.062 -16.938 1 87.31 110 SER B N 1
ATOM 3389 C CA . SER B 1 110 ? 18.062 -25.328 -16.781 1 87.31 110 SER B CA 1
ATOM 3390 C C . SER B 1 110 ? 18.109 -24.094 -17.672 1 87.31 110 SER B C 1
ATOM 3392 O O . SER B 1 110 ? 18.75 -23.094 -17.344 1 87.31 110 SER B O 1
ATOM 3394 N N . GLN B 1 111 ? 17.406 -24.188 -18.75 1 88.06 111 GLN B N 1
ATOM 3395 C CA . GLN B 1 111 ? 17.422 -23.062 -19.688 1 88.06 111 GLN B CA 1
ATOM 3396 C C . GLN B 1 111 ? 16.344 -22.047 -19.344 1 88.06 111 GLN B C 1
ATOM 3398 O O . GLN B 1 111 ? 16.203 -21.016 -20.016 1 88.06 111 GLN B O 1
ATOM 3403 N N . GLY B 1 112 ? 15.539 -22.359 -18.406 1 89.38 112 GLY B N 1
ATOM 3404 C CA . GLY B 1 112 ? 14.633 -21.328 -17.906 1 89.38 112 GLY B CA 1
ATOM 3405 C C . GLY B 1 112 ? 13.172 -21.688 -18.109 1 89.38 112 GLY B C 1
ATOM 3406 O O . GLY B 1 112 ? 12.289 -20.875 -17.828 1 89.38 112 GLY B O 1
ATOM 3407 N N . ALA B 1 113 ? 12.883 -22.891 -18.609 1 92.94 113 ALA B N 1
ATOM 3408 C CA . ALA B 1 113 ? 11.492 -23.328 -18.703 1 92.94 113 ALA B CA 1
ATOM 3409 C C . ALA B 1 113 ? 10.883 -23.516 -17.312 1 92.94 113 ALA B C 1
ATOM 3411 O O . ALA B 1 113 ? 11.562 -23.969 -16.391 1 92.94 113 ALA B O 1
ATOM 3412 N N . VAL B 1 114 ? 9.633 -23.188 -17.25 1 93.12 114 VAL B N 1
ATOM 3413 C CA . VAL B 1 114 ? 9.008 -23.25 -15.93 1 93.12 114 VAL B CA 1
ATOM 3414 C C . VAL B 1 114 ? 8.273 -24.562 -15.758 1 93.12 114 VAL B C 1
ATOM 3416 O O . VAL B 1 114 ? 7.926 -24.953 -14.641 1 93.12 114 VAL B O 1
ATOM 3419 N N . ASP B 1 115 ? 8 -25.234 -16.906 1 93 115 ASP B N 1
ATOM 3420 C CA . ASP B 1 115 ? 7.262 -26.484 -16.891 1 93 115 ASP B CA 1
ATOM 3421 C C . ASP B 1 115 ? 7.332 -27.188 -18.25 1 93 115 ASP B C 1
ATOM 3423 O O . ASP B 1 115 ? 7.988 -26.688 -19.172 1 93 115 ASP B O 1
ATOM 3427 N N . TYR B 1 116 ? 6.684 -28.344 -18.281 1 91.12 116 TYR B N 1
ATOM 3428 C CA . TYR B 1 116 ? 6.559 -29.062 -19.547 1 91.12 116 TYR B CA 1
ATOM 3429 C C . TYR B 1 116 ? 5.262 -29.859 -19.578 1 91.12 116 TYR B C 1
ATOM 3431 O O . TYR B 1 116 ? 4.656 -30.125 -18.547 1 91.12 116 TYR B O 1
ATOM 3439 N N . VAL B 1 117 ? 4.785 -30.172 -20.766 1 90.25 117 VAL B N 1
ATOM 3440 C CA . VAL B 1 117 ? 3.637 -31.031 -21.031 1 90.25 117 VAL B CA 1
ATOM 3441 C C . VAL B 1 117 ? 3.992 -32.062 -22.109 1 90.25 117 VAL B C 1
ATOM 3443 O O . VAL B 1 117 ? 4.609 -31.719 -23.109 1 90.25 117 VAL B O 1
ATOM 3446 N N . THR B 1 118 ? 3.553 -33.281 -21.859 1 87.94 118 THR B N 1
ATOM 3447 C CA . THR B 1 118 ? 3.936 -34.312 -22.797 1 87.94 118 THR B CA 1
ATOM 3448 C C . THR B 1 118 ? 2.838 -34.562 -23.828 1 87.94 118 THR B C 1
ATOM 3450 O O . THR B 1 118 ? 1.65 -34.438 -23.516 1 87.94 118 THR B O 1
ATOM 3453 N N . LYS B 1 119 ? 3.301 -34.938 -25.031 1 87.19 119 LYS B N 1
ATOM 3454 C CA . LYS B 1 119 ? 2.41 -35.406 -26.094 1 87.19 119 LYS B CA 1
ATOM 3455 C C . LYS B 1 119 ? 2.078 -36.875 -25.922 1 87.19 119 LYS B C 1
ATOM 3457 O O . LYS B 1 119 ? 2.932 -37.656 -25.516 1 87.19 119 LYS B O 1
ATOM 3462 N N . PRO B 1 120 ? 0.937 -37.406 -26.172 1 88.31 120 PRO B N 1
ATOM 3463 C CA . PRO B 1 120 ? -0.223 -36.594 -26.578 1 88.31 120 PRO B CA 1
ATOM 3464 C C . PRO B 1 120 ? -0.779 -35.75 -25.438 1 88.31 120 PRO B C 1
ATOM 3466 O O . PRO B 1 120 ? -0.753 -36.156 -24.281 1 88.31 120 PRO B O 1
ATOM 3469 N N . TYR B 1 121 ? -1.357 -34.719 -25.812 1 88.75 121 TYR B N 1
ATOM 3470 C CA . TYR B 1 121 ? -1.787 -33.719 -24.844 1 88.75 121 TYR B CA 1
ATOM 3471 C C . TYR B 1 121 ? -3.068 -34.125 -24.141 1 88.75 121 TYR B C 1
ATOM 3473 O O . TYR B 1 121 ? -4.035 -34.531 -24.781 1 88.75 121 TYR B O 1
ATOM 3481 N N . LYS B 1 122 ? -3.025 -34.125 -22.891 1 88.19 122 LYS B N 1
ATOM 3482 C CA . LYS B 1 122 ? -4.246 -34.219 -22.094 1 88.19 122 LYS B CA 1
ATOM 3483 C C . LYS B 1 122 ? -4.766 -32.844 -21.703 1 88.19 122 LYS B C 1
ATOM 3485 O O . LYS B 1 122 ? -4.098 -32.094 -20.969 1 88.19 122 LYS B O 1
ATOM 3490 N N . ALA B 1 123 ? -5.949 -32.594 -22.078 1 90.5 123 ALA B N 1
ATOM 3491 C CA . ALA B 1 123 ? -6.5 -31.25 -21.938 1 90.5 123 ALA B CA 1
ATOM 3492 C C . ALA B 1 123 ? -6.492 -30.812 -20.484 1 90.5 123 ALA B C 1
ATOM 3494 O O . ALA B 1 123 ? -6.023 -29.703 -20.156 1 90.5 123 ALA B O 1
ATOM 3495 N N . PRO B 1 124 ? -6.941 -31.594 -19.516 1 88 124 PRO B N 1
ATOM 3496 C CA . PRO B 1 124 ? -6.965 -31.141 -18.125 1 88 124 PRO B CA 1
ATOM 3497 C C . PRO B 1 124 ? -5.578 -30.781 -17.594 1 88 124 PRO B C 1
ATOM 3499 O O . PRO B 1 124 ? -5.438 -29.812 -16.844 1 88 124 PRO B O 1
ATOM 3502 N N . GLU B 1 125 ? -4.598 -31.516 -18.031 1 89.06 125 GLU B N 1
ATOM 3503 C CA . GLU B 1 125 ? -3.232 -31.25 -17.578 1 89.06 125 GLU B CA 1
ATOM 3504 C C . GLU B 1 125 ? -2.695 -29.953 -18.188 1 89.06 125 GLU B C 1
ATOM 3506 O O . GLU B 1 125 ? -2.186 -29.094 -17.453 1 89.06 125 GLU B O 1
ATOM 3511 N N . LEU B 1 126 ? -2.791 -29.891 -19.516 1 93.81 126 LEU B N 1
ATOM 3512 C CA . LEU B 1 126 ? -2.295 -28.703 -20.203 1 93.81 126 LEU B CA 1
ATOM 3513 C C . LEU B 1 126 ? -2.938 -27.438 -19.656 1 93.81 126 LEU B C 1
ATOM 3515 O O . LEU B 1 126 ? -2.242 -26.469 -19.359 1 93.81 126 LEU B O 1
ATOM 3519 N N . LEU B 1 127 ? -4.242 -27.484 -19.469 1 93.81 127 LEU B N 1
ATOM 3520 C CA . LEU B 1 127 ? -4.988 -26.312 -19.031 1 93.81 127 LEU B CA 1
ATOM 3521 C C . LEU B 1 127 ? -4.633 -25.953 -17.594 1 93.81 127 LEU B C 1
ATOM 3523 O O . LEU B 1 127 ? -4.531 -24.781 -17.25 1 93.81 127 LEU B O 1
ATOM 3527 N N . ALA B 1 128 ? -4.441 -26.906 -16.766 1 91.25 128 ALA B N 1
ATOM 3528 C CA . ALA B 1 128 ? -4.07 -26.656 -15.383 1 91.25 128 ALA B CA 1
ATOM 3529 C C . ALA B 1 128 ? -2.703 -26 -15.281 1 91.25 128 ALA B C 1
ATOM 3531 O O . ALA B 1 128 ? -2.521 -25.047 -14.516 1 91.25 128 ALA B O 1
ATOM 3532 N N . ARG B 1 129 ? -1.804 -26.453 -16.078 1 93.38 129 ARG B N 1
ATOM 3533 C CA . ARG B 1 129 ? -0.446 -25.922 -16.031 1 93.38 129 ARG B CA 1
ATOM 3534 C C . ARG B 1 129 ? -0.395 -24.5 -16.578 1 93.38 129 ARG B C 1
ATOM 3536 O O . ARG B 1 129 ? 0.26 -23.641 -16 1 93.38 129 ARG B O 1
ATOM 3543 N N . VAL B 1 130 ? -1.065 -24.312 -17.641 1 96.44 130 VAL B N 1
ATOM 3544 C CA . VAL B 1 130 ? -1.156 -22.984 -18.219 1 96.44 130 VAL B CA 1
ATOM 3545 C C . VAL B 1 130 ? -1.754 -22.016 -17.188 1 96.44 130 VAL B C 1
ATOM 3547 O O . VAL B 1 130 ? -1.204 -20.938 -16.938 1 96.44 130 VAL B O 1
ATOM 3550 N N . LYS B 1 131 ? -2.826 -22.406 -16.609 1 94.94 131 LYS B N 1
ATOM 3551 C CA . LYS B 1 131 ? -3.496 -21.562 -15.625 1 94.94 131 LYS B CA 1
ATOM 3552 C C . LYS B 1 131 ? -2.561 -21.219 -14.469 1 94.94 131 LYS B C 1
ATOM 3554 O O . LYS B 1 131 ? -2.475 -20.062 -14.047 1 94.94 131 LYS B O 1
ATOM 3559 N N . THR B 1 132 ? -1.867 -22.188 -14 1 95.06 132 THR B N 1
ATOM 3560 C CA . THR B 1 132 ? -0.993 -22.031 -12.844 1 95.06 132 THR B CA 1
ATOM 3561 C C . THR B 1 132 ? 0.091 -20.984 -13.133 1 95.06 132 THR B C 1
ATOM 3563 O O . THR B 1 132 ? 0.302 -20.062 -12.336 1 95.06 132 THR B O 1
ATOM 3566 N N . HIS B 1 133 ? 0.722 -21.125 -14.227 1 96.75 133 HIS B N 1
ATOM 3567 C CA . HIS B 1 133 ? 1.862 -20.266 -14.508 1 96.75 133 HIS B CA 1
ATOM 3568 C C . HIS B 1 133 ? 1.408 -18.859 -14.898 1 96.75 133 HIS B C 1
ATOM 3570 O O . HIS B 1 133 ? 2.098 -17.875 -14.617 1 96.75 133 HIS B O 1
ATOM 3576 N N . LEU B 1 134 ? 0.242 -18.781 -15.508 1 96.5 134 LEU B N 1
ATOM 3577 C CA . LEU B 1 134 ? -0.318 -17.469 -15.766 1 96.5 134 LEU B CA 1
ATOM 3578 C C . LEU B 1 134 ? -0.713 -16.781 -14.469 1 96.5 134 LEU B C 1
ATOM 3580 O O . LEU B 1 134 ? -0.442 -15.586 -14.281 1 96.5 134 LEU B O 1
ATOM 3584 N N . GLU B 1 135 ? -1.327 -17.5 -13.648 1 94.25 135 GLU B N 1
ATOM 3585 C CA . GLU B 1 135 ? -1.724 -16.953 -12.359 1 94.25 135 GLU B CA 1
ATOM 3586 C C . GLU B 1 135 ? -0.507 -16.5 -11.555 1 94.25 135 GLU B C 1
ATOM 3588 O O . GLU B 1 135 ? -0.534 -15.445 -10.922 1 94.25 135 GLU B O 1
ATOM 3593 N N . LEU B 1 136 ? 0.508 -17.328 -11.586 1 94.81 136 LEU B N 1
ATOM 3594 C CA . LEU B 1 136 ? 1.728 -16.969 -10.875 1 94.81 136 LEU B CA 1
ATOM 3595 C C . LEU B 1 136 ? 2.312 -15.664 -11.414 1 94.81 136 LEU B C 1
ATOM 3597 O O . LEU B 1 136 ? 2.627 -14.758 -10.641 1 94.81 136 LEU B O 1
ATOM 3601 N N . LYS B 1 137 ? 2.453 -15.602 -12.688 1 94.31 137 LYS B N 1
ATOM 3602 C CA . LYS B 1 137 ? 2.975 -14.391 -13.305 1 94.31 137 LYS B CA 1
ATOM 3603 C C . LYS B 1 137 ? 2.121 -13.18 -12.945 1 94.31 137 LYS B C 1
ATOM 3605 O O . LYS B 1 137 ? 2.646 -12.141 -12.547 1 94.31 137 LYS B O 1
ATOM 3610 N N . TYR B 1 138 ? 0.865 -13.391 -13.062 1 93.06 138 TYR B N 1
ATOM 3611 C CA . TYR B 1 138 ? -0.077 -12.305 -12.797 1 93.06 138 TYR B CA 1
ATOM 3612 C C . TYR B 1 138 ? 0.021 -11.852 -11.344 1 93.06 138 TYR B C 1
ATOM 3614 O O . TYR B 1 138 ? 0.113 -10.648 -11.07 1 93.06 138 TYR B O 1
ATOM 3622 N N . THR B 1 139 ? -0.02 -12.727 -10.453 1 93.19 139 THR B N 1
ATOM 3623 C CA . THR B 1 139 ? 0.023 -12.414 -9.023 1 93.19 139 THR B CA 1
ATOM 3624 C C . THR B 1 139 ? 1.339 -11.727 -8.664 1 93.19 139 THR B C 1
ATOM 3626 O O . THR B 1 139 ? 1.36 -10.805 -7.855 1 93.19 139 THR B O 1
ATOM 3629 N N . ARG B 1 140 ? 2.391 -12.156 -9.258 1 92.62 140 ARG B N 1
ATOM 3630 C CA . ARG B 1 140 ? 3.691 -11.531 -9.039 1 92.62 140 ARG B CA 1
ATOM 3631 C C . ARG B 1 140 ? 3.688 -10.086 -9.516 1 92.62 140 ARG B C 1
ATOM 3633 O O . ARG B 1 140 ? 4.191 -9.195 -8.82 1 92.62 140 ARG B O 1
ATOM 3640 N N . ASP B 1 141 ? 3.17 -9.906 -10.625 1 92.56 141 ASP B N 1
ATOM 3641 C CA . ASP B 1 141 ? 3.098 -8.562 -11.18 1 92.56 141 ASP B CA 1
ATOM 3642 C C . ASP B 1 141 ? 2.252 -7.645 -10.297 1 92.56 141 ASP B C 1
ATOM 3644 O O . ASP B 1 141 ? 2.625 -6.5 -10.039 1 92.56 141 ASP B O 1
ATOM 3648 N N . GLU B 1 142 ? 1.171 -8.195 -9.867 1 92.75 142 GLU B N 1
ATOM 3649 C CA . GLU B 1 142 ? 0.295 -7.426 -8.984 1 92.75 142 GLU B CA 1
ATOM 3650 C C . GLU B 1 142 ? 0.985 -7.105 -7.664 1 92.75 142 GLU B C 1
ATOM 3652 O O . GLU B 1 142 ? 0.831 -6.004 -7.129 1 92.75 142 GLU B O 1
ATOM 3657 N N . LEU B 1 143 ? 1.67 -8.062 -7.164 1 93.12 143 LEU B N 1
ATOM 3658 C CA . LEU B 1 143 ? 2.398 -7.844 -5.918 1 93.12 143 LEU B CA 1
ATOM 3659 C C . LEU B 1 143 ? 3.445 -6.746 -6.086 1 93.12 143 LEU B C 1
ATOM 3661 O O . LEU B 1 143 ? 3.547 -5.852 -5.246 1 93.12 143 LEU B O 1
ATOM 3665 N N . LYS B 1 144 ? 4.184 -6.816 -7.18 1 93.31 144 LYS B N 1
ATOM 3666 C CA . LYS B 1 144 ? 5.184 -5.789 -7.461 1 93.31 144 LYS B CA 1
ATOM 3667 C C . LYS B 1 144 ? 4.551 -4.402 -7.496 1 93.31 144 LYS B C 1
ATOM 3669 O O . LYS B 1 144 ? 5.066 -3.461 -6.891 1 93.31 144 LYS B O 1
ATOM 3674 N N . GLN B 1 145 ? 3.469 -4.297 -8.133 1 93.75 145 GLN B N 1
ATOM 3675 C CA . GLN B 1 145 ? 2.771 -3.018 -8.234 1 93.75 145 GLN B CA 1
ATOM 3676 C C . GLN B 1 145 ? 2.264 -2.553 -6.875 1 93.75 145 GLN B C 1
ATOM 3678 O O . GLN B 1 145 ? 2.381 -1.375 -6.531 1 93.75 145 GLN B O 1
ATOM 3683 N N . ALA B 1 146 ? 1.655 -3.443 -6.133 1 92.81 146 ALA B N 1
ATOM 3684 C CA . ALA B 1 146 ? 1.15 -3.123 -4.801 1 92.81 146 ALA B CA 1
ATOM 3685 C C . ALA B 1 146 ? 2.271 -2.617 -3.895 1 92.81 146 ALA B C 1
ATOM 3687 O O . ALA B 1 146 ? 2.082 -1.666 -3.135 1 92.81 146 ALA B O 1
ATOM 3688 N N . LEU B 1 147 ? 3.389 -3.211 -4.016 1 93.69 147 LEU B N 1
ATOM 3689 C CA . LEU B 1 147 ? 4.52 -2.832 -3.176 1 93.69 147 LEU B CA 1
ATOM 3690 C C . LEU B 1 147 ? 5.039 -1.45 -3.557 1 93.69 147 LEU B C 1
ATOM 3692 O O . LEU B 1 147 ? 5.43 -0.668 -2.686 1 93.69 147 LEU B O 1
ATOM 3696 N N . VAL B 1 148 ? 5.047 -1.171 -4.816 1 93.69 148 VAL B N 1
ATOM 3697 C CA . VAL B 1 148 ? 5.434 0.157 -5.277 1 93.69 148 VAL B CA 1
ATOM 3698 C C . VAL B 1 148 ? 4.461 1.2 -4.73 1 93.69 148 VAL B C 1
ATOM 3700 O O . VAL B 1 148 ? 4.879 2.242 -4.223 1 93.69 148 VAL B O 1
ATOM 3703 N N . GLU B 1 149 ? 3.242 0.969 -4.844 1 93.38 149 GLU B N 1
ATOM 3704 C CA . GLU B 1 149 ? 2.219 1.876 -4.332 1 93.38 149 GLU B CA 1
ATOM 3705 C C . GLU B 1 149 ? 2.324 2.031 -2.818 1 93.38 149 GLU B C 1
ATOM 3707 O O . GLU B 1 149 ? 2.164 3.133 -2.287 1 93.38 149 GLU B O 1
ATOM 3712 N N . LEU B 1 150 ? 2.516 0.952 -2.145 1 92.75 150 LEU B N 1
ATOM 3713 C CA . LEU B 1 150 ? 2.695 0.973 -0.696 1 92.75 150 LEU B CA 1
ATOM 3714 C C . LEU B 1 150 ? 3.846 1.894 -0.304 1 92.75 150 LEU B C 1
ATOM 3716 O O . LEU B 1 150 ? 3.713 2.703 0.617 1 92.75 150 LEU B O 1
ATOM 3720 N N . GLU B 1 151 ? 4.895 1.751 -1.004 1 92.56 151 GLU B N 1
ATOM 3721 C CA . GLU B 1 151 ? 6.059 2.594 -0.735 1 92.56 151 GLU B CA 1
ATOM 3722 C C . GLU B 1 151 ? 5.73 4.07 -0.946 1 92.56 151 GLU B C 1
ATOM 3724 O O . GLU B 1 151 ? 6.078 4.914 -0.118 1 92.56 151 GLU B O 1
ATOM 3729 N N . LYS B 1 152 ? 5.102 4.324 -1.965 1 93 152 LYS B N 1
ATOM 3730 C CA . LYS B 1 152 ? 4.703 5.699 -2.271 1 93 152 LYS B CA 1
ATOM 3731 C C . LYS B 1 152 ? 3.814 6.273 -1.172 1 93 152 LYS B C 1
ATOM 3733 O O . LYS B 1 152 ? 4.074 7.363 -0.664 1 93 152 LYS B O 1
ATOM 3738 N N . LEU B 1 153 ? 2.803 5.559 -0.776 1 91.25 153 LEU B N 1
ATOM 3739 C CA . LEU B 1 153 ? 1.86 6.023 0.236 1 91.25 153 LEU B CA 1
ATOM 3740 C C . LEU B 1 153 ? 2.541 6.152 1.594 1 91.25 153 LEU B C 1
ATOM 3742 O O . LEU B 1 153 ? 2.186 7.027 2.389 1 91.25 153 LEU B O 1
ATOM 3746 N N . ALA B 1 154 ? 3.498 5.332 1.803 1 91.56 154 ALA B N 1
ATOM 3747 C CA . ALA B 1 154 ? 4.176 5.312 3.098 1 91.56 154 ALA B CA 1
ATOM 3748 C C . ALA B 1 154 ? 5.199 6.441 3.195 1 91.56 154 ALA B C 1
ATOM 3750 O O . ALA B 1 154 ? 5.566 6.863 4.297 1 91.56 154 ALA B O 1
ATOM 3751 N N . THR B 1 155 ? 5.566 6.953 2.053 1 94.94 155 THR B N 1
ATOM 3752 C CA . THR B 1 155 ? 6.738 7.816 2.143 1 94.94 155 THR B CA 1
ATOM 3753 C C . THR B 1 155 ? 6.434 9.203 1.575 1 94.94 155 THR B C 1
ATOM 3755 O O . THR B 1 155 ? 7.23 10.125 1.729 1 94.94 155 THR B O 1
ATOM 3758 N N . THR B 1 156 ? 5.316 9.383 0.944 1 94.94 156 THR B N 1
ATOM 3759 C CA . THR B 1 156 ? 5.051 10.664 0.293 1 94.94 156 THR B CA 1
ATOM 3760 C C . THR B 1 156 ? 3.76 11.281 0.823 1 94.94 156 THR B C 1
ATOM 3762 O O . THR B 1 156 ? 2.883 10.57 1.321 1 94.94 156 THR B O 1
ATOM 3765 N N . ASP B 1 157 ? 3.744 12.594 0.74 1 92.56 157 ASP B N 1
ATOM 3766 C CA . ASP B 1 157 ? 2.504 13.328 0.973 1 92.56 157 ASP B CA 1
ATOM 3767 C C . ASP B 1 157 ? 1.553 13.188 -0.214 1 92.56 157 ASP B C 1
ATOM 3769 O O . ASP B 1 157 ? 1.908 13.531 -1.344 1 92.56 157 ASP B O 1
ATOM 3773 N N . PRO B 1 158 ? 0.382 12.703 0.059 1 87.06 158 PRO B N 1
ATOM 3774 C CA . PRO B 1 158 ? -0.509 12.367 -1.055 1 87.06 158 PRO B CA 1
ATOM 3775 C C . PRO B 1 158 ? -0.909 13.594 -1.877 1 87.06 158 PRO B C 1
ATOM 3777 O O . PRO B 1 158 ? -1.24 13.469 -3.059 1 87.06 158 PRO B O 1
ATOM 3780 N N . LEU B 1 159 ? -0.876 14.703 -1.308 1 89.75 159 LEU B N 1
ATOM 3781 C CA . LEU B 1 159 ? -1.316 15.906 -2.002 1 89.75 159 LEU B CA 1
ATOM 3782 C C . LEU B 1 159 ? -0.21 16.453 -2.9 1 89.75 159 LEU B C 1
ATOM 3784 O O . LEU B 1 159 ? -0.457 16.797 -4.059 1 89.75 159 LEU B O 1
ATOM 3788 N N . THR B 1 160 ? 0.981 16.453 -2.42 1 95.5 160 THR B N 1
ATOM 3789 C CA . THR B 1 160 ? 2.047 17.172 -3.102 1 95.5 160 THR B CA 1
ATOM 3790 C C . THR B 1 160 ? 3.025 16.203 -3.76 1 95.5 160 THR B C 1
ATOM 3792 O O . THR B 1 160 ? 3.818 16.609 -4.617 1 95.5 160 THR B O 1
ATOM 3795 N N . GLY B 1 161 ? 3.057 15 -3.275 1 95.12 161 GLY B N 1
ATOM 3796 C CA . GLY B 1 161 ? 3.949 14.008 -3.85 1 95.12 161 GLY B CA 1
ATOM 3797 C C . GLY B 1 161 ? 5.344 14.039 -3.258 1 95.12 161 GLY B C 1
ATOM 3798 O O . GLY B 1 161 ? 6.172 13.18 -3.553 1 95.12 161 GLY B O 1
ATOM 3799 N N . ILE B 1 162 ? 5.625 14.984 -2.428 1 96.75 162 ILE B N 1
ATOM 3800 C CA . ILE B 1 162 ? 6.938 15.055 -1.792 1 96.75 162 ILE B CA 1
ATOM 3801 C C . ILE B 1 162 ? 6.945 14.195 -0.534 1 96.75 162 ILE B C 1
ATOM 3803 O O . ILE B 1 162 ? 5.934 13.586 -0.18 1 96.75 162 ILE B O 1
ATOM 3807 N N . ALA B 1 163 ? 8.172 14.109 0.111 1 97 163 ALA B N 1
ATOM 3808 C CA . ALA B 1 163 ? 8.305 13.258 1.292 1 97 163 ALA B CA 1
ATOM 3809 C C . ALA B 1 163 ? 7.316 13.688 2.381 1 97 163 ALA B C 1
ATOM 3811 O O . ALA B 1 163 ? 7.129 14.883 2.625 1 97 163 ALA B O 1
ATOM 3812 N N . ASN B 1 164 ? 6.676 12.695 2.947 1 93.75 164 ASN B N 1
ATOM 3813 C CA . ASN B 1 164 ? 5.867 12.992 4.121 1 93.75 164 ASN B CA 1
ATOM 3814 C C . ASN B 1 164 ? 6.734 13.188 5.363 1 93.75 164 ASN B C 1
ATOM 3816 O O . ASN B 1 164 ? 7.953 13.008 5.309 1 93.75 164 ASN B O 1
ATOM 3820 N N . ARG B 1 165 ? 6.141 13.57 6.395 1 91.25 165 ARG B N 1
ATOM 3821 C CA . ARG B 1 165 ? 6.879 13.953 7.594 1 91.25 165 ARG B CA 1
ATOM 3822 C C . ARG B 1 165 ? 7.766 12.812 8.078 1 91.25 165 ARG B C 1
ATOM 3824 O O . ARG B 1 165 ? 8.953 13.008 8.359 1 91.25 165 ARG B O 1
ATOM 3831 N N . ARG B 1 166 ? 7.211 11.656 8.188 1 89.19 166 ARG B N 1
ATOM 3832 C CA . ARG B 1 166 ? 7.945 10.508 8.703 1 89.19 166 ARG B CA 1
ATOM 3833 C C . ARG B 1 166 ? 9.172 10.211 7.848 1 89.19 166 ARG B C 1
ATOM 3835 O O . ARG B 1 166 ? 10.273 10.031 8.367 1 89.19 166 ARG B O 1
ATOM 3842 N N . HIS B 1 167 ? 8.852 10.125 6.578 1 94.94 167 HIS B N 1
ATOM 3843 C CA . HIS B 1 167 ? 9.953 9.82 5.664 1 94.94 167 HIS B CA 1
ATOM 3844 C C . HIS B 1 167 ? 10.984 10.938 5.656 1 94.94 167 HIS B C 1
ATOM 3846 O O . HIS B 1 167 ? 12.188 10.68 5.605 1 94.94 167 HIS B O 1
ATOM 3852 N N . LEU B 1 168 ? 10.57 12.133 5.676 1 96.38 168 LEU B N 1
ATOM 3853 C CA . LEU B 1 168 ? 11.453 13.289 5.746 1 96.38 168 LEU B CA 1
ATOM 3854 C C . LEU B 1 168 ? 12.406 13.18 6.93 1 96.38 168 LEU B C 1
ATOM 3856 O O . LEU B 1 168 ? 13.617 13.344 6.77 1 96.38 168 LEU B O 1
ATOM 3860 N N . LEU B 1 169 ? 11.883 12.867 8.023 1 93.75 169 LEU B N 1
ATOM 3861 C CA . LEU B 1 169 ? 12.68 12.797 9.242 1 93.75 169 LEU B CA 1
ATOM 3862 C C . LEU B 1 169 ? 13.641 11.609 9.188 1 93.75 169 LEU B C 1
ATOM 3864 O O . LEU B 1 169 ? 14.766 11.703 9.688 1 93.75 169 LEU B O 1
ATOM 3868 N N . THR B 1 170 ? 13.234 10.539 8.625 1 95 170 THR B N 1
ATOM 3869 C CA . THR B 1 170 ? 14.109 9.383 8.453 1 95 170 THR B CA 1
ATOM 3870 C C . THR B 1 170 ? 15.312 9.742 7.594 1 95 170 THR B C 1
ATOM 3872 O O . THR B 1 170 ? 16.453 9.445 7.961 1 95 170 THR B O 1
ATOM 3875 N N . LEU B 1 171 ? 15.039 10.383 6.512 1 95.62 171 LEU B N 1
ATOM 3876 C CA . LEU B 1 171 ? 16.109 10.812 5.625 1 95.62 171 LEU B CA 1
ATOM 3877 C C . LEU B 1 171 ? 17.031 11.82 6.316 1 95.62 171 LEU B C 1
ATOM 3879 O O . LEU B 1 171 ? 18.25 11.742 6.199 1 95.62 171 LEU B O 1
ATOM 3883 N N . ALA B 1 172 ? 16.391 12.711 6.973 1 95.62 172 ALA B N 1
ATOM 3884 C CA . ALA B 1 172 ? 17.141 13.766 7.645 1 95.62 172 ALA B CA 1
ATOM 3885 C C . ALA B 1 172 ? 18.047 13.188 8.727 1 95.62 172 ALA B C 1
ATOM 3887 O O . ALA B 1 172 ? 19.203 13.625 8.883 1 95.62 172 ALA B O 1
ATOM 3888 N N . GLU B 1 173 ? 17.531 12.266 9.492 1 94.38 173 GLU B N 1
ATOM 3889 C CA . GLU B 1 173 ? 18.297 11.656 10.562 1 94.38 173 GLU B CA 1
ATOM 3890 C C . GLU B 1 173 ? 19.547 10.961 10.016 1 94.38 173 GLU B C 1
ATOM 3892 O O . GLU B 1 173 ? 20.625 11.078 10.594 1 94.38 173 GLU B O 1
ATOM 3897 N N . ARG B 1 174 ? 19.406 10.227 8.953 1 93.75 174 ARG B N 1
ATOM 3898 C CA . ARG B 1 174 ? 20.531 9.555 8.312 1 93.75 174 ARG B CA 1
ATOM 3899 C C . ARG B 1 174 ? 21.609 10.555 7.883 1 93.75 174 ARG B C 1
ATOM 3901 O O . ARG B 1 174 ? 22.781 10.359 8.148 1 93.75 174 ARG B O 1
ATOM 3908 N N . GLU B 1 175 ? 21.141 11.586 7.258 1 91.94 175 GLU B N 1
ATOM 3909 C CA . GLU B 1 175 ? 22.078 12.617 6.789 1 91.94 175 GLU B CA 1
ATOM 3910 C C . GLU B 1 175 ? 22.703 13.359 7.961 1 91.94 175 GLU B C 1
ATOM 3912 O O . GLU B 1 175 ? 23.875 13.742 7.902 1 91.94 175 GLU B O 1
ATOM 3917 N N . PHE B 1 176 ? 21.953 13.578 8.945 1 90.75 176 PHE B N 1
ATOM 3918 C CA . PHE B 1 176 ? 22.422 14.281 10.125 1 90.75 176 PHE B CA 1
ATOM 3919 C C . PHE B 1 176 ? 23.531 13.492 10.82 1 90.75 176 PHE B C 1
ATOM 3921 O O . PHE B 1 176 ? 24.516 14.07 11.289 1 90.75 176 PHE B O 1
ATOM 3928 N N . GLN B 1 177 ? 23.375 12.219 10.906 1 90.44 177 GLN B N 1
ATOM 3929 C CA . GLN B 1 177 ? 24.391 11.367 11.5 1 90.44 177 GLN B CA 1
ATOM 3930 C C . GLN B 1 177 ? 25.703 11.453 10.703 1 90.44 177 GLN B C 1
ATOM 3932 O O . GLN B 1 177 ? 26.781 11.5 11.289 1 90.44 177 GLN B O 1
ATOM 3937 N N . ARG B 1 178 ? 25.547 11.484 9.469 1 87.88 178 ARG B N 1
ATOM 3938 C CA . ARG B 1 178 ? 26.719 11.625 8.609 1 87.88 178 ARG B CA 1
ATOM 3939 C C . ARG B 1 178 ? 27.391 12.977 8.828 1 87.88 178 ARG B C 1
ATOM 3941 O O . ARG B 1 178 ? 28.625 13.055 8.93 1 87.88 178 ARG B O 1
ATOM 3948 N N . THR B 1 179 ? 26.609 13.961 8.859 1 84.44 179 THR B N 1
ATOM 3949 C CA . THR B 1 179 ? 27.078 15.328 9.086 1 84.44 179 THR B CA 1
ATOM 3950 C C . THR B 1 179 ? 27.797 15.43 10.43 1 84.44 179 THR B C 1
ATOM 3952 O O . THR B 1 179 ? 28.859 16.062 10.523 1 84.44 179 THR B O 1
ATOM 3955 N N . HIS B 1 180 ? 27.203 14.805 11.383 1 84.31 180 HIS B N 1
ATOM 3956 C CA . HIS B 1 180 ? 27.75 14.836 12.727 1 84.31 180 HIS B CA 1
ATOM 3957 C C . HIS B 1 180 ? 29.109 14.125 12.781 1 84.31 180 HIS B C 1
ATOM 3959 O O . HIS B 1 180 ? 30.031 14.594 13.445 1 84.31 180 HIS B O 1
ATOM 3965 N N . ARG B 1 181 ? 29.219 13.086 12.078 1 85.38 181 ARG B N 1
ATOM 3966 C CA . ARG B 1 181 ? 30.438 12.281 12.062 1 85.38 181 ARG B CA 1
ATOM 3967 C C . ARG B 1 181 ? 31.594 13.039 11.398 1 85.38 181 ARG B C 1
ATOM 3969 O O . ARG B 1 181 ? 32.75 12.953 11.844 1 85.38 181 ARG B O 1
ATOM 3976 N N . TYR B 1 182 ? 31.312 13.875 10.438 1 86.38 182 TYR B N 1
ATOM 3977 C CA . TYR B 1 182 ? 32.375 14.508 9.656 1 86.38 182 TYR B CA 1
ATOM 3978 C C . TYR B 1 182 ? 32.438 16 9.922 1 86.38 182 TYR B C 1
ATOM 3980 O O . TYR B 1 182 ? 33.219 16.719 9.32 1 86.38 182 TYR B O 1
ATOM 3988 N N . ASN B 1 183 ? 31.531 16.531 10.695 1 85.25 183 ASN B N 1
ATOM 3989 C CA . ASN B 1 183 ? 31.469 17.922 11.094 1 85.25 183 ASN B CA 1
ATOM 3990 C C . ASN B 1 183 ? 31.266 18.844 9.891 1 85.25 183 ASN B C 1
ATOM 3992 O O . ASN B 1 183 ? 31.969 19.844 9.727 1 85.25 183 ASN B O 1
ATOM 3996 N N . ASN B 1 184 ? 30.438 18.375 9.039 1 88.31 184 ASN B N 1
ATOM 3997 C CA . ASN B 1 184 ? 30.062 19.156 7.867 1 88.31 184 ASN B CA 1
ATOM 3998 C C . ASN B 1 184 ? 28.969 20.172 8.195 1 88.31 184 ASN B C 1
ATOM 4000 O O . ASN B 1 184 ? 28.203 19.984 9.148 1 88.31 184 ASN B O 1
ATOM 4004 N N . PRO B 1 185 ? 29 21.281 7.488 1 90.25 185 PRO B N 1
ATOM 4005 C CA . PRO B 1 185 ? 27.875 22.219 7.691 1 90.25 185 PRO B CA 1
ATOM 4006 C C . PRO B 1 185 ? 26.531 21.609 7.293 1 90.25 185 PRO B C 1
ATOM 4008 O O . PRO B 1 185 ? 26.469 20.766 6.398 1 90.25 185 PRO B O 1
ATOM 4011 N N . PHE B 1 186 ? 25.531 22.031 7.992 1 93 186 PHE B N 1
ATOM 4012 C CA . PHE B 1 186 ? 24.156 21.531 7.809 1 93 186 PHE B CA 1
ATOM 4013 C C . PHE B 1 186 ? 23.141 22.609 8.164 1 93 186 PHE B C 1
ATOM 4015 O O . PHE B 1 186 ? 23.234 23.219 9.234 1 93 186 PHE B O 1
ATOM 4022 N N . SER B 1 187 ? 22.25 22.922 7.188 1 95.94 187 SER B N 1
ATOM 4023 C CA . SER B 1 187 ? 21.25 23.953 7.434 1 95.94 187 SER B CA 1
ATOM 4024 C C . SER B 1 187 ? 19.828 23.406 7.25 1 95.94 187 SER B C 1
ATOM 4026 O O . SER B 1 187 ? 19.625 22.422 6.547 1 95.94 187 SER B O 1
ATOM 4028 N N . VAL B 1 188 ? 18.875 24.047 7.93 1 97.19 188 VAL B N 1
ATOM 4029 C CA . VAL B 1 188 ? 17.469 23.656 7.891 1 97.19 188 VAL B CA 1
ATOM 4030 C C . VAL B 1 188 ? 16.609 24.875 7.547 1 97.19 188 VAL B C 1
ATOM 4032 O O . VAL B 1 188 ? 16.797 25.953 8.102 1 97.19 188 VAL B O 1
ATOM 4035 N N . LEU B 1 189 ? 15.711 24.688 6.578 1 98.38 189 LEU B N 1
ATOM 4036 C CA . LEU B 1 189 ? 14.703 25.703 6.25 1 98.38 189 LEU B CA 1
ATOM 4037 C C . LEU B 1 189 ? 13.312 25.219 6.66 1 98.38 189 LEU B C 1
ATOM 4039 O O . LEU B 1 189 ? 12.875 24.156 6.25 1 98.38 189 LEU B O 1
ATOM 4043 N N . MET B 1 190 ? 12.68 25.984 7.434 1 97.88 190 MET B N 1
ATOM 4044 C CA . MET B 1 190 ? 11.258 25.781 7.719 1 97.88 190 MET B CA 1
ATOM 4045 C C . MET B 1 190 ? 10.406 26.781 6.953 1 97.88 190 MET B C 1
ATOM 4047 O O . MET B 1 190 ? 10.57 28 7.117 1 97.88 190 MET B O 1
ATOM 4051 N N . ILE B 1 191 ? 9.5 26.266 6.184 1 98.25 191 ILE B N 1
ATOM 4052 C CA . ILE B 1 191 ? 8.727 27.109 5.277 1 98.25 191 ILE B CA 1
ATOM 4053 C C . ILE B 1 191 ? 7.242 27.016 5.633 1 98.25 191 ILE B C 1
ATOM 4055 O O . ILE B 1 191 ? 6.727 25.922 5.887 1 98.25 191 ILE B O 1
ATOM 4059 N N . ASP B 1 192 ? 6.578 28.062 5.633 1 97.38 192 ASP B N 1
ATOM 4060 C CA . ASP B 1 192 ? 5.145 28.125 5.895 1 97.38 192 ASP B CA 1
ATOM 4061 C C . ASP B 1 192 ? 4.441 29.062 4.926 1 97.38 192 ASP B C 1
ATOM 4063 O O . ASP B 1 192 ? 4.945 30.156 4.645 1 97.38 192 ASP B O 1
ATOM 4067 N N . ILE B 1 193 ? 3.311 28.703 4.48 1 97.25 193 ILE B N 1
ATOM 4068 C CA . ILE B 1 193 ? 2.529 29.562 3.602 1 97.25 193 ILE B CA 1
ATOM 4069 C C . ILE B 1 193 ? 1.838 30.641 4.422 1 97.25 193 ILE B C 1
ATOM 4071 O O . ILE B 1 193 ? 1.115 30.344 5.375 1 97.25 193 ILE B O 1
ATOM 4075 N N . ASP B 1 194 ? 2.051 31.906 3.986 1 97.19 194 ASP B N 1
ATOM 4076 C CA . ASP B 1 194 ? 1.468 33.031 4.699 1 97.19 194 ASP B CA 1
ATOM 4077 C C . ASP B 1 194 ? -0.045 33.094 4.5 1 97.19 194 ASP B C 1
ATOM 4079 O O . ASP B 1 194 ? -0.53 33.031 3.369 1 97.19 194 ASP B O 1
ATOM 4083 N N . HIS B 1 195 ? -0.755 33.188 5.637 1 94.31 195 HIS B N 1
ATOM 4084 C CA . HIS B 1 195 ? -2.203 33.375 5.645 1 94.31 195 HIS B CA 1
ATOM 4085 C C . HIS B 1 195 ? -2.896 32.219 4.887 1 94.31 195 HIS B C 1
ATOM 4087 O O . HIS B 1 195 ? -3.777 32.5 4.062 1 94.31 195 HIS B O 1
ATOM 4093 N N . PHE B 1 196 ? -2.512 31.109 5.117 1 93.31 196 PHE B N 1
ATOM 4094 C CA . PHE B 1 196 ? -3.061 29.969 4.395 1 93.31 196 PHE B CA 1
ATOM 4095 C C . PHE B 1 196 ? -4.547 29.812 4.684 1 93.31 196 PHE B C 1
ATOM 4097 O O . PHE B 1 196 ? -5.328 29.484 3.787 1 93.31 196 PHE B O 1
ATOM 4104 N N . LYS B 1 197 ? -4.883 29.906 5.91 1 86.06 197 LYS B N 1
ATOM 4105 C CA . LYS B 1 197 ? -6.297 29.812 6.262 1 86.06 197 LYS B CA 1
ATOM 4106 C C . LYS B 1 197 ? -7.129 30.812 5.465 1 86.06 197 LYS B C 1
ATOM 4108 O O . LYS B 1 197 ? -8.25 30.5 5.047 1 86.06 197 LYS B O 1
ATOM 4113 N N . LEU B 1 198 ? -6.629 31.969 5.348 1 89.38 198 LEU B N 1
ATOM 4114 C CA . LEU B 1 198 ? -7.336 33 4.59 1 89.38 198 LEU B CA 1
ATOM 4115 C C . LEU B 1 198 ? -7.508 32.594 3.135 1 89.38 198 LEU B C 1
ATOM 4117 O O . LEU B 1 198 ? -8.516 32.906 2.506 1 89.38 198 LEU B O 1
ATOM 4121 N N . ILE B 1 199 ? -6.555 31.969 2.6 1 91.44 199 ILE B N 1
ATOM 4122 C CA . ILE B 1 199 ? -6.652 31.453 1.239 1 91.44 199 ILE B CA 1
ATOM 4123 C C . ILE B 1 199 ? -7.805 30.453 1.151 1 91.44 199 ILE B C 1
ATOM 4125 O O . ILE B 1 199 ? -8.648 30.547 0.256 1 91.44 199 ILE B O 1
ATOM 4129 N N . ASN B 1 200 ? -7.871 29.562 2.053 1 86.06 200 ASN B N 1
ATOM 4130 C CA . ASN B 1 200 ? -8.945 28.578 2.084 1 86.06 200 ASN B CA 1
ATOM 4131 C C . ASN B 1 200 ? -10.312 29.234 2.258 1 86.06 200 ASN B C 1
ATOM 4133 O O . ASN B 1 200 ? -11.273 28.859 1.591 1 86.06 200 ASN B O 1
ATOM 4137 N N . ASP B 1 201 ? -10.32 30.172 3.107 1 82.94 201 ASP B N 1
ATOM 4138 C CA . ASP B 1 201 ? -11.57 30.844 3.434 1 82.94 201 ASP B CA 1
ATOM 4139 C C . ASP B 1 201 ? -12.102 31.641 2.236 1 82.94 201 ASP B C 1
ATOM 4141 O O . ASP B 1 201 ? -13.305 31.672 1.99 1 82.94 201 ASP B O 1
ATOM 4145 N N . ASN B 1 202 ? -11.242 32.25 1.598 1 87.25 202 ASN B N 1
ATOM 4146 C CA . ASN B 1 202 ? -11.633 33.156 0.524 1 87.25 202 ASN B CA 1
ATOM 4147 C C . ASN B 1 202 ? -11.891 32.406 -0.778 1 87.25 202 ASN B C 1
ATOM 4149 O O . ASN B 1 202 ? -12.758 32.781 -1.561 1 87.25 202 ASN B O 1
ATOM 4153 N N . TYR B 1 203 ? -11.133 31.375 -0.957 1 87.88 203 TYR B N 1
ATOM 4154 C CA . TYR B 1 203 ? -11.18 30.797 -2.291 1 87.88 203 TYR B CA 1
ATOM 4155 C C . TYR B 1 203 ? -11.562 29.312 -2.229 1 87.88 203 TYR B C 1
ATOM 4157 O O . TYR B 1 203 ? -11.758 28.672 -3.264 1 87.88 203 TYR B O 1
ATOM 4165 N N . GLY B 1 204 ? -11.594 28.797 -1.108 1 83.19 204 GLY B N 1
ATOM 4166 C CA . GLY B 1 204 ? -11.953 27.406 -0.947 1 83.19 204 GLY B CA 1
ATOM 4167 C C . GLY B 1 204 ? -10.758 26.5 -0.71 1 83.19 204 GLY B C 1
ATOM 4168 O O . GLY B 1 204 ? -9.625 26.859 -1.067 1 83.19 204 GLY B O 1
ATOM 4169 N N . HIS B 1 205 ? -11.008 25.281 -0.231 1 82.19 205 HIS B N 1
ATOM 4170 C CA . HIS B 1 205 ? -9.953 24.344 0.132 1 82.19 205 HIS B CA 1
ATOM 4171 C C . HIS B 1 205 ? -9.242 23.797 -1.106 1 82.19 205 HIS B C 1
ATOM 4173 O O . HIS B 1 205 ? -8.07 23.438 -1.043 1 82.19 205 HIS B O 1
ATOM 4179 N N . ASN B 1 206 ? -9.93 23.75 -2.16 1 85.44 206 ASN B N 1
ATOM 4180 C CA . ASN B 1 206 ? -9.305 23.297 -3.396 1 85.44 206 ASN B CA 1
ATOM 4181 C C . ASN B 1 206 ? -8.164 24.234 -3.822 1 85.44 206 ASN B C 1
ATOM 4183 O O . ASN B 1 206 ? -7.137 23.766 -4.312 1 85.44 206 ASN B O 1
ATOM 4187 N N . ILE B 1 207 ? -8.43 25.422 -3.633 1 89.94 207 ILE B N 1
ATOM 4188 C CA . ILE B 1 207 ? -7.406 26.391 -3.98 1 89.94 207 ILE B CA 1
ATOM 4189 C C . ILE B 1 207 ? -6.262 26.328 -2.975 1 89.94 207 ILE B C 1
ATOM 4191 O O . ILE B 1 207 ? -5.094 26.484 -3.338 1 89.94 207 ILE B O 1
ATOM 4195 N N . GLY B 1 208 ? -6.609 26.062 -1.748 1 93.06 208 GLY B N 1
ATOM 4196 C CA . GLY B 1 208 ? -5.574 25.797 -0.764 1 93.06 208 GLY B CA 1
ATOM 4197 C C . GLY B 1 208 ? -4.688 24.625 -1.142 1 93.06 208 GLY B C 1
ATOM 4198 O O . GLY B 1 208 ? -3.461 24.703 -1.03 1 93.06 208 GLY B O 1
ATOM 4199 N N . ASP B 1 209 ? -5.285 23.656 -1.643 1 91.5 209 ASP B N 1
ATOM 4200 C CA . ASP B 1 209 ? -4.539 22.484 -2.104 1 91.5 209 ASP B CA 1
ATOM 4201 C C . ASP B 1 209 ? -3.609 22.844 -3.258 1 91.5 209 ASP B C 1
ATOM 4203 O O . ASP B 1 209 ? -2.469 22.391 -3.312 1 91.5 209 ASP B O 1
ATOM 4207 N N . GLU B 1 210 ? -4.121 23.578 -4.086 1 94.56 210 GLU B N 1
ATOM 4208 C CA . GLU B 1 210 ? -3.314 24.016 -5.219 1 94.56 210 GLU B CA 1
ATOM 4209 C C . GLU B 1 210 ? -2.121 24.859 -4.758 1 94.56 210 GLU B C 1
ATOM 4211 O O . GLU B 1 210 ? -1.025 24.734 -5.312 1 94.56 210 GLU B O 1
ATOM 4216 N N . ALA B 1 211 ? -2.377 25.656 -3.812 1 96.19 211 ALA B N 1
ATOM 4217 C CA . ALA B 1 211 ? -1.298 26.469 -3.25 1 96.19 211 ALA B CA 1
ATOM 4218 C C . ALA B 1 211 ? -0.193 25.594 -2.678 1 96.19 211 ALA B C 1
ATOM 4220 O O . ALA B 1 211 ? 0.993 25.844 -2.898 1 96.19 211 ALA B O 1
ATOM 4221 N N . LEU B 1 212 ? -0.608 24.594 -1.991 1 96.56 212 LEU B N 1
ATOM 4222 C CA . LEU B 1 212 ? 0.343 23.656 -1.407 1 96.56 212 LEU B CA 1
ATOM 4223 C C . LEU B 1 212 ? 1.148 22.953 -2.494 1 96.56 212 LEU B C 1
ATOM 4225 O O . LEU B 1 212 ? 2.365 22.797 -2.363 1 96.56 212 LEU B O 1
ATOM 4229 N N . LYS B 1 213 ? 0.524 22.578 -3.574 1 96.81 213 LYS B N 1
ATOM 4230 C CA . LYS B 1 213 ? 1.186 21.906 -4.688 1 96.81 213 LYS B CA 1
ATOM 4231 C C . LYS B 1 213 ? 2.207 22.812 -5.355 1 96.81 213 LYS B C 1
ATOM 4233 O O . LYS B 1 213 ? 3.326 22.391 -5.652 1 96.81 213 LYS B O 1
ATOM 4238 N N . ILE B 1 214 ? 1.798 23.984 -5.535 1 95.44 214 ILE B N 1
ATOM 4239 C CA . ILE B 1 214 ? 2.668 24.953 -6.18 1 95.44 214 ILE B CA 1
ATOM 4240 C C . ILE B 1 214 ? 3.891 25.219 -5.305 1 95.44 214 ILE B C 1
ATOM 4242 O O . ILE B 1 214 ? 5.02 25.266 -5.801 1 95.44 214 ILE B O 1
ATOM 4246 N N . MET B 1 215 ? 3.609 25.406 -4.078 1 95.81 215 MET B N 1
ATOM 4247 C CA . MET B 1 215 ? 4.703 25.594 -3.127 1 95.81 215 MET B CA 1
ATOM 4248 C C . MET B 1 215 ? 5.699 24.453 -3.213 1 95.81 215 MET B C 1
ATOM 4250 O O . MET B 1 215 ? 6.91 24.672 -3.266 1 95.81 215 MET B O 1
ATOM 4254 N N . ALA B 1 216 ? 5.227 23.266 -3.254 1 97.75 216 ALA B N 1
ATOM 4255 C CA . ALA B 1 216 ? 6.078 22.078 -3.314 1 97.75 216 ALA B CA 1
ATOM 4256 C C . ALA B 1 216 ? 6.855 22.031 -4.625 1 97.75 216 ALA B C 1
ATOM 4258 O O . ALA B 1 216 ? 8.07 21.828 -4.625 1 97.75 216 ALA B O 1
ATOM 4259 N N . ASP B 1 217 ? 6.211 22.297 -5.707 1 97.38 217 ASP B N 1
ATOM 4260 C CA . ASP B 1 217 ? 6.816 22.219 -7.031 1 97.38 217 ASP B CA 1
ATOM 4261 C C . ASP B 1 217 ? 7.922 23.266 -7.191 1 97.38 217 ASP B C 1
ATOM 4263 O O . ASP B 1 217 ? 9.016 22.953 -7.676 1 97.38 217 ASP B O 1
ATOM 4267 N N . VAL B 1 218 ? 7.629 24.406 -6.789 1 97.31 218 VAL B N 1
ATOM 4268 C CA . VAL B 1 218 ? 8.586 25.5 -6.902 1 97.31 218 VAL B CA 1
ATOM 4269 C C . VAL B 1 218 ? 9.812 25.203 -6.047 1 97.31 218 VAL B C 1
ATOM 4271 O O . VAL B 1 218 ? 10.945 25.438 -6.48 1 97.31 218 VAL B O 1
ATOM 4274 N N . THR B 1 219 ? 9.594 24.734 -4.914 1 98.25 219 THR B N 1
ATOM 4275 C CA . THR B 1 219 ? 10.695 24.453 -3.998 1 98.25 219 THR B CA 1
ATOM 4276 C C . THR B 1 219 ? 11.57 23.344 -4.535 1 98.25 219 THR B C 1
ATOM 4278 O O . THR B 1 219 ? 12.805 23.438 -4.5 1 98.25 219 THR B O 1
ATOM 4281 N N . VAL B 1 220 ? 10.961 22.312 -5.074 1 97.69 220 VAL B N 1
ATOM 4282 C CA . VAL B 1 220 ? 11.703 21.203 -5.645 1 97.69 220 VAL B CA 1
ATOM 4283 C C . VAL B 1 220 ? 12.641 21.703 -6.742 1 97.69 220 VAL B C 1
ATOM 4285 O O . VAL B 1 220 ? 13.797 21.297 -6.82 1 97.69 220 VAL B O 1
ATOM 4288 N N . ASN B 1 221 ? 12.156 22.578 -7.496 1 96.44 221 ASN B N 1
ATOM 4289 C CA . ASN B 1 221 ? 12.906 23.094 -8.633 1 96.44 221 ASN B CA 1
ATOM 4290 C C . ASN B 1 221 ? 14.062 23.984 -8.188 1 96.44 221 ASN B C 1
ATOM 4292 O O . ASN B 1 221 ? 14.992 24.234 -8.961 1 96.44 221 ASN B O 1
ATOM 4296 N N . ALA B 1 222 ? 14.016 24.406 -6.969 1 96.31 222 ALA B N 1
ATOM 4297 C CA . ALA B 1 222 ? 15.039 25.312 -6.457 1 96.31 222 ALA B CA 1
ATOM 4298 C C . ALA B 1 222 ? 16.109 24.547 -5.691 1 96.31 222 ALA B C 1
ATOM 4300 O O . ALA B 1 222 ? 17.109 25.125 -5.258 1 96.31 222 ALA B O 1
ATOM 4301 N N . LEU B 1 223 ? 15.945 23.25 -5.516 1 97.19 223 LEU B N 1
ATOM 4302 C CA . LEU B 1 223 ? 16.812 22.453 -4.648 1 97.19 223 LEU B CA 1
ATOM 4303 C C . LEU B 1 223 ? 17.719 21.547 -5.473 1 97.19 223 LEU B C 1
ATOM 4305 O O . LEU B 1 223 ? 17.422 21.25 -6.633 1 97.19 223 LEU B O 1
ATOM 4309 N N . ARG B 1 224 ? 18.859 21.094 -4.852 1 94.38 224 ARG B N 1
ATOM 4310 C CA . ARG B 1 224 ? 19.719 20.062 -5.414 1 94.38 224 ARG B CA 1
ATOM 4311 C C . ARG B 1 224 ? 19.172 18.672 -5.137 1 94.38 224 ARG B C 1
ATOM 4313 O O . ARG B 1 224 ? 18.312 18.484 -4.277 1 94.38 224 ARG B O 1
ATOM 4320 N N . LYS B 1 225 ? 19.734 17.719 -5.793 1 93.38 225 LYS B N 1
ATOM 4321 C CA . LYS B 1 225 ? 19.312 16.328 -5.641 1 93.38 225 LYS B CA 1
ATOM 4322 C C . LYS B 1 225 ? 19.609 15.812 -4.234 1 93.38 225 LYS B C 1
ATOM 4324 O O . LYS B 1 225 ? 18.875 14.977 -3.707 1 93.38 225 LYS B O 1
ATOM 4329 N N . VAL B 1 226 ? 20.625 16.281 -3.613 1 93.88 226 VAL B N 1
ATOM 4330 C CA . VAL B 1 226 ? 21.078 15.781 -2.32 1 93.88 226 VAL B CA 1
ATOM 4331 C C . VAL B 1 226 ? 20.266 16.422 -1.202 1 93.88 226 VAL B C 1
ATOM 4333 O O . VAL B 1 226 ? 20.312 15.984 -0.053 1 93.88 226 VAL B O 1
ATOM 4336 N N . ASP B 1 227 ? 19.578 17.562 -1.517 1 97.31 227 ASP B N 1
ATOM 4337 C CA . ASP B 1 227 ? 18.75 18.219 -0.513 1 97.31 227 ASP B CA 1
ATOM 4338 C C . ASP B 1 227 ? 17.531 17.375 -0.168 1 97.31 227 ASP B C 1
ATOM 4340 O O . ASP B 1 227 ? 17.047 16.594 -1 1 97.31 227 ASP B O 1
ATOM 4344 N N . ILE B 1 228 ? 17.125 17.5 1.069 1 97.94 228 ILE B N 1
ATOM 4345 C CA . ILE B 1 228 ? 16 16.703 1.562 1 97.94 228 ILE B CA 1
ATOM 4346 C C . ILE B 1 228 ? 14.805 17.609 1.814 1 97.94 228 ILE B C 1
ATOM 4348 O O . ILE B 1 228 ? 14.883 18.531 2.623 1 97.94 228 ILE B O 1
ATOM 4352 N N . PHE B 1 229 ? 13.758 17.359 1.124 1 98.38 229 PHE B N 1
ATOM 4353 C CA . PHE B 1 229 ? 12.578 18.219 1.148 1 98.38 229 PHE B CA 1
ATOM 4354 C C . PHE B 1 229 ? 11.32 17.406 1.416 1 98.38 229 PHE B C 1
ATOM 4356 O O . PHE B 1 229 ? 11.148 16.312 0.875 1 98.38 229 PHE B O 1
ATOM 4363 N N . GLY B 1 230 ? 10.469 17.922 2.326 1 98.06 230 GLY B N 1
ATOM 4364 C CA . GLY B 1 230 ? 9.227 17.219 2.623 1 98.06 230 GLY B CA 1
ATOM 4365 C C . GLY B 1 230 ? 8.203 18.094 3.311 1 98.06 230 GLY B C 1
ATOM 4366 O O . GLY B 1 230 ? 8.5 19.219 3.711 1 98.06 230 GLY B O 1
ATOM 4367 N N . ARG B 1 231 ? 6.992 17.625 3.342 1 95.69 231 ARG B N 1
ATOM 4368 C CA . ARG B 1 231 ? 5.902 18.297 4.039 1 95.69 231 ARG B CA 1
ATOM 4369 C C . ARG B 1 231 ? 5.879 17.922 5.516 1 95.69 231 ARG B C 1
ATOM 4371 O O . ARG B 1 231 ? 5.824 16.734 5.855 1 95.69 231 ARG B O 1
ATOM 4378 N N . PHE B 1 232 ? 5.953 18.844 6.383 1 91.62 232 PHE B N 1
ATOM 4379 C CA . PHE B 1 232 ? 6.141 18.625 7.812 1 91.62 232 PHE B CA 1
ATOM 4380 C C . PHE B 1 232 ? 4.816 18.734 8.555 1 91.62 232 PHE B C 1
ATOM 4382 O O . PHE B 1 232 ? 4.621 18.094 9.586 1 91.62 232 PHE B O 1
ATOM 4389 N N . GLY B 1 233 ? 3.949 19.516 8.078 1 86.75 233 GLY B N 1
ATOM 4390 C CA . GLY B 1 233 ? 2.627 19.75 8.633 1 86.75 233 GLY B CA 1
ATOM 4391 C C . GLY B 1 233 ? 1.596 20.125 7.582 1 86.75 233 GLY B C 1
ATOM 4392 O O . GLY B 1 233 ? 1.743 19.766 6.41 1 86.75 233 GLY B O 1
ATOM 4393 N N . GLY B 1 234 ? 0.476 20.656 8.062 1 85.81 234 GLY B N 1
ATOM 4394 C CA . GLY B 1 234 ? -0.559 21.031 7.117 1 85.81 234 GLY B CA 1
ATOM 4395 C C . GLY B 1 234 ? -0.058 21.984 6.039 1 85.81 234 GLY B C 1
ATOM 4396 O O . GLY B 1 234 ? -0.098 21.656 4.852 1 85.81 234 GLY B O 1
ATOM 4397 N N . GLU B 1 235 ? 0.449 23.062 6.453 1 92.69 235 GLU B N 1
ATOM 4398 C CA . GLU B 1 235 ? 0.955 24.047 5.512 1 92.69 235 GLU B CA 1
ATOM 4399 C C . GLU B 1 235 ? 2.451 24.281 5.699 1 92.69 235 GLU B C 1
ATOM 4401 O O . GLU B 1 235 ? 3.01 25.25 5.176 1 92.69 235 GLU B O 1
ATOM 4406 N N . GLU B 1 236 ? 3.041 23.422 6.438 1 93.69 236 GLU B N 1
ATOM 4407 C CA . GLU B 1 236 ? 4.453 23.578 6.777 1 93.69 236 GLU B CA 1
ATOM 4408 C C . GLU B 1 236 ? 5.316 22.578 6.008 1 93.69 236 GLU B C 1
ATOM 4410 O O . GLU B 1 236 ? 4.941 21.422 5.84 1 93.69 236 GLU B O 1
ATOM 4415 N N . PHE B 1 237 ? 6.453 23.094 5.551 1 97.81 237 PHE B N 1
ATOM 4416 C CA . PHE B 1 237 ? 7.434 22.312 4.805 1 97.81 237 PHE B CA 1
ATOM 4417 C C . PHE B 1 237 ? 8.828 22.5 5.387 1 97.81 237 PHE B C 1
ATOM 4419 O O . PHE B 1 237 ? 9.109 23.5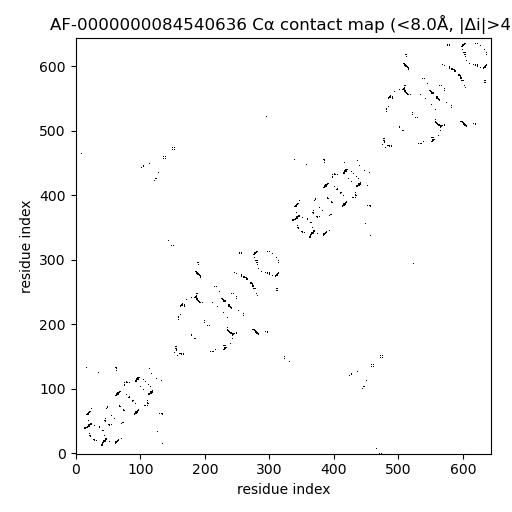16 6.027 1 97.81 237 PHE B O 1
ATOM 4426 N N . VAL B 1 238 ? 9.656 21.516 5.16 1 98.12 238 VAL B N 1
ATOM 4427 C CA . VAL B 1 238 ? 11.016 21.609 5.68 1 98.12 238 VAL B CA 1
ATOM 4428 C C . VAL B 1 238 ? 12.008 21.188 4.598 1 98.12 238 VAL B C 1
ATOM 4430 O O . VAL B 1 238 ? 11.742 20.266 3.822 1 98.12 238 VAL B O 1
ATOM 4433 N N . VAL B 1 239 ? 13.117 21.859 4.562 1 98.44 239 VAL B N 1
ATOM 4434 C CA . VAL B 1 239 ? 14.242 21.5 3.715 1 98.44 239 VAL B CA 1
ATOM 4435 C C . VAL B 1 239 ? 15.492 21.297 4.574 1 98.44 239 VAL B C 1
ATOM 4437 O O . VAL B 1 239 ? 15.836 22.156 5.387 1 98.44 239 VAL B O 1
ATOM 4440 N N . PHE B 1 240 ? 16.109 20.219 4.383 1 97.62 240 PHE B N 1
ATOM 4441 C CA . PHE B 1 240 ? 17.422 19.984 4.953 1 97.62 240 PHE B CA 1
ATOM 4442 C C . PHE B 1 240 ? 18.5 20.141 3.889 1 97.62 240 PHE B C 1
ATOM 4444 O O . PHE B 1 240 ? 18.422 19.531 2.82 1 97.62 240 PHE B O 1
ATOM 4451 N N . LEU B 1 241 ? 19.469 20.938 4.195 1 97.19 241 LEU B N 1
ATOM 4452 C CA . LEU B 1 241 ? 20.547 21.25 3.262 1 97.19 241 LEU B CA 1
ATOM 4453 C C . LEU B 1 241 ? 21.891 20.734 3.779 1 97.19 241 LEU B C 1
ATOM 4455 O O . LEU B 1 241 ? 22.594 21.438 4.512 1 97.19 241 LEU B O 1
ATOM 4459 N N . PRO B 1 242 ? 22.219 19.562 3.287 1 94.81 242 PRO B N 1
ATOM 4460 C CA . PRO B 1 242 ? 23.547 19.062 3.686 1 94.81 242 PRO B CA 1
ATOM 4461 C C . PRO B 1 242 ? 24.688 19.875 3.1 1 94.81 242 PRO B C 1
ATOM 4463 O O . PRO B 1 242 ? 24.547 20.453 2.016 1 94.81 242 PRO B O 1
ATOM 4466 N N . GLU B 1 243 ? 25.734 19.969 3.826 1 92.56 243 GLU B N 1
ATOM 4467 C CA . GLU B 1 243 ? 26.969 20.625 3.385 1 92.56 243 GLU B CA 1
ATOM 4468 C C . GLU B 1 243 ? 26.703 22.062 2.928 1 92.56 243 GLU B C 1
ATOM 4470 O O . GLU B 1 243 ? 27.172 22.484 1.871 1 92.56 243 GLU B O 1
ATOM 4475 N N . THR B 1 244 ? 25.844 22.641 3.643 1 93.88 244 THR B N 1
ATOM 4476 C CA . THR B 1 244 ? 25.438 23.984 3.275 1 93.88 244 THR B CA 1
ATOM 4477 C C . THR B 1 244 ? 25.609 24.953 4.449 1 93.88 244 THR B C 1
ATOM 4479 O O . THR B 1 244 ? 25.047 24.734 5.523 1 93.88 244 THR B O 1
ATOM 4482 N N . GLN B 1 245 ? 26.328 26.047 4.207 1 92.56 245 GLN B N 1
ATOM 4483 C CA . GLN B 1 245 ? 26.578 27.062 5.227 1 92.56 245 GLN B CA 1
ATOM 4484 C C . GLN B 1 245 ? 25.469 28.109 5.254 1 92.56 245 GLN B C 1
ATOM 4486 O O . GLN B 1 245 ? 24.562 28.094 4.402 1 92.56 245 GLN B O 1
ATOM 4491 N N . ALA B 1 246 ? 25.594 28.984 6.188 1 91.62 246 ALA B N 1
ATOM 4492 C CA . ALA B 1 246 ? 24.547 29.953 6.457 1 91.62 246 ALA B CA 1
ATOM 4493 C C . ALA B 1 246 ? 24.281 30.828 5.234 1 91.62 246 ALA B C 1
ATOM 4495 O O . ALA B 1 246 ? 23.125 31.078 4.867 1 91.62 246 ALA B O 1
ATOM 4496 N N . ASP B 1 247 ? 25.328 31.281 4.641 1 93.94 247 ASP B N 1
ATOM 4497 C CA . ASP B 1 247 ? 25.188 32.219 3.514 1 93.94 247 ASP B CA 1
ATOM 4498 C C . ASP B 1 247 ? 24.484 31.516 2.336 1 93.94 247 ASP B C 1
ATOM 4500 O O . ASP B 1 247 ? 23.594 32.094 1.711 1 93.94 247 ASP B O 1
ATOM 4504 N N . GLU B 1 248 ? 24.938 30.344 2.086 1 95.5 248 GLU B N 1
ATOM 4505 C CA . GLU B 1 248 ? 24.328 29.594 0.995 1 95.5 248 GLU B CA 1
ATOM 4506 C C . GLU B 1 248 ? 22.875 29.25 1.309 1 95.5 248 GLU B C 1
ATOM 4508 O O . GLU B 1 248 ? 22.016 29.281 0.423 1 95.5 248 GLU B O 1
ATOM 4513 N N . ALA B 1 249 ? 22.594 28.906 2.531 1 97 249 ALA B N 1
ATOM 4514 C CA . ALA B 1 249 ? 21.25 28.562 2.953 1 97 249 ALA B CA 1
ATOM 4515 C C . ALA B 1 249 ? 20.297 29.734 2.773 1 97 249 ALA B C 1
ATOM 4517 O O . ALA B 1 249 ? 19.156 29.562 2.34 1 97 249 ALA B O 1
ATOM 4518 N N . LEU B 1 250 ? 20.797 30.875 3.1 1 97.12 250 LEU B N 1
ATOM 4519 C CA . LEU B 1 250 ? 20 32.094 2.955 1 97.12 250 LEU B CA 1
ATOM 4520 C C . LEU B 1 250 ? 19.688 32.344 1.489 1 97.12 250 LEU B C 1
ATOM 4522 O O . LEU B 1 250 ? 18.578 32.781 1.16 1 97.12 250 LEU B O 1
ATOM 4526 N N . LEU B 1 251 ? 20.641 32.156 0.709 1 97.38 251 LEU B N 1
ATOM 4527 C CA . LEU B 1 251 ? 20.438 32.344 -0.723 1 97.38 251 LEU B CA 1
ATOM 4528 C C . LEU B 1 251 ? 19.359 31.406 -1.251 1 97.38 251 LEU B C 1
ATOM 4530 O O . LEU B 1 251 ? 18.5 31.812 -2.023 1 97.38 251 LEU B O 1
ATOM 4534 N N . VAL B 1 252 ? 19.469 30.156 -0.865 1 97.75 252 VAL B N 1
ATOM 4535 C CA . VAL B 1 252 ? 18.484 29.172 -1.288 1 97.75 252 VAL B CA 1
ATOM 4536 C C . VAL B 1 252 ? 17.094 29.578 -0.771 1 97.75 252 VAL B C 1
ATOM 4538 O O . VAL B 1 252 ? 16.109 29.516 -1.511 1 97.75 252 VAL B O 1
ATOM 4541 N N . ALA B 1 253 ? 16.984 29.984 0.442 1 98.5 253 ALA B N 1
ATOM 4542 C CA . ALA B 1 253 ? 15.727 30.375 1.062 1 98.5 253 ALA B CA 1
ATOM 4543 C C . ALA B 1 253 ? 15.102 31.562 0.323 1 98.5 253 ALA B C 1
ATOM 4545 O O . ALA B 1 253 ? 13.898 31.562 0.043 1 98.5 253 ALA B O 1
ATOM 4546 N N . GLU B 1 254 ? 15.938 32.5 0.04 1 98.38 254 GLU B N 1
ATOM 4547 C CA . GLU B 1 254 ? 15.445 33.656 -0.662 1 98.38 254 GLU B CA 1
ATOM 4548 C C . GLU B 1 254 ? 14.984 33.312 -2.076 1 98.38 254 GLU B C 1
ATOM 4550 O O . GLU B 1 254 ? 13.992 33.875 -2.564 1 98.38 254 GLU B O 1
ATOM 4555 N N . ARG B 1 255 ? 15.727 32.5 -2.693 1 98 255 ARG B N 1
ATOM 4556 C CA . ARG B 1 255 ? 15.336 32.031 -4.023 1 98 255 ARG B CA 1
ATOM 4557 C C . ARG B 1 255 ? 13.969 31.375 -3.99 1 98 255 ARG B C 1
ATOM 4559 O O . ARG B 1 255 ? 13.125 31.641 -4.852 1 98 255 ARG B O 1
ATOM 4566 N N . ILE B 1 256 ? 13.742 30.547 -3.041 1 98.25 256 ILE B N 1
ATOM 4567 C CA . ILE B 1 256 ? 12.469 29.859 -2.875 1 98.25 256 ILE B CA 1
ATOM 4568 C C . ILE B 1 256 ? 11.359 30.875 -2.602 1 98.25 256 ILE B C 1
ATOM 4570 O O . ILE B 1 256 ? 10.312 30.844 -3.25 1 98.25 256 ILE B O 1
ATOM 4574 N N . ARG B 1 257 ? 11.609 31.734 -1.684 1 98.38 257 ARG B N 1
ATOM 4575 C CA . ARG B 1 257 ? 10.625 32.75 -1.299 1 98.38 257 ARG B CA 1
ATOM 4576 C C . ARG B 1 257 ? 10.188 33.562 -2.504 1 98.38 257 ARG B C 1
ATOM 4578 O O . ARG B 1 257 ? 8.992 33.75 -2.746 1 98.38 257 ARG B O 1
ATOM 4585 N N . GLU B 1 258 ? 11.156 34.031 -3.23 1 98.12 258 GLU B N 1
ATOM 4586 C CA . GLU B 1 258 ? 10.891 34.875 -4.387 1 98.12 258 GLU B CA 1
ATOM 4587 C C . GLU B 1 258 ? 10.156 34.125 -5.48 1 98.12 258 GLU B C 1
ATOM 4589 O O . GLU B 1 258 ? 9.227 34.625 -6.102 1 98.12 258 GLU B O 1
ATOM 4594 N N . ALA B 1 259 ? 10.594 32.969 -5.73 1 97.88 259 ALA B N 1
ATOM 4595 C CA . ALA B 1 259 ? 9.977 32.125 -6.773 1 97.88 259 ALA B CA 1
ATOM 4596 C C . ALA B 1 259 ? 8.516 31.859 -6.461 1 97.88 259 ALA B C 1
ATOM 4598 O O . ALA B 1 259 ? 7.66 31.938 -7.348 1 97.88 259 ALA B O 1
ATOM 4599 N N . ILE B 1 260 ? 8.195 31.562 -5.25 1 97.75 260 ILE B N 1
ATOM 4600 C CA . ILE B 1 260 ? 6.824 31.281 -4.848 1 97.75 260 ILE B CA 1
ATOM 4601 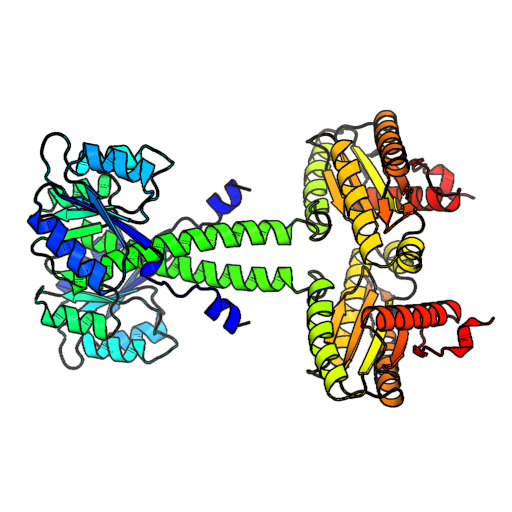C C . ILE B 1 260 ? 5.977 32.562 -4.996 1 97.75 260 ILE B C 1
ATOM 4603 O O . ILE B 1 260 ? 4.871 32.5 -5.539 1 97.75 260 ILE B O 1
ATOM 4607 N N . ALA B 1 261 ? 6.535 33.625 -4.59 1 97.12 261 ALA B N 1
ATOM 4608 C CA . ALA B 1 261 ? 5.805 34.906 -4.609 1 97.12 261 ALA B CA 1
ATOM 4609 C C . ALA B 1 261 ? 5.469 35.312 -6.039 1 97.12 261 ALA B C 1
ATOM 4611 O O . ALA B 1 261 ? 4.488 36.031 -6.273 1 97.12 261 ALA B O 1
ATOM 4612 N N . THR B 1 262 ? 6.199 34.875 -6.953 1 96.25 262 THR B N 1
ATOM 4613 C CA . THR B 1 262 ? 6.023 35.312 -8.336 1 96.25 262 THR B CA 1
ATOM 4614 C C . THR B 1 262 ? 5.227 34.281 -9.133 1 96.25 262 THR B C 1
ATOM 4616 O O . THR B 1 262 ? 4.848 34.531 -10.281 1 96.25 262 THR B O 1
ATOM 4619 N N . THR B 1 263 ? 4.992 33.156 -8.641 1 96.62 263 THR B N 1
ATOM 4620 C CA . THR B 1 263 ? 4.234 32.125 -9.344 1 96.62 263 THR B CA 1
ATOM 4621 C C . THR B 1 263 ? 2.734 32.344 -9.172 1 96.62 263 THR B C 1
ATOM 4623 O O . THR B 1 263 ? 2.229 32.344 -8.047 1 96.62 263 THR B O 1
ATOM 4626 N N . PRO B 1 264 ? 2.014 32.469 -10.211 1 95.38 264 PRO B N 1
ATOM 4627 C CA . PRO B 1 264 ? 0.58 32.75 -10.102 1 95.38 264 PRO B CA 1
ATOM 4628 C C . PRO B 1 264 ? -0.244 31.469 -9.852 1 95.38 264 PRO B C 1
ATOM 4630 O O . PRO B 1 264 ? 0.145 30.391 -10.273 1 95.38 264 PRO B O 1
ATOM 4633 N N . ILE B 1 265 ? -1.318 31.625 -9.141 1 94.31 265 ILE B N 1
ATOM 4634 C CA . ILE B 1 265 ? -2.371 30.625 -9 1 94.31 265 ILE B CA 1
ATOM 4635 C C . ILE B 1 265 ? -3.648 31.125 -9.672 1 94.31 265 ILE B C 1
ATOM 4637 O O . ILE B 1 265 ? -4.141 32.219 -9.359 1 94.31 265 ILE B O 1
ATOM 4641 N N . TYR B 1 266 ? -4.168 30.328 -10.539 1 92 266 TYR B N 1
ATOM 4642 C CA . TYR B 1 266 ? -5.344 30.734 -11.305 1 92 266 TYR B CA 1
ATOM 4643 C C . TYR B 1 266 ? -6.625 30.266 -10.625 1 92 266 TYR B C 1
ATOM 4645 O O . TYR B 1 266 ? -6.797 29.062 -10.375 1 92 266 TYR B O 1
ATOM 4653 N N . VAL B 1 267 ? -7.441 31.141 -10.305 1 89.44 267 VAL B N 1
ATOM 4654 C CA . VAL B 1 267 ? -8.742 30.875 -9.695 1 89.44 267 VAL B CA 1
ATOM 4655 C C . VAL B 1 267 ? -9.844 31.5 -10.562 1 89.44 267 VAL B C 1
ATOM 4657 O O . VAL B 1 267 ? -10.062 32.719 -10.516 1 89.44 267 VAL B O 1
ATOM 4660 N N . ASP B 1 268 ? -10.562 30.609 -11.211 1 84.56 268 ASP B N 1
ATOM 4661 C CA . ASP B 1 268 ? -11.602 31.109 -12.109 1 84.56 268 ASP B CA 1
ATOM 4662 C C . ASP B 1 268 ? -11.062 32.219 -13 1 84.56 268 ASP B C 1
ATOM 4664 O O . ASP B 1 268 ? -10.148 32 -13.797 1 84.56 268 ASP B O 1
ATOM 4668 N N . ASP B 1 269 ? -11.555 33.438 -12.789 1 85.38 269 ASP B N 1
ATOM 4669 C CA . ASP B 1 269 ? -11.156 34.531 -13.672 1 85.38 269 ASP B CA 1
ATOM 4670 C C . ASP B 1 269 ? -10.172 35.469 -12.984 1 85.38 269 ASP B C 1
ATOM 4672 O O . ASP B 1 269 ? -9.992 36.625 -13.414 1 85.38 269 ASP B O 1
ATOM 4676 N N . GLN B 1 270 ? -9.633 34.906 -11.938 1 91.06 270 GLN B N 1
ATOM 4677 C CA . GLN B 1 270 ? -8.68 35.75 -11.227 1 91.06 270 GLN B CA 1
ATOM 4678 C C . GLN B 1 270 ? -7.355 35.031 -11.008 1 91.06 270 GLN B C 1
ATOM 4680 O O . GLN B 1 270 ? -7.297 33.781 -11.102 1 91.06 270 GLN B O 1
ATOM 4685 N N . THR B 1 271 ? -6.34 35.875 -10.883 1 94 271 THR B N 1
ATOM 4686 C CA . THR B 1 271 ? -5.016 35.375 -10.531 1 94 271 THR B CA 1
ATOM 4687 C C . THR B 1 271 ? -4.621 35.812 -9.125 1 94 271 THR B C 1
ATOM 4689 O O . THR B 1 271 ? -4.727 36.969 -8.773 1 94 271 THR B O 1
ATOM 4692 N N . ILE B 1 272 ? -4.254 34.812 -8.352 1 93.25 272 ILE B N 1
ATOM 4693 C CA . ILE B 1 272 ? -3.805 35.156 -7.012 1 93.25 272 ILE B CA 1
ATOM 4694 C C . ILE B 1 272 ? -2.354 34.719 -6.82 1 93.25 272 ILE B C 1
ATOM 4696 O O . ILE B 1 272 ? -1.842 33.906 -7.582 1 93.25 272 ILE B O 1
ATOM 4700 N N . HIS B 1 273 ? -1.688 35.406 -5.797 1 95.25 273 HIS B N 1
ATOM 4701 C CA . HIS B 1 273 ? -0.325 35.062 -5.402 1 95.25 273 HIS B CA 1
ATOM 4702 C C . HIS B 1 273 ? -0.251 34.719 -3.918 1 95.25 273 HIS B C 1
ATOM 4704 O O . HIS B 1 273 ? -0.999 35.281 -3.109 1 95.25 273 HIS B O 1
ATOM 4710 N N . ILE B 1 274 ? 0.613 33.844 -3.68 1 96.19 274 ILE B N 1
ATOM 4711 C CA . ILE B 1 274 ? 0.826 33.5 -2.277 1 96.19 274 ILE B CA 1
ATOM 4712 C C . ILE B 1 274 ? 2.264 33.844 -1.879 1 96.19 274 ILE B C 1
ATOM 4714 O O . ILE B 1 274 ? 3.135 33.969 -2.74 1 96.19 274 ILE B O 1
ATOM 4718 N N . THR B 1 275 ? 2.479 34.094 -0.635 1 97.75 275 THR B N 1
ATOM 4719 C CA . THR B 1 275 ? 3.818 34.312 -0.098 1 97.75 275 THR B CA 1
ATOM 4720 C C . THR B 1 275 ? 4.121 33.281 1.005 1 97.75 275 THR B C 1
ATOM 4722 O O . THR B 1 275 ? 3.219 32.625 1.506 1 97.75 275 THR B O 1
ATOM 4725 N N . VAL B 1 276 ? 5.391 33.156 1.234 1 98.44 276 VAL B N 1
ATOM 4726 C CA . VAL B 1 276 ? 5.805 32.25 2.297 1 98.44 276 VAL B CA 1
ATOM 4727 C C . VAL B 1 276 ? 6.762 32.969 3.246 1 98.44 276 VAL B C 1
ATOM 4729 O O . VAL B 1 276 ? 7.422 33.938 2.859 1 98.44 276 VAL B O 1
ATOM 4732 N N . SER B 1 277 ? 6.789 32.5 4.449 1 98.75 277 SER B N 1
ATOM 4733 C CA . SER B 1 277 ? 7.797 32.875 5.441 1 98.75 277 SER B CA 1
ATOM 4734 C C . SER B 1 277 ? 8.734 31.703 5.727 1 98.75 277 SER B C 1
ATOM 4736 O O . SER B 1 277 ? 8.297 30.547 5.773 1 98.75 277 SER B O 1
ATOM 4738 N N . ILE B 1 278 ? 10.023 32.031 5.891 1 98.62 278 ILE B N 1
ATOM 4739 C CA . ILE B 1 278 ? 11 30.953 6.016 1 98.62 278 ILE B CA 1
ATOM 4740 C C . ILE B 1 278 ? 11.898 31.219 7.223 1 98.62 278 ILE B C 1
ATOM 4742 O O . ILE B 1 278 ? 12.445 32.312 7.375 1 98.62 278 ILE B O 1
ATOM 4746 N N . GLY B 1 279 ? 11.961 30.234 8.078 1 98.31 279 GLY B N 1
ATOM 4747 C CA . GLY B 1 279 ? 12.953 30.219 9.148 1 98.31 279 GLY B CA 1
ATOM 4748 C C . GLY B 1 279 ? 14.164 29.359 8.828 1 98.31 279 GLY B C 1
ATOM 4749 O O . GLY B 1 279 ? 14.023 28.219 8.383 1 98.31 279 GLY B O 1
ATOM 4750 N N . VAL B 1 280 ? 15.383 29.938 9.07 1 97.88 280 VAL B N 1
ATOM 4751 C CA . VAL B 1 280 ? 16.625 29.234 8.742 1 97.88 280 VAL B CA 1
ATOM 4752 C C . VAL B 1 280 ? 17.438 29 10.008 1 97.88 280 VAL B C 1
ATOM 4754 O O . VAL B 1 280 ? 17.516 29.859 10.883 1 97.88 280 VAL B O 1
ATOM 4757 N N . THR B 1 281 ? 17.906 27.781 10.086 1 95.38 281 THR B N 1
ATOM 4758 C CA . THR B 1 281 ? 18.844 27.469 11.156 1 95.38 281 THR B CA 1
ATOM 4759 C C . THR B 1 281 ? 20.062 26.734 10.602 1 95.38 281 THR B C 1
ATOM 4761 O O . THR B 1 281 ? 19.984 26.062 9.578 1 95.38 281 THR B O 1
ATOM 4764 N N . ILE B 1 282 ? 21.188 26.953 11.305 1 91 282 ILE B N 1
ATOM 4765 C CA . ILE B 1 282 ? 22.438 26.328 10.898 1 91 282 ILE B CA 1
ATOM 4766 C C . ILE B 1 282 ? 22.969 25.453 12.023 1 91 282 ILE B C 1
ATOM 4768 O O . ILE B 1 282 ? 22.906 25.828 13.195 1 91 282 ILE B O 1
ATOM 4772 N N . TYR B 1 283 ? 23.359 24.328 11.57 1 84.25 283 TYR B N 1
ATOM 4773 C CA . TYR B 1 283 ? 24.047 23.453 12.516 1 84.25 283 TYR B CA 1
ATOM 4774 C C . TYR B 1 283 ? 25.406 24.016 12.914 1 84.25 283 TYR B C 1
ATOM 4776 O O . TYR B 1 283 ? 26.25 24.281 12.062 1 84.25 283 TYR B O 1
ATOM 4784 N N . GLU B 1 284 ? 25.656 24.375 14.148 1 73.31 284 GLU B N 1
ATOM 4785 C CA . GLU B 1 284 ? 26.875 25.016 14.633 1 73.31 284 GLU B CA 1
ATOM 4786 C C . GLU B 1 284 ? 27.719 24.031 15.445 1 73.31 284 GLU B C 1
ATOM 4788 O O . GLU B 1 284 ? 28.938 24.219 15.586 1 73.31 284 GLU B O 1
ATOM 4793 N N . SER B 1 285 ? 27 23.266 16.188 1 69.56 285 SER B N 1
ATOM 4794 C CA . SER B 1 285 ? 27.797 22.516 17.141 1 69.56 285 SER B CA 1
ATOM 4795 C C . SER B 1 285 ? 27.375 21.047 17.188 1 69.56 285 SER B C 1
ATOM 4797 O O . SER B 1 285 ? 26.219 20.734 16.875 1 69.56 285 SER B O 1
ATOM 4799 N N . SER B 1 286 ? 28.281 20.25 17.672 1 65.12 286 SER B N 1
ATOM 4800 C CA . SER B 1 286 ? 28.109 18.812 17.812 1 65.12 286 SER B CA 1
ATOM 4801 C C . SER B 1 286 ? 27.016 18.469 18.828 1 65.12 286 SER B C 1
ATOM 4803 O O . SER B 1 286 ? 26.484 17.359 18.812 1 65.12 286 SER B O 1
ATOM 4805 N N . GLU B 1 287 ? 26.578 19.453 19.516 1 70.19 287 GLU B N 1
ATOM 4806 C CA . GLU B 1 287 ? 25.656 19.078 20.594 1 70.19 287 GLU B CA 1
ATOM 4807 C C . GLU B 1 287 ? 24.203 19.234 20.156 1 70.19 287 GLU B C 1
ATOM 4809 O O . GLU B 1 287 ? 23.281 18.859 20.891 1 70.19 287 GLU B O 1
ATOM 4814 N N . MET B 1 288 ? 24.078 19.547 19.016 1 80.06 288 MET B N 1
ATOM 4815 C CA . MET B 1 288 ? 22.703 19.812 18.594 1 80.06 288 MET B CA 1
ATOM 4816 C C . MET B 1 288 ? 22.062 18.547 18.031 1 80.06 288 MET B C 1
ATOM 4818 O O . MET B 1 288 ? 22.719 17.766 17.344 1 80.06 288 MET B O 1
ATOM 4822 N N . SER B 1 289 ? 20.812 18.344 18.469 1 87 289 SER B N 1
ATOM 4823 C CA . SER B 1 289 ? 20.016 17.281 17.906 1 87 289 SER B CA 1
ATOM 4824 C C . SER B 1 289 ? 19.172 17.766 16.719 1 87 289 SER B C 1
ATOM 4826 O O . SER B 1 289 ? 19 18.984 16.547 1 87 289 SER B O 1
ATOM 4828 N N . LEU B 1 290 ? 18.734 16.875 15.953 1 89.44 290 LEU B N 1
ATOM 4829 C CA . LEU B 1 290 ? 17.875 17.219 14.828 1 89.44 290 LEU B CA 1
ATOM 4830 C C . LEU B 1 290 ? 16.609 17.938 15.312 1 89.44 290 LEU B C 1
ATOM 4832 O O . LEU B 1 290 ? 16.172 18.906 14.703 1 89.44 290 LEU B O 1
ATOM 4836 N N . ASP B 1 291 ? 16.094 17.438 16.359 1 86.44 291 ASP B N 1
ATOM 4837 C CA . ASP B 1 291 ? 14.914 18.047 16.953 1 86.44 291 ASP B CA 1
ATOM 4838 C C . ASP B 1 291 ? 15.211 19.484 17.406 1 86.44 291 ASP B C 1
ATOM 4840 O O . ASP B 1 291 ? 14.359 20.375 17.266 1 86.44 291 ASP B O 1
ATOM 4844 N N . GLY B 1 292 ? 16.312 19.609 17.953 1 87 292 GLY B N 1
ATOM 4845 C CA . GLY B 1 292 ? 16.734 20.953 18.344 1 87 292 GLY B CA 1
ATOM 4846 C C . GLY B 1 292 ? 16.844 21.906 17.172 1 87 292 GLY B C 1
ATOM 4847 O O . GLY B 1 292 ? 16.406 23.062 17.25 1 87 292 GLY B O 1
ATOM 4848 N N . LEU B 1 293 ? 17.359 21.453 16.109 1 90.06 293 LEU B N 1
ATOM 4849 C CA . LEU B 1 293 ? 17.484 22.25 14.906 1 90.06 293 LEU B CA 1
ATOM 4850 C C . LEU B 1 293 ? 16.109 22.641 14.367 1 90.06 293 LEU B C 1
ATOM 4852 O O . LEU B 1 293 ? 15.906 23.797 13.969 1 90.06 293 LEU B O 1
ATOM 4856 N N . LEU B 1 294 ? 15.258 21.766 14.375 1 91.38 294 LEU B N 1
ATOM 4857 C CA . LEU B 1 294 ? 13.898 22.016 13.898 1 91.38 294 LEU B CA 1
ATOM 4858 C C . LEU B 1 294 ? 13.195 23.031 14.773 1 91.38 294 LEU B C 1
ATOM 4860 O O . LEU B 1 294 ? 12.477 23.906 14.266 1 91.38 294 LEU B O 1
ATOM 4864 N N . MET B 1 295 ? 13.422 22.922 16.016 1 88.38 295 MET B N 1
ATOM 4865 C CA . MET B 1 295 ? 12.828 23.875 16.938 1 88.38 295 MET B CA 1
ATOM 4866 C C . MET B 1 295 ? 13.367 25.281 16.688 1 88.38 295 MET B C 1
ATOM 4868 O O . MET B 1 295 ? 12.602 26.25 16.703 1 88.38 295 MET B O 1
ATOM 4872 N N . GLU B 1 296 ? 14.617 25.359 16.5 1 91.69 296 GLU B N 1
ATOM 4873 C CA . GLU B 1 296 ? 15.234 26.641 16.219 1 91.69 296 GLU B CA 1
ATOM 4874 C C . GLU B 1 296 ? 14.727 27.234 14.906 1 91.69 296 GLU B C 1
ATOM 4876 O O . GLU B 1 296 ? 14.453 28.422 14.812 1 91.69 296 GLU B O 1
ATOM 4881 N N . ALA B 1 297 ? 14.648 26.406 13.914 1 94.75 297 ALA B N 1
ATOM 4882 C CA . ALA B 1 297 ? 14.117 26.859 12.633 1 94.75 297 ALA B CA 1
ATOM 4883 C C . ALA B 1 297 ? 12.68 27.344 12.781 1 94.75 297 ALA B C 1
ATOM 4885 O O . ALA B 1 297 ? 12.281 28.328 12.148 1 94.75 297 ALA B O 1
ATOM 4886 N N . ASP B 1 298 ? 11.938 26.688 13.555 1 92.31 298 ASP B N 1
ATOM 4887 C CA . ASP B 1 298 ? 10.547 27.062 13.812 1 92.31 298 ASP B CA 1
ATOM 4888 C C . ASP B 1 298 ? 10.469 28.422 14.516 1 92.31 298 ASP B C 1
ATOM 4890 O O . ASP B 1 298 ? 9.562 29.203 14.227 1 92.31 298 ASP B O 1
ATOM 4894 N N . LYS B 1 299 ? 11.344 28.609 15.43 1 92.44 299 LYS B N 1
ATOM 4895 C CA . LYS B 1 299 ? 11.398 29.906 16.109 1 92.44 299 LYS B CA 1
ATOM 4896 C C . LYS B 1 299 ? 11.727 31.016 15.125 1 92.44 299 LYS B C 1
ATOM 4898 O O . LYS B 1 299 ? 11.141 32.094 15.195 1 92.44 299 LYS B O 1
ATOM 4903 N N . ALA B 1 300 ? 12.664 30.734 14.305 1 96.44 300 ALA B N 1
ATOM 4904 C CA . ALA B 1 300 ? 13 31.703 13.266 1 96.44 300 ALA B CA 1
ATOM 4905 C C . ALA B 1 300 ? 11.812 31.984 12.352 1 96.44 300 ALA B C 1
ATOM 4907 O O . ALA B 1 300 ? 11.578 33.125 11.945 1 96.44 300 ALA B O 1
ATOM 4908 N N . LEU B 1 301 ? 11.117 30.984 12.023 1 96.44 301 LEU B N 1
ATOM 4909 C CA . LEU B 1 301 ? 9.906 31.125 11.219 1 96.44 301 LEU B CA 1
ATOM 4910 C C . LEU B 1 301 ? 8.883 32 11.93 1 96.44 301 LEU B C 1
ATOM 4912 O O . LEU B 1 301 ? 8.25 32.875 11.312 1 96.44 301 LEU B O 1
ATOM 4916 N N . TYR B 1 302 ? 8.719 31.719 13.164 1 93.75 302 TYR B N 1
ATOM 4917 C CA . TYR B 1 302 ? 7.809 32.531 13.977 1 93.75 302 TYR B CA 1
ATOM 4918 C C . TYR B 1 302 ? 8.172 34 13.906 1 93.75 302 TYR B C 1
ATOM 4920 O O . TYR B 1 302 ? 7.301 34.875 13.773 1 93.75 302 TYR B O 1
ATOM 4928 N N . ASP B 1 303 ? 9.438 34.281 14.016 1 96.06 303 ASP B N 1
ATOM 4929 C CA . ASP B 1 303 ? 9.922 35.656 13.922 1 96.06 303 ASP B CA 1
ATOM 4930 C C . ASP B 1 303 ? 9.633 36.25 12.547 1 96.06 303 ASP B C 1
ATOM 4932 O O . ASP B 1 303 ? 9.242 37.406 12.438 1 96.06 303 ASP B O 1
ATOM 4936 N N . ALA B 1 304 ? 9.789 35.469 11.547 1 97.5 304 ALA B N 1
ATOM 4937 C CA . ALA B 1 304 ? 9.5 35.906 10.188 1 97.5 304 ALA B CA 1
ATOM 4938 C C . ALA B 1 304 ? 8.031 36.312 10.047 1 97.5 304 ALA B C 1
ATOM 4940 O O . ALA B 1 304 ? 7.727 37.344 9.445 1 97.5 304 ALA B O 1
ATOM 4941 N N . LYS B 1 305 ? 7.168 35.531 10.594 1 95.5 305 LYS B N 1
ATOM 4942 C CA . LYS B 1 305 ? 5.738 35.844 10.539 1 95.5 305 LYS B CA 1
ATOM 4943 C C . LYS B 1 305 ? 5.402 37.094 11.344 1 95.5 305 LYS B C 1
ATOM 4945 O O . LYS B 1 305 ? 4.637 37.938 10.883 1 95.5 305 LYS B O 1
ATOM 4950 N N . LYS B 1 306 ? 5.992 37.281 12.469 1 94.88 306 LYS B N 1
ATOM 4951 C CA . LYS B 1 306 ? 5.73 38.406 13.352 1 94.88 306 LYS B CA 1
ATOM 4952 C C . LYS B 1 306 ? 6.25 39.719 12.742 1 94.88 306 LYS B C 1
ATOM 4954 O O . LYS B 1 306 ? 5.691 40.781 12.992 1 94.88 306 LYS B O 1
ATOM 4959 N N . GLN B 1 307 ? 7.285 39.594 11.992 1 96.19 307 GLN B N 1
ATOM 4960 C CA . GLN B 1 307 ? 7.941 40.781 11.422 1 96.19 307 GLN B CA 1
ATOM 4961 C C . GLN B 1 307 ? 7.285 41.188 10.109 1 96.19 307 GLN B C 1
ATOM 4963 O O . GLN B 1 307 ? 7.797 42.062 9.398 1 96.19 307 GLN B O 1
ATOM 4968 N N . GLY B 1 308 ? 6.18 40.562 9.734 1 96.12 308 GLY B N 1
ATOM 4969 C CA . GLY B 1 308 ? 5.441 41.031 8.578 1 96.12 308 GLY B CA 1
ATOM 4970 C C . GLY B 1 308 ? 5.258 40 7.504 1 96.12 308 GLY B C 1
ATOM 4971 O O . GLY B 1 308 ? 4.613 40.25 6.48 1 96.12 308 GLY B O 1
ATOM 4972 N N . ARG B 1 309 ? 5.828 38.844 7.688 1 97.06 309 ARG B N 1
ATOM 4973 C CA . ARG B 1 309 ? 5.676 37.719 6.77 1 97.06 309 ARG B CA 1
ATOM 4974 C C . ARG B 1 309 ? 6.383 37.969 5.445 1 97.06 309 ARG B C 1
ATOM 4976 O O . ARG B 1 309 ? 7.023 39.031 5.281 1 97.06 309 ARG B O 1
ATOM 4983 N N . ASN B 1 310 ? 6.438 37.031 4.578 1 98.06 310 ASN B N 1
ATOM 4984 C CA . ASN B 1 310 ? 7.098 37.125 3.279 1 98.06 310 ASN B CA 1
ATOM 4985 C C . ASN B 1 310 ? 8.562 37.531 3.422 1 98.06 310 ASN B C 1
ATOM 4987 O O . ASN B 1 310 ? 9.008 38.5 2.805 1 98.06 310 ASN B O 1
ATOM 4991 N N . GLN B 1 311 ? 9.234 36.781 4.23 1 98.44 311 GLN B N 1
ATOM 4992 C CA . GLN B 1 311 ? 10.648 37.062 4.441 1 98.44 311 GLN B CA 1
ATOM 4993 C C . GLN B 1 311 ? 11.375 35.875 5.004 1 98.44 311 GLN B C 1
ATOM 4995 O O . GLN B 1 311 ? 10.742 34.906 5.438 1 98.44 311 GLN B O 1
ATOM 5000 N N . VAL B 1 312 ? 12.672 35.938 4.977 1 98.44 312 VAL B N 1
ATOM 5001 C CA . VAL B 1 312 ? 13.555 34.906 5.52 1 98.44 312 VAL B CA 1
ATOM 5002 C C . VAL B 1 312 ? 14.227 35.438 6.789 1 98.44 312 VAL B C 1
ATOM 5004 O O . VAL B 1 312 ? 14.742 36.562 6.812 1 98.44 312 VAL B O 1
ATOM 5007 N N . VAL B 1 313 ? 14.18 34.625 7.828 1 97.81 313 VAL B N 1
ATOM 5008 C CA . VAL B 1 313 ? 14.82 35 9.078 1 97.81 313 VAL B CA 1
ATOM 5009 C C . VAL B 1 313 ? 15.75 33.875 9.547 1 97.81 313 VAL B C 1
ATOM 5011 O O . VAL B 1 313 ? 15.367 32.719 9.516 1 97.81 313 VAL B O 1
ATOM 5014 N N . ILE B 1 314 ? 16.938 34.219 9.977 1 96 314 ILE B N 1
ATOM 5015 C CA . ILE B 1 314 ? 17.891 33.25 10.5 1 96 314 ILE B CA 1
ATOM 5016 C C . ILE B 1 314 ? 17.812 33.219 12.023 1 96 314 ILE B C 1
ATOM 5018 O O . ILE B 1 314 ? 17.703 34.281 12.672 1 96 314 ILE B O 1
ATOM 5022 N N . TYR B 1 315 ? 17.844 32 12.492 1 93.56 315 TYR B N 1
ATOM 5023 C CA . TYR B 1 315 ? 17.828 31.859 13.945 1 93.56 315 TYR B CA 1
ATOM 5024 C C . TYR B 1 315 ? 19.125 32.375 14.555 1 93.56 315 TYR B C 1
ATOM 5026 O O . TYR B 1 315 ? 20.219 32.031 14.086 1 93.56 315 TYR B O 1
ATOM 5034 N N . THR B 1 316 ? 19.062 33.312 15.461 1 83.38 316 THR B N 1
ATOM 5035 C CA . THR B 1 316 ? 20.188 33.781 16.25 1 83.38 316 THR B CA 1
ATOM 5036 C C . THR B 1 316 ? 19.906 33.656 17.75 1 83.38 316 THR B C 1
ATOM 5038 O O . THR B 1 316 ? 18.797 33.938 18.188 1 83.38 316 THR B O 1
ATOM 5041 N N . LYS B 1 317 ? 20.734 32.938 18.531 1 72.12 317 LYS B N 1
ATOM 5042 C CA . LYS B 1 317 ? 20.562 32.781 19.984 1 72.12 317 LYS B CA 1
ATOM 5043 C C . LYS B 1 317 ? 20.281 34.125 20.641 1 72.12 317 LYS B C 1
ATOM 5045 O O . LYS B 1 317 ? 19.562 34.219 21.641 1 72.12 317 LYS B O 1
ATOM 5050 N N . PHE B 1 318 ? 20.797 35.219 20.25 1 51.72 318 PHE B N 1
ATOM 5051 C CA . PHE B 1 318 ? 20.641 36.531 20.891 1 51.72 318 PHE B CA 1
ATOM 5052 C C . PHE B 1 318 ? 19.234 37.062 20.672 1 51.72 318 PHE B C 1
ATOM 5054 O O . PHE B 1 318 ? 18.781 37.938 21.406 1 51.72 318 PHE B O 1
ATOM 5061 N N . ASN B 1 319 ? 18.594 36.781 19.812 1 50.12 319 ASN B N 1
ATOM 5062 C CA . ASN B 1 319 ? 17.297 37.375 19.547 1 50.12 319 ASN B CA 1
ATOM 5063 C C . ASN B 1 319 ? 16.234 36.906 20.547 1 50.12 319 ASN B C 1
ATOM 5065 O O . ASN B 1 319 ? 15.062 37.25 20.422 1 50.12 319 ASN B O 1
ATOM 5069 N N . GLN B 1 320 ? 16.391 36.125 21.469 1 44.56 320 GLN B N 1
ATOM 5070 C CA . GLN B 1 320 ? 15.406 35.656 22.438 1 44.56 320 GLN B CA 1
ATOM 5071 C C . GLN B 1 320 ? 15.148 36.688 23.516 1 44.56 320 GLN B C 1
ATOM 5073 O O . GLN B 1 320 ? 14.289 36.5 24.375 1 44.56 320 GLN B O 1
ATOM 5078 N N . VAL B 1 321 ? 16.016 37.75 23.906 1 39.31 321 VAL B N 1
ATOM 5079 C CA . VAL B 1 321 ? 15.844 38.562 25.094 1 39.31 321 VAL B CA 1
ATOM 5080 C C . VAL B 1 321 ? 14.773 39.625 24.844 1 39.31 321 VAL B C 1
ATOM 5082 O O . VAL B 1 321 ? 14.367 40.344 25.766 1 39.31 321 VAL B O 1
ATOM 5085 N N . ASN B 1 322 ? 14.258 40 23.656 1 33.97 322 ASN B N 1
ATOM 5086 C CA . ASN B 1 322 ? 13.258 41.031 23.797 1 33.97 322 ASN B CA 1
ATOM 5087 C C . ASN B 1 322 ? 11.844 40.469 23.906 1 33.97 322 ASN B C 1
ATOM 5089 O O . ASN B 1 322 ? 11.492 39.531 23.172 1 33.97 322 ASN B O 1
#

pLDDT: mean 90.64, std 11.6, range [33.62, 98.75]

InterPro domains:
  IPR000160 GGDEF domain [PF00990] (154-311)
  IPR000160 GGDEF domain [PS50887] (184-317)
  IPR000160 GGDEF domain [SM00267] (143-315)
  IPR000160 GGDEF domain [TIGR00254] (150-314)
  IPR000160 GGDEF domain [cd01949] (155-313)
  IPR001789 Signal transduction response regulator, receiver domain [PF00072] (19-131)
  IPR001789 Signal transduction response regulator, receiver domain [PS50110] (18-134)
  IPR001789 Signal transduction response regulator, receiver domain [SM00448] (17-130)
  IPR011006 CheY-like superfamily [SSF52172] (12-151)
  IPR029787 Nucleotide cyclase [SSF55073] (159-316)
  IPR043128 Reverse transcriptase/Diguanylate cyclase domain [G3DSA:3.30.70.270] (148-317)
  IPR050469 Diguanylate cyclase Dgc-like, bacteria [PTHR45138] (47-316)

Sequence (644 aa):
MELIAQCVVNCFQPENFLILIVDDVSKNLQVVGAMLDDVGYATTFATSGKQAIERVKTANPDLILLDLMMPEINGLQVCEHLKADPLYAEIPIIFLTASNESEHLLQAFSQGAVDYVTKPYKAPELLARVKTHLELKYTRDELKQALVELEKLATTDPLTGIANRRHLLTLAEREFQRTHRYNNPFSVLMIDIDHFKLINDNYGHNIGDEALKIMADVTVNALRKVDIFGRFGGEEFVVFLPETQADEALLVAERIREAIATTPIYVDDQTIHITVSIGVTIYESSEMSLDGLLMEADKALYDAKKQGRNQVVIYTKFNQVNMELIAQCVVNCFQPENFLILIVDDVSKNLQVVGAMLDDVGYATTFATSGKQAIERVKTANPDLILLDLMMPEINGLQVCEHLKADPLYAEIPIIFLTASNESEHLLQAFSQGAVDYVTKPYKAPELLARVKTHLELKYTRDELKQALVELEKLATTDPLTGIANRRHLLTLAEREFQRTHRYNNPFSVLMIDIDHFKLINDNYGHNIGDEALKIMADVTVNALRKVDIFGRFGGEEFVVFLPETQADEALLVAERIREAIATTPIYVDDQTIHITVSIGVTIYESSEMSLDGLLMEADKALYDAKKQGRNQVVIYTKFNQVN

Nearest PDB structures (foldseek):
  2v0n-assembly1_B  TM=5.336E-01  e=8.362E-30  Caulobacter vibrioides CB15
  2wb4-assembly1_B  TM=5.855E-01  e=2.022E-28  Caulobacter vibrioides CB15
  3ign-assembly1_A  TM=9.634E-01  e=3.807E-20  Marinobacter nauticus VT8
  5xgd-assembly1_A  TM=9.189E-01  e=6.329E-15  Pseudomonas aeruginosa PAO1
  5xge-assembly1_A  TM=9.123E-01  e=1.758E-14  Pseudomonas aeruginosa PAO1

Foldseek 3Di:
DVVVVVPVVPDPDQQVFEEEEEALDVVVVVVVVVLSVVRRHHYDYYNALVRSLVCCVPVVGQAYEAEQDDPPQGRLNSLLVQCVDPVRVLRAYEYEYQDPDPVSVVSCVVSRHPYYAHPPGDSVVVVVVVSVSSSVSVVVVVVVVVVVVVVQVVAADPLQSAGAQVNLVVLVQVLVVVCLVVVAKKKKKKKFWPPLVVQCVVQNVVLSSVLLNLLSVLLVVLDDPSKGKGANDDGMIMIMDTNDDDVRQQVSVLSSQVSQQPDWDDGPPDIDGIGMAMFMEMDDDSPDDPVNNVVQSVVQSVVCVVVPGSDYGYRDPPVPPD/DVVVVVPVVPDPDQQVFEEEEEALDVVVVVVVVVLSVVRRHHYDYHNALVRSLVCCVPVVGQAYEAEQDDPPQGRLNSLLVQCVDPVRVLRAYEYEYQDPDPVSVVSCVVSRHPYYAHPPGDSVVVVVVVSVSSSVSVVVVVVVVVVVVVVQVVAADPLQSAGAQVNLVVLVQVLVVVCLVVVAKKKKKKKFWPPLVVQCVVQNVVLSSVLLNLLSVLLVVLDDPSKGKGANDDGMIMIMDTNDDDVRQQVSVLSSQVSQQPDWDDGPPDIDGIGMAMFMEMDDDSPDDPVNNVVQSVVQSVVCVVVPGSDYGYRDPPVPPD

Organism: NCBI:txid376219

Solvent-accessible surface area (backbone atoms only — not comparable to full-atom values): 33798 Å² total; per-residue (Å²): 111,68,57,53,50,60,55,62,56,60,74,87,51,48,65,78,39,38,33,32,41,31,38,67,48,64,68,58,49,52,55,54,50,48,59,41,44,74,67,41,37,39,74,46,80,23,59,40,35,68,48,37,60,53,46,44,74,74,67,60,47,58,32,35,40,34,28,45,82,40,75,100,40,27,29,62,57,44,43,41,56,40,51,70,34,81,90,47,39,79,46,49,30,31,34,39,31,78,62,86,50,65,68,62,49,51,52,42,45,74,47,60,33,70,47,71,44,54,54,78,76,48,62,73,58,54,52,46,52,52,50,49,55,46,49,38,53,49,41,47,51,49,31,49,51,43,49,53,51,38,50,46,58,69,31,26,29,88,84,61,63,39,24,16,43,69,41,35,50,55,54,47,49,58,52,46,52,52,30,62,76,68,69,47,41,30,25,36,38,28,36,34,54,54,62,47,67,57,44,25,71,74,65,30,61,67,50,38,51,49,51,52,34,49,50,48,53,52,40,56,72,68,51,59,88,82,43,44,60,22,40,65,50,78,64,30,33,37,36,40,34,68,75,25,49,67,71,57,47,50,51,51,49,49,52,40,40,53,52,43,44,70,44,76,43,82,49,92,94,41,77,45,69,52,41,32,18,25,1,27,27,64,62,81,55,89,80,64,46,72,67,54,47,51,51,43,7,47,51,13,22,51,49,15,48,74,75,68,35,64,37,78,27,67,51,56,87,75,69,69,82,119,114,69,56,52,50,58,53,63,55,60,73,88,51,49,66,78,39,37,34,33,42,31,36,66,48,64,68,58,48,51,55,53,48,49,58,39,43,74,69,40,36,39,75,46,79,22,58,41,34,69,48,37,59,53,44,44,75,73,66,60,47,57,31,34,39,33,29,44,82,41,75,100,42,25,29,64,56,42,41,41,57,40,50,71,34,82,90,46,41,79,47,49,32,31,32,39,29,78,62,87,49,63,67,63,51,51,50,42,46,74,48,62,33,70,48,69,45,54,54,79,76,47,63,73,58,55,52,44,51,52,50,48,54,47,48,38,53,49,43,47,53,50,31,50,51,43,49,52,51,38,50,46,58,70,32,26,29,88,83,60,64,40,24,17,43,69,40,33,50,54,54,47,51,57,50,46,52,52,30,62,74,67,68,47,42,30,25,37,39,30,36,34,52,56,63,48,67,55,45,24,72,74,64,31,61,69,50,38,50,49,50,52,34,48,51,49,52,53,43,56,72,67,51,61,88,82,41,46,59,22,39,64,49,78,63,29,31,39,37,41,33,68,73,26,50,66,69,59,46,50,51,5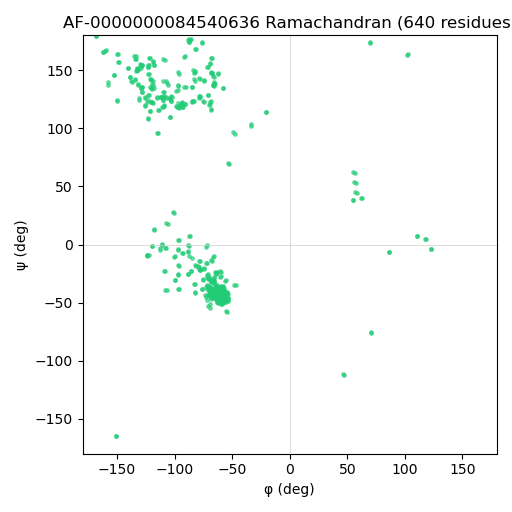0,50,48,51,40,38,52,53,44,43,69,44,75,43,81,49,92,95,41,77,44,69,50,41,33,18,26,1,29,26,63,61,82,54,90,82,64,47,74,68,54,47,51,51,42,7,48,52,14,22,52,50,15,48,73,74,69,35,66,35,79,26,67,51,54,88,75,70,69,80,118

Secondary structure (DSSP, 8-state):
-HHHHHHHS----GGG-EEEEE-SSHHHHHHHHHHHHHTT-EEEEESSHHHHHHHHHHH--SEEEEES--SSS-HHHHHHHHHHSTTTTTS-EEEEES---HHHHHHHHHTT--EEEESSPPHHHHHHHHHHHHHHHHHHHHHHHHHHHHHHHHHB-TTT-SB-HHHHHHHHHHHHHHHHHHT--EEEEEEEETTHHHHHHHH-HHHHHHHHHHHHHHHHHHS-TTSEEEE-SSSEEEEEEET--HHHHHHHHHHHHHHHHHS-EEETTEEE---EEEEEEE---TT--HHHHHHHHHHHHHHHHHTTSSSEEE--GGGG--/-HHHHHHHS----GGG-EEEEE-SSHHHHHHHHHHHHTTT-EEEEESSHHHHHHHHHHH--SEEEEES--SSS-HHHHHHHHHHSTTTTTS-EEEEES---HHHHHHHHHTT--EEEESSPPHHHHHHHHHHHHHHHHHHHHHHHHHHHHHHHHHB-TTT-SB-HHHHHHHHHHHHHHHHHHT--EEEEEEEETTHHHHHHHH-HHHHHHHHHHHHHHHHHHS-TTSEEEE-SSSEEEEEEET--HHHHHHHHHHHHHHHHHS-EEETTEEE---EEEEEEE---TT--HHHHHHHHHHHHHHHHHTTSSSEEE--GGGG--

Radius of gyration: 32.51 Å; Cα contacts (8 Å, |Δi|>4): 1110; chains: 2; bounding box: 67×90×74 Å